Protein AF-A0A4Y3WHI8-F1 (afdb_monomer_lite)

Sequence (490 aa):
MTGVVAGFRGYLRPYRRSLVIGSLLTLAGVGLGLAQPWPLRAVVDGVLVPGRTGAEAARGLALAVAALVVLVVASAGVTYWGARLLAAAGLHVANDIRLAVLAHLHRLSLAYHGSHRVGDLSARVTSDVGYTQDMLVQLLSGLAPNLLLVVGMFAVMVVLDPVFTALAVLALPLLVLVTHRSRQRLRLAARRVRKADGALASAASEDLAAVHLVQAFTMEDDRLARFTGLSRTSLRAGLDAVRLQSGLAPMVEVAAVVSTATVLWFGAWRVIDGRLTLGVLLVFLSYLASLYKPVRSLSKLSTVLTKGMAAAERIRDVLDTPVEVTDRPGSTVRPVRGRIELRSVSFSYGREPVLDEQFRRIADSREVTEVTVVAVVSPHAAVPFANELTPGRHTDPTELSFQAEAEAAVALVAAVFDGWGPTVHRQVRSGSPATEIVRAAEEVSAELVSLAAGGRGLTSTILLGSTASRVQHSAPCPVLVCRPRRPAGG

Radius of gyration: 37.22 Å; chains: 1; bounding box: 85×64×107 Å

InterPro domains:
  IPR006015 Universal stress protein A family [PR01438] (443-455)
  IPR006015 Universal stress protein A family [PR01438] (461-483)
  IPR006016 UspA [PF00582] (370-483)
  IPR011527 ABC transporter type 1, transmembrane domain [PF00664] (20-294)
  IPR011527 ABC transporter type 1, transmembrane domain [PS50929] (20-307)
  IPR014729 Rossmann-like alpha/beta/alpha sandwich fold [G3DSA:3.40.50.620] (353-485)
  IPR036640 ABC transporter type 1, transmembrane domain superfamily [G3DSA:1.20.1560.10] (5-327)
  IPR036640 ABC transporter type 1, transmembrane domain superfamily [SSF90123] (9-327)
  IPR039421 Type 1 protein exporter [PTHR43394] (7-353)

Secondary structure (DSSP, 8-state):
-HHHHHHTHHHHSTTHHHHHHHHHHHHHHHHHHHHTTHHHHHHIIIIITTT--SHHHHHHHHHHHHHHHHHHHHHHHHHHHHHHHHHHHHHHHHHHHHHHHHHHHTTS-HHHHHHS-HHHHHHIIIIIHHHHHHHHHIIIIIIHHHHHHHHHHHHHHHHH-HHHHHHHHHTHHHHHHHHHHHHHHHHHHHHHHHHHHHHHHHHHHHHHHTHHHHHHTT-HHHHHHHHHHHHHHHHHHHHHHHHHHHHHHHHHHHHHHHHHHHHHHHHHHHHHTTSS-HHHHHHHHHHHHHTHHHHHHHHHHHHHHHHHHHHHHHHHHHHTS--S--PPTT-------S-----S----SSSS-SSTTTGGGTS-TTT--EEEEEEEE-TT-SS--TTSS-------GGG--HHHHHHHHHHHHHHTTTTSSSEEEEEEEES-HHHHHHHHHHHTTEEEEEEE-SS----S-----HHHHHHHHH-SS-EEEEEEPPPS--

pLDDT: mean 76.53, std 20.2, range [28.41, 98.12]

Organism: NCBI:txid76726

Structure (mmCIF, N/CA/C/O backbone):
data_AF-A0A4Y3WHI8-F1
#
_entry.id   AF-A0A4Y3WHI8-F1
#
loop_
_atom_site.group_PDB
_atom_site.id
_atom_site.type_symbol
_atom_site.label_atom_id
_atom_site.label_alt_id
_atom_site.label_comp_id
_atom_site.label_asym_id
_atom_site.label_entity_id
_atom_site.label_seq_id
_atom_site.pdbx_PDB_ins_code
_atom_site.Cartn_x
_atom_site.Cartn_y
_atom_site.Cartn_z
_atom_site.occupancy
_atom_site.B_iso_or_equiv
_atom_site.auth_seq_id
_atom_site.auth_comp_id
_atom_site.auth_asym_id
_atom_site.auth_atom_id
_atom_site.pdbx_PDB_model_num
ATOM 1 N N . MET A 1 1 ? -6.709 14.545 3.199 1.00 49.84 1 MET A N 1
ATOM 2 C CA . MET A 1 1 ? -5.266 14.218 3.349 1.00 49.84 1 MET A CA 1
ATOM 3 C C . MET A 1 1 ? -4.433 15.382 3.888 1.00 49.84 1 MET A C 1
ATOM 5 O O . MET A 1 1 ? -3.678 15.160 4.824 1.00 49.84 1 MET A O 1
ATOM 9 N N . THR A 1 2 ? -4.553 16.605 3.355 1.00 50.16 2 THR A N 1
ATOM 10 C CA . THR A 1 2 ? -3.750 17.775 3.784 1.00 50.16 2 THR A CA 1
ATOM 11 C C . THR A 1 2 ? -3.924 18.131 5.262 1.00 50.16 2 THR A C 1
ATOM 13 O O . THR A 1 2 ? -2.927 18.328 5.949 1.00 50.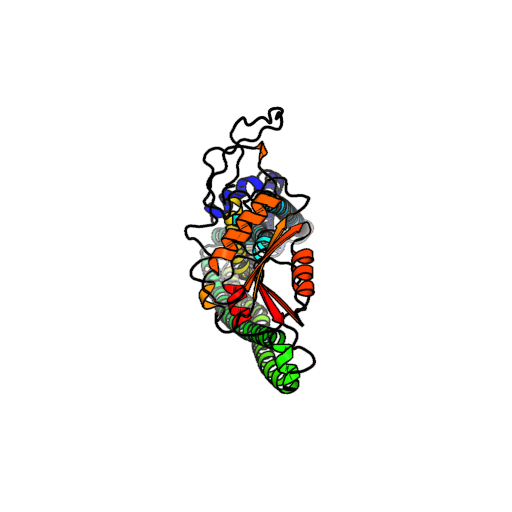16 2 THR A O 1
ATOM 16 N N . GLY A 1 3 ? -5.158 18.102 5.780 1.00 59.50 3 GLY A N 1
ATOM 17 C CA . GLY A 1 3 ? -5.426 18.294 7.211 1.00 59.50 3 GLY A CA 1
ATOM 18 C C . GLY A 1 3 ? -4.723 17.244 8.075 1.00 59.50 3 GLY A C 1
ATOM 19 O O . GLY A 1 3 ? -3.996 17.594 9.005 1.00 59.50 3 GLY A O 1
ATOM 20 N N . VAL A 1 4 ? -4.856 15.959 7.722 1.00 61.56 4 VAL A N 1
ATOM 21 C CA . VAL A 1 4 ? -4.250 14.838 8.463 1.00 61.56 4 VAL A CA 1
ATOM 22 C C . VAL A 1 4 ? -2.718 14.929 8.481 1.00 61.56 4 VAL A C 1
ATOM 24 O O . VAL A 1 4 ? -2.100 14.807 9.528 1.00 61.56 4 VAL A O 1
ATOM 27 N N . VAL A 1 5 ? -2.062 15.256 7.375 1.00 61.97 5 VAL A N 1
ATOM 28 C CA . VAL A 1 5 ? -0.592 15.384 7.383 1.00 61.97 5 VAL A CA 1
ATOM 29 C C . VAL A 1 5 ? -0.122 16.635 8.146 1.00 61.97 5 VAL A C 1
ATOM 31 O O . VAL A 1 5 ? 0.902 16.587 8.825 1.00 61.97 5 VAL A O 1
ATOM 34 N N . ALA A 1 6 ? -0.881 17.736 8.102 1.00 63.53 6 ALA A N 1
ATOM 35 C CA . ALA A 1 6 ? -0.520 18.980 8.785 1.00 63.53 6 ALA A CA 1
ATOM 36 C C . ALA A 1 6 ? -0.471 18.836 10.318 1.00 63.53 6 ALA A C 1
ATOM 38 O O . ALA A 1 6 ? 0.473 19.325 10.937 1.00 63.53 6 ALA A O 1
ATOM 39 N N . GLY A 1 7 ? -1.423 18.109 10.916 1.00 69.88 7 GLY A N 1
ATOM 40 C CA . GLY A 1 7 ? -1.467 17.901 12.373 1.00 69.88 7 GLY A CA 1
ATOM 41 C C . GLY A 1 7 ? -0.296 17.079 12.929 1.00 69.88 7 GLY A C 1
ATOM 42 O O . GLY A 1 7 ? 0.123 17.297 14.059 1.00 69.88 7 GLY A O 1
ATOM 43 N N . PHE A 1 8 ? 0.319 16.203 12.123 1.00 81.88 8 PHE A N 1
ATOM 44 C CA . PHE A 1 8 ? 1.480 15.405 12.553 1.00 81.88 8 PHE A CA 1
ATOM 45 C C . PHE A 1 8 ? 2.838 16.046 12.215 1.00 81.88 8 PHE A C 1
ATOM 47 O O . PHE A 1 8 ? 3.889 15.465 12.491 1.00 81.88 8 PHE A O 1
ATOM 54 N N . ARG A 1 9 ? 2.858 17.263 11.650 1.00 82.81 9 ARG A N 1
ATOM 55 C CA . ARG A 1 9 ? 4.097 17.953 11.240 1.00 82.81 9 ARG A CA 1
ATOM 56 C C . ARG A 1 9 ? 5.081 18.154 12.398 1.00 82.81 9 ARG A C 1
ATOM 58 O O . ARG A 1 9 ? 6.291 18.111 12.170 1.00 82.81 9 ARG A O 1
ATOM 65 N N . GLY A 1 10 ? 4.574 18.342 13.620 1.00 87.62 10 GLY A N 1
ATOM 66 C CA . GLY A 1 10 ? 5.386 18.446 14.836 1.00 87.62 10 GLY A CA 1
ATOM 67 C C . GLY A 1 10 ? 6.263 17.212 15.062 1.00 87.62 10 GLY A C 1
ATOM 68 O O . GLY A 1 10 ? 7.466 17.356 15.261 1.00 87.62 10 GLY A O 1
ATOM 69 N N . TYR A 1 11 ? 5.692 16.017 14.900 1.00 89.44 11 TYR A N 1
ATOM 70 C CA . TYR A 1 11 ? 6.378 14.732 15.089 1.00 89.44 11 TYR A CA 1
ATOM 71 C C . TYR A 1 11 ? 7.355 14.393 13.955 1.00 89.44 11 TYR A C 1
ATOM 73 O O . TYR A 1 11 ? 8.331 13.683 14.159 1.00 89.44 11 TYR A O 1
ATOM 81 N N . LEU A 1 12 ? 7.142 14.930 12.749 1.00 89.44 12 LEU A N 1
ATOM 82 C CA . LEU A 1 12 ? 8.044 14.710 11.608 1.00 89.44 12 LEU A CA 1
ATOM 83 C C . LEU A 1 12 ? 9.295 15.603 11.647 1.00 89.44 12 LEU A C 1
ATOM 85 O O . LEU A 1 12 ? 10.327 15.265 11.062 1.00 89.44 12 LEU A O 1
ATOM 89 N N . ARG A 1 13 ? 9.223 16.763 12.314 1.00 91.00 13 ARG A N 1
ATOM 90 C CA . ARG A 1 13 ? 10.280 17.791 12.313 1.00 91.00 13 ARG A CA 1
ATOM 91 C C . ARG A 1 13 ? 11.635 17.315 12.870 1.00 91.00 13 ARG A C 1
ATOM 93 O O . ARG A 1 13 ? 12.645 17.704 12.265 1.00 91.00 13 ARG A O 1
ATOM 100 N N . PRO A 1 14 ? 11.710 16.505 13.949 1.00 93.38 14 PRO A N 1
ATOM 101 C CA . PRO A 1 14 ? 12.976 15.965 14.456 1.00 93.38 14 PRO A CA 1
ATOM 102 C C . PRO A 1 14 ? 13.671 15.051 13.438 1.00 93.38 14 PRO A C 1
ATOM 104 O O . PRO A 1 14 ? 14.884 15.127 13.253 1.00 93.38 14 PRO A O 1
ATOM 107 N N . TYR A 1 15 ? 12.893 14.272 12.684 1.00 94.31 15 TYR A N 1
ATOM 108 C CA . TYR A 1 15 ? 13.392 13.277 11.729 1.00 94.31 15 TYR A CA 1
ATOM 109 C C . TYR A 1 15 ? 13.500 13.795 10.292 1.00 94.31 15 TYR A C 1
ATOM 111 O O . TYR A 1 15 ? 13.741 13.019 9.365 1.00 94.31 15 TYR A O 1
ATOM 119 N N . ARG A 1 16 ? 13.384 15.116 10.083 1.00 92.44 16 ARG A N 1
ATOM 120 C CA . ARG A 1 16 ? 13.409 15.733 8.746 1.00 92.44 16 ARG A CA 1
ATOM 121 C C . ARG A 1 16 ? 14.642 15.355 7.928 1.00 92.44 16 ARG A C 1
ATOM 123 O O . ARG A 1 16 ? 14.532 15.207 6.721 1.00 92.44 16 ARG A O 1
ATOM 130 N N . ARG A 1 17 ? 15.806 15.182 8.568 1.00 94.38 17 ARG A N 1
ATOM 131 C CA . ARG A 1 17 ? 17.048 14.798 7.878 1.00 94.38 17 ARG A CA 1
ATOM 132 C C . ARG A 1 17 ? 16.925 13.398 7.283 1.00 94.38 17 ARG A C 1
ATOM 134 O O . ARG A 1 17 ? 17.128 13.246 6.087 1.00 94.38 17 ARG A O 1
ATOM 141 N N . SER A 1 18 ? 16.518 12.410 8.079 1.00 94.00 18 SER A N 1
ATOM 142 C CA . SER A 1 18 ? 16.309 11.037 7.603 1.00 94.00 18 SER A CA 1
ATOM 143 C C . SER A 1 18 ? 15.198 10.952 6.559 1.00 94.00 18 SER A C 1
ATOM 145 O O . SER A 1 18 ? 15.353 10.237 5.575 1.00 94.00 18 SER A O 1
ATOM 147 N N . LEU A 1 19 ? 14.113 11.718 6.723 1.00 92.81 19 LEU A N 1
ATOM 148 C CA . LEU A 1 19 ? 13.022 11.775 5.746 1.00 92.81 19 LEU A CA 1
ATOM 149 C C . LEU A 1 19 ? 13.470 12.387 4.414 1.00 92.81 19 LEU A C 1
ATOM 151 O O . LEU A 1 19 ? 13.177 11.827 3.361 1.00 92.81 19 LEU A O 1
ATOM 155 N N . VAL A 1 20 ? 14.203 13.504 4.444 1.00 93.75 20 VAL A N 1
ATOM 156 C CA . VAL A 1 20 ? 14.707 14.172 3.235 1.00 93.75 20 VAL A CA 1
ATOM 157 C C . VAL A 1 20 ? 15.778 13.324 2.559 1.00 93.75 20 VAL A C 1
ATOM 159 O O . VAL A 1 20 ? 15.644 13.044 1.375 1.00 93.75 20 VAL A O 1
ATOM 162 N N . ILE A 1 21 ? 16.793 12.853 3.290 1.00 96.38 21 ILE A N 1
ATOM 163 C CA . ILE A 1 21 ? 17.859 12.006 2.732 1.00 96.38 21 ILE A CA 1
ATOM 164 C C . ILE A 1 21 ? 17.270 10.701 2.193 1.00 96.38 21 ILE A C 1
ATOM 166 O O . ILE A 1 21 ? 17.570 10.315 1.069 1.00 96.38 21 ILE A O 1
ATOM 170 N N . GLY A 1 22 ? 16.386 10.046 2.950 1.00 95.19 22 GLY A N 1
ATOM 171 C CA . GLY A 1 22 ? 15.715 8.825 2.515 1.00 95.19 22 GLY A CA 1
ATOM 172 C C . GLY A 1 22 ? 14.878 9.036 1.252 1.00 95.19 22 GLY A C 1
ATOM 173 O O . GLY A 1 22 ? 14.952 8.233 0.323 1.00 95.19 22 GLY A O 1
ATOM 174 N N . SER A 1 23 ? 14.147 10.151 1.167 1.00 93.06 23 SER A N 1
ATOM 175 C CA . SER A 1 23 ? 13.382 10.510 -0.035 1.00 93.06 23 SER A CA 1
ATOM 176 C C . SER A 1 23 ? 14.298 10.811 -1.221 1.00 93.06 23 SER A C 1
ATOM 178 O O . SER A 1 23 ? 14.068 10.281 -2.301 1.00 93.06 23 SER A O 1
ATOM 180 N N . LEU A 1 24 ? 15.366 11.593 -1.029 1.00 95.19 24 LEU A N 1
ATOM 181 C CA . LEU A 1 24 ? 16.345 11.913 -2.074 1.00 95.19 24 LEU A CA 1
ATOM 182 C C . LEU A 1 24 ? 17.057 10.666 -2.597 1.00 95.19 24 LEU A C 1
ATOM 184 O O . LEU A 1 24 ? 17.189 10.511 -3.806 1.00 95.19 24 LEU A O 1
ATOM 188 N N . LEU A 1 25 ? 17.461 9.751 -1.712 1.00 95.81 25 LEU A N 1
ATOM 189 C CA . LEU A 1 25 ? 17.997 8.454 -2.112 1.00 95.81 25 LEU A CA 1
ATOM 190 C C . LEU A 1 25 ? 16.956 7.685 -2.920 1.00 95.81 25 LEU A C 1
ATOM 192 O O . LEU A 1 25 ? 17.242 7.217 -4.011 1.00 95.81 25 LEU A O 1
ATOM 196 N N . THR A 1 26 ? 15.712 7.621 -2.462 1.00 92.00 26 THR A N 1
ATOM 197 C CA . THR A 1 26 ? 14.679 6.895 -3.207 1.00 92.00 26 THR A CA 1
ATOM 198 C C . THR A 1 26 ? 14.424 7.513 -4.595 1.00 92.00 26 THR A C 1
ATOM 200 O O . THR A 1 26 ? 14.272 6.778 -5.570 1.00 92.00 26 THR A O 1
ATOM 203 N N . LEU A 1 27 ? 14.478 8.844 -4.722 1.00 93.06 27 LEU A N 1
ATOM 204 C CA . LEU A 1 27 ? 14.424 9.560 -6.004 1.00 93.06 27 LEU A CA 1
ATOM 205 C C . LEU A 1 27 ? 15.647 9.276 -6.889 1.00 93.06 27 LEU A C 1
ATOM 207 O O . LEU A 1 27 ? 15.496 9.029 -8.084 1.00 93.06 27 LEU A O 1
ATOM 211 N N . ALA A 1 28 ? 16.850 9.244 -6.317 1.00 95.44 28 ALA A N 1
ATOM 212 C CA . ALA A 1 28 ? 18.054 8.831 -7.032 1.00 95.44 28 ALA A CA 1
ATOM 213 C C . ALA A 1 28 ? 17.940 7.374 -7.517 1.00 95.44 28 ALA A C 1
ATOM 215 O O . ALA A 1 28 ? 18.327 7.064 -8.640 1.00 95.44 28 ALA A O 1
ATOM 216 N N . GLY A 1 29 ? 17.322 6.496 -6.722 1.00 94.00 29 GLY A N 1
ATOM 217 C CA . GLY A 1 29 ? 17.001 5.123 -7.103 1.00 94.00 29 GLY A CA 1
ATOM 218 C C . GLY A 1 29 ? 16.079 5.046 -8.322 1.00 94.00 29 GLY A C 1
ATOM 219 O O . GLY A 1 29 ? 16.311 4.214 -9.198 1.00 94.00 29 GLY A O 1
ATOM 220 N N . VAL A 1 30 ? 15.089 5.943 -8.423 1.00 93.00 30 VAL A N 1
ATOM 221 C CA . VAL A 1 30 ? 14.240 6.080 -9.621 1.00 93.00 30 VAL A CA 1
ATOM 222 C C . VAL A 1 30 ? 15.078 6.476 -10.836 1.00 93.00 30 VAL A C 1
ATOM 224 O O . VAL A 1 30 ? 14.981 5.819 -11.869 1.00 93.00 30 VAL A O 1
ATOM 227 N N . GLY A 1 31 ? 15.940 7.490 -10.710 1.00 94.75 31 GLY A N 1
ATOM 228 C CA . GLY A 1 31 ? 16.833 7.916 -11.794 1.00 94.75 31 GLY A CA 1
ATOM 229 C C . GLY A 1 31 ? 17.765 6.798 -12.272 1.00 94.75 31 GLY A C 1
ATOM 230 O O . GLY A 1 31 ? 17.866 6.540 -13.470 1.00 94.75 31 GLY A O 1
ATOM 231 N N . LEU A 1 32 ? 18.377 6.065 -11.338 1.00 94.31 32 LEU A N 1
ATOM 232 C CA . LEU A 1 32 ? 19.216 4.905 -11.651 1.00 94.31 32 LEU A CA 1
ATOM 233 C C . LEU A 1 32 ? 18.411 3.789 -12.328 1.00 94.31 32 LEU A C 1
ATOM 235 O O . LEU A 1 32 ? 18.887 3.197 -13.292 1.00 94.31 32 LEU A O 1
ATOM 239 N N . GLY A 1 33 ? 17.180 3.533 -11.877 1.00 91.19 33 GLY A N 1
ATOM 240 C CA . GLY A 1 33 ? 16.271 2.575 -12.510 1.00 91.19 33 GLY A CA 1
ATOM 241 C C . GLY A 1 33 ? 15.903 2.954 -13.948 1.00 91.19 33 GLY A C 1
ATOM 242 O O . GLY A 1 33 ? 15.837 2.085 -14.813 1.00 91.19 33 GLY A O 1
ATOM 243 N N . LEU A 1 34 ? 15.731 4.248 -14.239 1.00 93.44 34 LEU A N 1
ATOM 244 C CA . LEU A 1 34 ? 15.521 4.734 -15.608 1.00 93.44 34 LEU A CA 1
ATOM 245 C C . LEU A 1 34 ? 16.773 4.575 -16.478 1.00 93.44 34 LEU A C 1
ATOM 247 O O . LEU A 1 34 ? 16.648 4.304 -17.670 1.00 93.44 34 LEU A O 1
ATOM 251 N N . ALA A 1 35 ? 17.967 4.702 -15.898 1.00 94.31 35 ALA A N 1
ATOM 252 C CA . ALA A 1 35 ? 19.233 4.543 -16.610 1.00 94.31 35 ALA A CA 1
ATOM 253 C C . ALA A 1 35 ? 19.611 3.073 -16.883 1.00 94.31 35 ALA A C 1
ATOM 255 O O . ALA A 1 35 ? 20.370 2.807 -17.811 1.00 94.31 35 ALA A O 1
ATOM 256 N N . GLN A 1 36 ? 19.073 2.107 -16.127 1.00 91.06 36 GLN A N 1
ATOM 257 C CA . GLN A 1 36 ? 19.438 0.682 -16.225 1.00 91.06 36 GLN A CA 1
ATOM 258 C C . GLN A 1 36 ? 19.445 0.067 -17.642 1.00 91.06 36 GLN A C 1
ATOM 260 O O . GLN A 1 36 ? 20.372 -0.689 -17.924 1.00 91.06 36 GLN A O 1
ATOM 265 N N . PRO A 1 37 ? 18.489 0.342 -18.552 1.00 91.69 37 PRO A N 1
ATOM 266 C CA . PRO A 1 37 ? 18.509 -0.256 -19.891 1.00 91.69 37 PRO A CA 1
ATOM 267 C C . PRO A 1 37 ? 19.428 0.457 -20.898 1.00 91.69 37 PRO A C 1
ATOM 269 O O . PRO A 1 37 ? 19.637 -0.048 -22.000 1.00 91.69 37 PRO A O 1
ATOM 272 N N . TRP A 1 38 ? 20.001 1.616 -20.558 1.00 92.69 38 TRP A N 1
ATOM 273 C CA . TRP A 1 38 ? 20.828 2.400 -21.485 1.00 92.69 38 TRP A CA 1
ATOM 274 C C . TRP A 1 38 ? 22.184 1.762 -21.822 1.00 92.69 38 TRP A C 1
ATOM 276 O O . TRP A 1 38 ? 22.551 1.788 -22.999 1.00 92.69 38 TRP A O 1
ATOM 286 N N . PRO A 1 39 ? 22.922 1.141 -20.878 1.00 91.56 39 PRO A N 1
ATOM 287 C CA . PRO A 1 39 ? 24.125 0.389 -21.221 1.00 91.56 39 PRO A CA 1
ATOM 288 C C . PRO A 1 39 ? 23.859 -0.719 -22.244 1.00 91.56 39 PRO A C 1
ATOM 290 O O . PRO A 1 39 ? 24.658 -0.905 -23.157 1.00 91.56 39 PRO A O 1
ATOM 293 N N . LEU A 1 40 ? 22.711 -1.405 -22.151 1.00 88.56 40 LEU A N 1
ATOM 294 C CA . LEU A 1 40 ? 22.329 -2.435 -23.120 1.00 88.56 40 LEU A CA 1
ATOM 295 C C . LEU A 1 40 ? 22.148 -1.841 -24.523 1.00 88.56 40 LEU A C 1
ATOM 297 O O . LEU A 1 40 ? 22.673 -2.383 -25.493 1.00 88.56 40 LEU A O 1
ATOM 301 N N . ARG A 1 41 ? 21.476 -0.687 -24.627 1.00 90.31 41 ARG A N 1
ATOM 302 C CA . ARG A 1 41 ? 21.381 0.065 -25.886 1.00 90.31 41 ARG A CA 1
ATOM 303 C C . ARG A 1 41 ? 22.760 0.437 -26.430 1.00 90.31 41 ARG A C 1
ATOM 305 O O . ARG A 1 41 ? 22.994 0.257 -27.619 1.00 90.31 41 ARG A O 1
ATOM 312 N N . ALA A 1 42 ? 23.661 0.933 -25.583 1.00 87.81 42 ALA A N 1
ATOM 313 C CA . ALA A 1 42 ? 25.002 1.342 -25.997 1.00 87.81 42 ALA A CA 1
ATOM 314 C C . ALA A 1 42 ? 25.828 0.171 -26.559 1.00 87.81 42 ALA A C 1
ATOM 316 O O . ALA A 1 42 ? 26.521 0.346 -27.560 1.00 87.81 42 ALA A O 1
ATOM 317 N N . VAL A 1 43 ? 25.714 -1.030 -25.974 1.00 87.44 43 VAL A N 1
ATOM 318 C CA . VAL A 1 43 ? 26.341 -2.248 -26.524 1.00 87.44 43 VAL A CA 1
ATOM 319 C C . VAL A 1 43 ? 25.763 -2.587 -27.892 1.00 87.44 43 VAL A C 1
ATOM 321 O O . VAL A 1 43 ? 26.502 -2.859 -28.837 1.00 87.44 43 VAL A O 1
ATOM 324 N N . VAL A 1 44 ? 24.439 -2.578 -28.003 1.00 87.62 44 VAL A N 1
ATOM 325 C CA . VAL A 1 44 ? 23.753 -3.052 -29.204 1.00 87.62 44 VAL A CA 1
ATOM 326 C C . VAL A 1 44 ? 23.959 -2.093 -30.371 1.00 87.62 44 VAL A C 1
ATOM 328 O O . VAL A 1 44 ? 24.485 -2.504 -31.402 1.00 87.62 44 VAL A O 1
ATOM 331 N N . ASP A 1 45 ? 23.634 -0.814 -30.191 1.00 87.81 45 ASP A N 1
ATOM 332 C CA . ASP A 1 45 ? 23.745 0.196 -31.248 1.00 87.81 45 ASP A CA 1
ATOM 333 C C . ASP A 1 45 ? 25.211 0.568 -31.538 1.00 87.81 45 ASP A C 1
ATOM 335 O O . ASP A 1 45 ? 25.548 0.930 -32.662 1.00 87.81 45 ASP A O 1
ATOM 339 N N . GLY A 1 46 ? 26.095 0.496 -30.535 1.00 80.56 46 GLY A N 1
ATOM 340 C CA . GLY A 1 46 ? 27.476 0.974 -30.640 1.00 80.56 46 GLY A CA 1
ATOM 341 C C . GLY A 1 46 ? 28.521 -0.089 -30.982 1.00 80.56 46 GLY A C 1
ATOM 342 O O . GLY A 1 46 ? 29.566 0.262 -31.534 1.00 80.56 46 GLY A O 1
ATOM 343 N N . VAL A 1 47 ? 28.283 -1.364 -30.657 1.00 81.25 47 VAL A N 1
ATOM 344 C CA . VAL A 1 47 ? 29.272 -2.445 -30.831 1.00 81.25 47 VAL A CA 1
ATOM 345 C C . VAL A 1 47 ? 28.735 -3.560 -31.725 1.00 81.25 47 VAL A C 1
ATOM 347 O O . VAL A 1 47 ? 29.391 -3.906 -32.705 1.00 81.25 47 VAL A O 1
ATOM 350 N N . LEU A 1 48 ? 27.543 -4.090 -31.422 1.00 80.44 48 LEU A N 1
ATOM 351 C CA . LEU A 1 48 ? 27.003 -5.274 -32.102 1.00 80.44 48 LEU A CA 1
ATOM 352 C C . LEU A 1 48 ? 26.480 -4.971 -33.511 1.00 80.44 48 LEU A C 1
ATOM 354 O O . LEU A 1 48 ? 26.885 -5.637 -34.458 1.00 80.44 48 LEU A O 1
ATOM 358 N N . VAL A 1 49 ? 25.607 -3.970 -33.666 1.00 80.88 49 VAL A N 1
ATOM 359 C CA . VAL A 1 49 ? 24.993 -3.638 -34.967 1.00 80.88 49 VAL A CA 1
ATOM 360 C C . VAL A 1 49 ? 26.023 -3.133 -35.988 1.00 80.88 49 VAL A C 1
ATOM 362 O O . VAL A 1 49 ? 25.988 -3.601 -37.124 1.00 80.88 49 VAL A O 1
ATOM 365 N N . PRO A 1 50 ? 26.985 -2.255 -35.632 1.00 80.56 50 PRO A N 1
ATOM 366 C CA . PRO A 1 50 ? 28.021 -1.827 -36.572 1.00 80.56 50 PRO A CA 1
ATOM 367 C C . PRO A 1 50 ? 29.090 -2.900 -36.849 1.00 80.56 50 PRO A C 1
ATOM 369 O O . PRO A 1 50 ? 30.018 -2.632 -37.606 1.00 80.56 50 PRO A O 1
ATOM 372 N N . GLY A 1 51 ? 29.014 -4.077 -36.209 1.00 78.69 51 GLY A N 1
ATOM 373 C CA . GLY A 1 51 ? 29.959 -5.177 -36.412 1.00 78.69 51 GLY A CA 1
ATOM 374 C C . GLY A 1 51 ? 31.396 -4.852 -35.996 1.00 78.69 51 GLY A C 1
ATOM 375 O O . GLY A 1 51 ? 32.337 -5.368 -36.595 1.00 78.69 51 GLY A O 1
ATOM 376 N N . ARG A 1 52 ? 31.596 -3.976 -34.999 1.00 77.75 52 ARG A N 1
ATOM 377 C CA . ARG A 1 52 ? 32.948 -3.600 -34.559 1.00 77.75 52 ARG A CA 1
ATOM 378 C C . ARG A 1 52 ? 33.642 -4.810 -33.938 1.00 77.75 52 ARG A C 1
ATOM 380 O O . ARG A 1 52 ? 33.114 -5.427 -33.015 1.00 77.75 52 ARG A O 1
ATOM 387 N N . THR A 1 53 ? 34.854 -5.106 -34.393 1.00 77.25 53 THR A N 1
ATOM 388 C CA . THR A 1 53 ? 35.695 -6.195 -33.876 1.00 77.25 53 THR A CA 1
ATOM 389 C C . THR A 1 53 ? 37.028 -5.666 -33.352 1.00 77.25 53 THR A C 1
ATOM 391 O O . THR A 1 53 ? 37.484 -4.597 -33.749 1.00 77.25 53 THR A O 1
ATOM 394 N N . GLY A 1 54 ? 37.679 -6.419 -32.464 1.00 84.38 54 GLY A N 1
ATOM 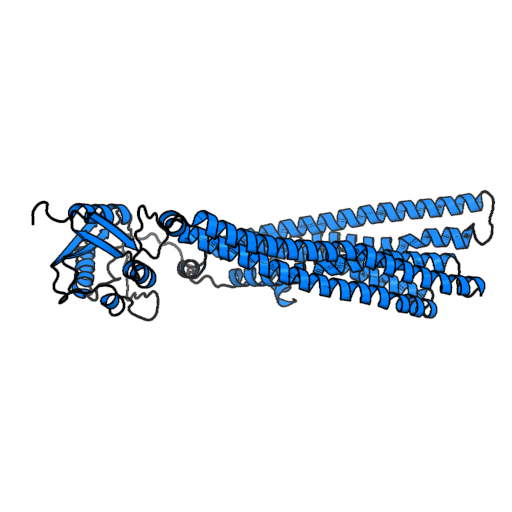395 C CA . GLY A 1 54 ? 38.993 -6.068 -31.917 1.00 84.38 54 GLY A CA 1
ATOM 396 C C . GLY A 1 54 ? 38.938 -5.295 -30.594 1.00 84.38 54 GLY A C 1
ATOM 397 O O . GLY A 1 54 ? 37.930 -5.295 -29.885 1.00 84.38 54 GLY A O 1
ATOM 398 N N . ALA A 1 55 ? 40.056 -4.662 -30.229 1.00 82.94 55 ALA A N 1
ATOM 399 C CA . ALA A 1 55 ? 40.254 -4.087 -28.896 1.00 82.94 55 ALA A CA 1
ATOM 400 C C . ALA A 1 55 ? 39.263 -2.960 -28.551 1.00 82.94 55 ALA A C 1
ATOM 402 O O . ALA A 1 55 ? 38.863 -2.831 -27.396 1.00 82.94 55 ALA A O 1
ATOM 403 N N . GLU A 1 56 ? 38.832 -2.160 -29.528 1.00 80.06 56 GLU A N 1
ATOM 404 C CA . GLU A 1 56 ? 37.862 -1.077 -29.311 1.00 80.06 56 GLU A CA 1
ATOM 405 C C . GLU A 1 56 ? 36.460 -1.605 -28.990 1.00 80.06 56 GLU A C 1
ATOM 407 O O . GLU A 1 56 ? 35.805 -1.108 -28.074 1.00 80.06 56 GLU A O 1
ATOM 412 N N . ALA A 1 57 ? 36.032 -2.669 -29.675 1.00 82.31 57 ALA A N 1
ATOM 413 C CA . ALA A 1 57 ? 34.776 -3.357 -29.395 1.00 82.31 57 ALA A CA 1
ATOM 414 C C . ALA A 1 57 ? 34.789 -4.014 -28.008 1.00 82.31 57 ALA A C 1
ATOM 416 O O . ALA A 1 57 ? 33.841 -3.859 -27.237 1.00 82.31 57 ALA A O 1
ATOM 417 N N . ALA A 1 58 ? 35.896 -4.680 -27.657 1.00 84.94 58 ALA A N 1
ATOM 418 C CA . ALA A 1 58 ? 36.082 -5.282 -26.339 1.00 84.94 58 ALA A CA 1
ATOM 419 C C . ALA A 1 58 ? 36.054 -4.230 -25.216 1.00 84.94 58 ALA A C 1
ATOM 421 O O . ALA A 1 58 ? 35.402 -4.438 -24.195 1.00 84.94 58 ALA A O 1
ATOM 422 N N . ARG A 1 59 ? 36.700 -3.071 -25.419 1.00 86.88 59 ARG A N 1
ATOM 423 C CA . ARG A 1 59 ? 36.657 -1.939 -24.477 1.00 86.88 59 ARG A CA 1
ATOM 424 C C . ARG A 1 59 ? 35.247 -1.368 -24.337 1.00 86.88 59 ARG A C 1
ATOM 426 O O . ARG A 1 59 ? 34.800 -1.163 -23.214 1.00 86.88 59 ARG A O 1
ATOM 433 N N . GLY A 1 60 ? 34.537 -1.142 -25.444 1.00 84.56 60 GLY A N 1
ATOM 434 C CA . GLY A 1 60 ? 33.158 -0.640 -25.426 1.00 84.56 60 GLY A CA 1
ATOM 435 C C . GLY A 1 60 ? 32.200 -1.583 -24.692 1.00 84.56 60 GLY A C 1
ATOM 436 O O . GLY A 1 60 ? 31.423 -1.142 -23.845 1.00 84.56 60 GLY A O 1
ATOM 437 N N . LEU A 1 61 ? 32.315 -2.890 -24.949 1.00 87.94 61 LEU A N 1
ATOM 438 C CA . LEU A 1 61 ? 31.554 -3.918 -24.242 1.00 87.94 61 LEU A CA 1
ATOM 439 C C . LEU A 1 61 ? 31.896 -3.947 -22.746 1.00 87.94 61 LEU A C 1
ATOM 441 O O . LEU A 1 61 ? 30.988 -3.927 -21.918 1.00 87.94 61 LEU A O 1
ATOM 445 N N . ALA A 1 62 ? 33.184 -3.946 -22.391 1.00 89.56 62 ALA A N 1
ATOM 446 C CA . ALA A 1 62 ? 33.626 -3.949 -20.999 1.00 89.56 62 ALA A CA 1
ATOM 447 C C . ALA A 1 62 ? 33.120 -2.717 -20.233 1.00 89.56 62 ALA A C 1
ATOM 449 O O . ALA A 1 62 ? 32.616 -2.859 -19.122 1.00 89.56 62 ALA A O 1
ATOM 450 N N . LEU A 1 63 ? 33.185 -1.526 -20.839 1.00 90.12 63 LEU A N 1
ATOM 451 C CA . LEU A 1 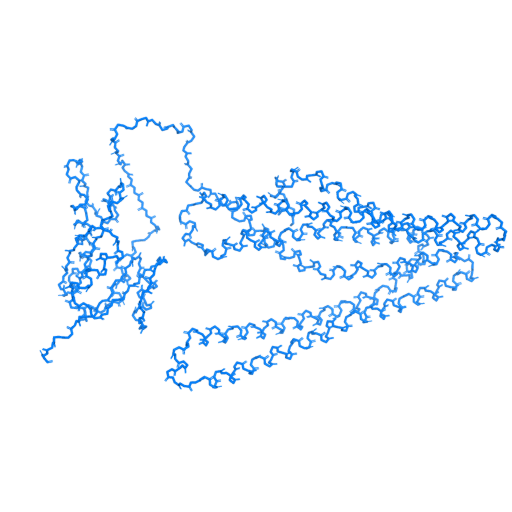63 ? 32.667 -0.291 -20.246 1.00 90.12 63 LEU A CA 1
ATOM 452 C C . LEU A 1 63 ? 31.154 -0.338 -20.046 1.00 90.12 63 LEU A C 1
ATOM 454 O O . LEU A 1 63 ? 30.669 0.080 -18.999 1.00 90.12 63 LEU A O 1
ATOM 458 N N . ALA A 1 64 ? 30.398 -0.861 -21.010 1.00 88.56 64 ALA A N 1
ATOM 459 C CA . ALA A 1 64 ? 28.950 -0.948 -20.884 1.00 88.56 64 ALA A CA 1
ATOM 460 C C . ALA A 1 64 ? 28.507 -2.008 -19.862 1.00 88.56 64 ALA A C 1
ATOM 462 O O . ALA A 1 64 ? 27.582 -1.764 -19.089 1.00 88.56 64 ALA A O 1
ATOM 463 N N . VAL A 1 65 ? 29.191 -3.155 -19.797 1.00 89.62 65 VAL A N 1
ATOM 464 C CA . VAL A 1 65 ? 28.964 -4.164 -18.751 1.00 89.62 65 VAL A CA 1
ATOM 465 C C . VAL A 1 65 ? 29.328 -3.597 -17.379 1.00 89.62 65 VAL A C 1
ATOM 467 O O . VAL A 1 65 ? 28.534 -3.710 -16.447 1.00 89.62 65 VAL A O 1
ATOM 470 N N . ALA A 1 66 ? 30.473 -2.920 -17.254 1.00 92.62 66 ALA A N 1
ATOM 471 C CA . ALA A 1 66 ? 30.863 -2.243 -16.020 1.00 92.62 66 ALA A CA 1
ATOM 472 C C . ALA A 1 66 ? 29.834 -1.176 -15.619 1.00 92.62 66 ALA A C 1
ATOM 474 O O . ALA A 1 66 ? 29.417 -1.138 -14.464 1.00 92.62 66 ALA A O 1
ATOM 475 N N . ALA A 1 67 ? 29.354 -0.366 -16.567 1.00 92.44 67 ALA A N 1
ATOM 476 C CA . ALA A 1 67 ? 28.310 0.626 -16.327 1.00 92.44 67 ALA A CA 1
ATOM 477 C C . ALA A 1 67 ? 26.998 -0.022 -15.864 1.00 92.44 67 ALA A C 1
ATOM 479 O O . ALA A 1 67 ? 26.387 0.467 -14.917 1.00 92.44 67 ALA A O 1
ATOM 480 N N . LEU A 1 68 ? 26.580 -1.138 -16.471 1.00 90.06 68 LEU A N 1
ATOM 481 C CA . LEU A 1 68 ? 25.399 -1.888 -16.043 1.00 90.06 68 LEU A CA 1
ATOM 482 C C . LEU A 1 68 ? 25.553 -2.397 -14.605 1.00 90.06 68 LEU A C 1
ATOM 484 O O . LEU A 1 68 ? 24.659 -2.184 -13.786 1.00 90.06 68 LEU A O 1
ATOM 488 N N . VAL A 1 69 ? 26.687 -3.024 -14.280 1.00 92.62 69 VAL A N 1
ATOM 489 C CA . VAL A 1 69 ? 26.973 -3.526 -12.927 1.00 92.62 69 VAL A CA 1
ATOM 490 C C . VAL A 1 69 ? 26.978 -2.378 -11.920 1.00 92.62 69 VAL A C 1
ATOM 492 O O . VAL A 1 69 ? 26.290 -2.460 -10.903 1.00 92.62 69 VAL A O 1
ATOM 495 N N . VAL A 1 70 ? 27.678 -1.280 -12.217 1.00 95.31 70 VAL A N 1
ATOM 496 C CA . VAL A 1 70 ? 27.729 -0.091 -11.355 1.00 95.31 70 VAL A CA 1
ATOM 497 C C . VAL A 1 70 ? 26.335 0.498 -11.151 1.00 95.31 70 VAL A C 1
ATOM 499 O O . VAL A 1 70 ? 25.967 0.773 -10.013 1.00 95.31 70 VAL A O 1
ATOM 502 N N . LEU A 1 71 ? 25.523 0.639 -12.203 1.00 93.81 71 LEU A N 1
ATOM 503 C CA . LEU A 1 71 ? 24.152 1.153 -12.099 1.00 93.81 71 LEU A CA 1
ATOM 504 C C . LEU A 1 71 ? 23.255 0.246 -11.254 1.00 93.81 71 LEU A C 1
ATOM 506 O O . LEU A 1 71 ? 22.481 0.745 -10.438 1.00 93.81 71 LEU A O 1
ATOM 510 N N . VAL A 1 72 ? 23.346 -1.075 -11.424 1.00 90.94 72 VAL A N 1
ATOM 511 C CA . VAL A 1 72 ? 22.551 -2.038 -10.647 1.00 90.94 72 VAL A CA 1
ATOM 512 C C . VAL A 1 72 ? 22.969 -2.029 -9.178 1.00 90.94 72 VAL A C 1
ATOM 514 O O . VAL A 1 72 ? 22.103 -1.931 -8.309 1.00 90.94 72 VAL A O 1
ATOM 517 N N . VAL A 1 73 ? 24.272 -2.063 -8.889 1.00 95.00 73 VAL A N 1
ATOM 518 C CA . VAL A 1 73 ? 24.802 -2.029 -7.516 1.00 95.00 73 VAL A CA 1
ATOM 519 C C . VAL A 1 73 ? 24.483 -0.694 -6.841 1.00 95.00 73 VAL A C 1
ATOM 521 O O . VAL A 1 73 ? 24.003 -0.680 -5.707 1.00 95.00 73 VAL A O 1
ATOM 524 N N . ALA A 1 74 ? 24.663 0.428 -7.543 1.00 95.88 74 ALA A N 1
ATOM 525 C CA . ALA A 1 74 ? 24.300 1.749 -7.042 1.00 95.88 74 ALA A CA 1
ATOM 526 C C . ALA A 1 74 ? 22.792 1.850 -6.783 1.00 95.88 74 ALA A C 1
ATOM 528 O O . ALA A 1 74 ? 22.385 2.310 -5.719 1.00 95.88 74 ALA A O 1
ATOM 529 N N . SER A 1 75 ? 21.954 1.368 -7.709 1.00 93.06 75 SER A N 1
ATOM 530 C CA . SER A 1 75 ? 20.496 1.358 -7.547 1.00 93.06 75 SER A CA 1
ATOM 531 C C . SER A 1 75 ? 20.083 0.529 -6.329 1.00 93.06 75 SER A C 1
ATOM 533 O O . SER A 1 75 ? 19.304 1.001 -5.501 1.00 93.06 75 SER A O 1
ATOM 535 N N . ALA A 1 76 ? 20.656 -0.665 -6.158 1.00 92.19 76 ALA A N 1
ATOM 536 C CA . ALA A 1 76 ? 20.404 -1.523 -5.004 1.00 92.19 76 ALA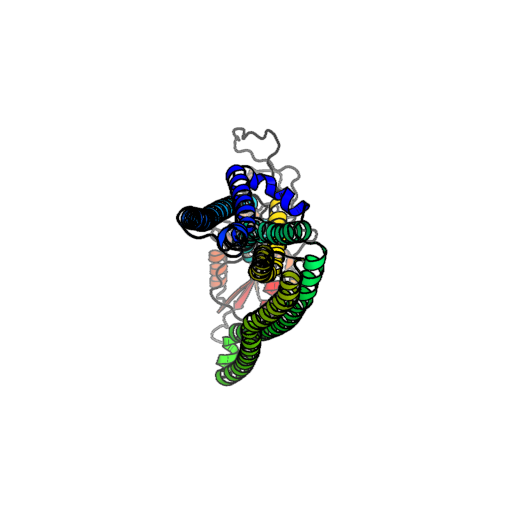 A CA 1
ATOM 537 C C . ALA A 1 76 ? 20.822 -0.855 -3.684 1.00 92.19 76 ALA A C 1
ATOM 539 O O . ALA A 1 76 ? 20.044 -0.832 -2.732 1.00 92.19 76 ALA A O 1
ATOM 540 N N . GLY A 1 77 ? 22.014 -0.254 -3.632 1.00 95.69 77 GLY A N 1
ATOM 541 C CA . GLY A 1 77 ? 22.500 0.449 -2.445 1.00 95.69 77 GLY A CA 1
ATOM 542 C C . GLY A 1 77 ? 21.624 1.649 -2.082 1.00 95.69 77 GLY A C 1
ATOM 543 O O . GLY A 1 77 ? 21.182 1.784 -0.943 1.00 95.69 77 GLY A O 1
ATOM 544 N N . VAL A 1 78 ? 21.320 2.495 -3.064 1.00 95.88 78 VAL A N 1
ATOM 545 C CA . VAL A 1 78 ? 20.518 3.709 -2.883 1.00 95.88 78 VAL A CA 1
ATOM 546 C C . VAL A 1 78 ? 19.082 3.376 -2.464 1.00 95.88 78 VAL A C 1
ATOM 548 O O . VAL A 1 78 ? 18.554 3.993 -1.537 1.00 95.88 78 VAL A O 1
ATOM 551 N N . THR A 1 79 ? 18.458 2.371 -3.083 1.00 91.19 79 THR A N 1
ATOM 552 C CA . THR A 1 79 ? 17.104 1.928 -2.709 1.00 91.19 79 THR A CA 1
ATOM 553 C C . THR A 1 79 ? 17.070 1.286 -1.323 1.00 91.19 79 THR A C 1
ATOM 555 O O . THR A 1 79 ? 16.166 1.594 -0.547 1.00 91.19 79 THR A O 1
ATOM 558 N N . TYR A 1 80 ? 18.067 0.467 -0.965 1.00 94.19 80 TYR A N 1
ATOM 559 C CA . TYR A 1 80 ? 18.190 -0.115 0.374 1.00 94.19 80 TYR A CA 1
ATOM 560 C C . TYR A 1 80 ? 18.333 0.963 1.453 1.00 94.19 80 TYR A C 1
ATOM 562 O O . TYR A 1 80 ? 17.561 0.987 2.413 1.00 94.19 80 TYR A O 1
ATOM 570 N N . TRP A 1 81 ? 19.287 1.883 1.291 1.00 96.44 81 TRP A N 1
ATOM 571 C CA . TRP A 1 81 ? 19.528 2.943 2.271 1.00 96.44 81 TRP A CA 1
ATOM 572 C C . TRP A 1 81 ? 18.357 3.921 2.359 1.00 96.44 81 TRP A C 1
ATOM 574 O O . TRP A 1 81 ? 17.967 4.298 3.464 1.00 96.44 81 TRP A O 1
ATOM 584 N N . GLY A 1 82 ? 17.744 4.271 1.224 1.00 94.88 82 GLY A N 1
ATOM 585 C CA . GLY A 1 82 ? 16.531 5.085 1.183 1.00 94.88 82 GLY A CA 1
ATOM 586 C C . GLY A 1 82 ? 15.381 4.441 1.957 1.00 94.88 82 GLY A C 1
ATOM 587 O O . GLY A 1 82 ? 14.828 5.055 2.872 1.00 94.88 82 GLY A O 1
ATOM 588 N N . ALA A 1 83 ? 15.077 3.173 1.665 1.00 91.69 83 ALA A N 1
ATOM 589 C CA . ALA A 1 83 ? 14.026 2.423 2.349 1.00 91.69 83 ALA A CA 1
ATOM 590 C C . ALA A 1 83 ? 14.310 2.264 3.850 1.00 91.69 83 ALA A C 1
ATOM 592 O O . ALA A 1 83 ? 13.414 2.470 4.669 1.00 91.69 83 ALA A O 1
ATOM 593 N N . ARG A 1 84 ? 15.559 1.960 4.224 1.00 95.12 84 ARG A N 1
ATOM 594 C CA . ARG A 1 84 ? 15.987 1.820 5.622 1.00 95.12 84 ARG A CA 1
ATOM 595 C C . ARG A 1 84 ? 15.810 3.117 6.408 1.00 95.12 84 ARG A C 1
ATOM 597 O O . ARG A 1 84 ? 15.259 3.080 7.505 1.00 95.12 84 ARG A O 1
ATOM 604 N N . LEU A 1 85 ? 16.259 4.253 5.868 1.00 95.44 85 LEU A N 1
ATOM 605 C CA . LEU A 1 85 ? 16.142 5.554 6.539 1.00 95.44 85 LEU A CA 1
ATOM 606 C C . LEU A 1 85 ? 14.683 5.975 6.716 1.00 95.44 85 LEU A C 1
ATOM 608 O O . LEU A 1 85 ? 14.315 6.455 7.788 1.00 95.44 85 LEU A O 1
ATOM 612 N N . LEU A 1 86 ? 13.849 5.765 5.692 1.00 94.56 86 LEU A N 1
ATOM 613 C CA . LEU A 1 86 ? 12.419 6.063 5.761 1.00 94.56 86 LEU A CA 1
ATOM 614 C C . LEU A 1 86 ? 11.696 5.164 6.772 1.00 94.56 86 LEU A C 1
ATOM 616 O O . LEU A 1 86 ? 10.898 5.665 7.561 1.00 94.56 86 LEU A O 1
ATOM 620 N N . ALA A 1 87 ? 12.000 3.864 6.793 1.00 93.19 87 ALA A N 1
ATOM 621 C CA . ALA A 1 87 ? 11.418 2.928 7.753 1.00 93.19 87 ALA A CA 1
ATOM 622 C C . ALA A 1 87 ? 11.832 3.253 9.198 1.00 93.19 87 ALA A C 1
ATOM 624 O O . ALA A 1 87 ? 10.981 3.300 10.084 1.00 93.19 87 ALA A O 1
ATOM 625 N N . ALA A 1 88 ? 13.115 3.549 9.430 1.00 95.06 88 ALA A N 1
ATOM 626 C CA . ALA A 1 88 ? 13.613 3.949 10.745 1.00 95.06 88 ALA A CA 1
ATOM 627 C C . ALA A 1 88 ? 12.977 5.265 11.221 1.00 95.06 88 ALA A C 1
ATOM 629 O O . ALA A 1 88 ? 12.512 5.351 12.355 1.00 95.06 88 ALA A O 1
ATOM 630 N N . ALA A 1 89 ? 12.892 6.275 10.347 1.00 94.62 89 ALA A N 1
ATOM 631 C CA . ALA A 1 89 ? 12.199 7.524 10.659 1.00 94.62 89 ALA A CA 1
ATOM 632 C C . ALA A 1 89 ? 10.718 7.280 10.989 1.00 94.62 89 ALA A C 1
ATOM 634 O O . ALA A 1 89 ? 10.212 7.843 11.954 1.00 94.62 89 ALA A O 1
ATOM 635 N N . GLY A 1 90 ? 10.042 6.407 10.234 1.00 93.88 90 GLY A N 1
ATOM 636 C CA . GLY A 1 90 ? 8.664 6.005 10.508 1.00 93.88 90 GLY A CA 1
ATOM 637 C C . GLY A 1 90 ? 8.495 5.396 11.901 1.00 93.88 90 GLY A C 1
ATOM 638 O O . GLY A 1 90 ? 7.605 5.814 12.635 1.00 93.88 90 GLY A O 1
ATOM 639 N N . LEU A 1 91 ? 9.371 4.465 12.290 1.00 94.75 91 LEU A N 1
ATOM 640 C CA . LEU A 1 91 ? 9.355 3.834 13.617 1.00 94.75 91 LEU A CA 1
ATOM 641 C C . LEU A 1 91 ? 9.553 4.845 14.752 1.00 94.75 91 LEU A C 1
ATOM 643 O O . LEU A 1 91 ? 8.846 4.784 15.757 1.00 94.75 91 LEU A O 1
ATOM 647 N N . HIS A 1 92 ? 10.479 5.790 14.595 1.00 95.31 92 HIS A N 1
ATOM 648 C CA . HIS A 1 92 ? 10.692 6.829 15.598 1.00 95.31 92 HIS A CA 1
ATOM 649 C C . HIS A 1 92 ? 9.501 7.790 15.713 1.00 95.31 92 HIS A C 1
ATOM 651 O O . HIS A 1 92 ? 9.030 8.052 16.815 1.00 95.31 92 HIS A O 1
ATOM 657 N N . VAL A 1 93 ? 8.954 8.247 14.584 1.00 94.19 93 VAL A N 1
ATOM 658 C CA . VAL A 1 93 ? 7.738 9.077 14.562 1.00 94.19 93 VAL A CA 1
ATOM 659 C C . VAL A 1 93 ? 6.576 8.344 15.231 1.00 94.19 93 VAL A C 1
ATOM 661 O O . VAL A 1 93 ? 5.844 8.934 16.020 1.00 94.19 93 VAL A O 1
ATOM 664 N N . ALA A 1 94 ? 6.417 7.050 14.947 1.00 94.38 94 ALA A N 1
ATOM 665 C CA . ALA A 1 94 ? 5.410 6.217 15.584 1.00 94.38 94 ALA A CA 1
ATOM 666 C C . ALA A 1 94 ? 5.608 6.179 17.103 1.00 94.38 94 ALA A C 1
ATOM 668 O O . ALA A 1 94 ? 4.655 6.400 17.841 1.00 94.38 94 ALA A O 1
ATOM 669 N N . ASN A 1 95 ? 6.833 5.952 17.580 1.00 95.25 95 ASN A N 1
ATOM 670 C CA . ASN A 1 95 ? 7.148 5.981 19.006 1.00 95.25 95 ASN A CA 1
ATOM 671 C C . ASN A 1 95 ? 6.751 7.312 19.666 1.00 95.25 95 ASN A C 1
ATOM 673 O O . ASN A 1 95 ? 6.061 7.303 20.683 1.00 95.25 95 ASN A O 1
ATOM 677 N N . ASP A 1 96 ? 7.113 8.442 19.063 1.00 95.56 96 ASP A N 1
ATOM 678 C CA . ASP A 1 96 ? 6.803 9.764 19.614 1.00 95.56 96 ASP A CA 1
ATOM 679 C C . ASP A 1 96 ? 5.296 10.032 19.654 1.00 95.56 96 ASP A C 1
ATOM 681 O O . ASP A 1 96 ? 4.784 10.572 20.635 1.00 95.56 96 ASP A O 1
ATOM 685 N N . ILE A 1 97 ? 4.565 9.598 18.622 1.00 95.06 97 ILE A N 1
ATOM 686 C CA . ILE A 1 97 ? 3.101 9.660 18.615 1.00 95.06 97 ILE A CA 1
ATOM 687 C C . ILE A 1 97 ? 2.531 8.781 19.735 1.00 95.06 97 ILE A C 1
ATOM 689 O O . ILE A 1 97 ? 1.658 9.247 20.461 1.00 95.06 97 ILE A O 1
ATOM 693 N N . ARG A 1 98 ? 3.023 7.546 19.933 1.00 95.50 98 ARG A N 1
ATOM 694 C CA . ARG A 1 98 ? 2.549 6.672 21.028 1.00 95.50 98 ARG A CA 1
ATOM 695 C C . ARG A 1 98 ? 2.724 7.334 22.386 1.00 95.50 98 ARG A C 1
ATOM 697 O O . ARG A 1 98 ? 1.786 7.343 23.180 1.00 95.50 98 ARG A O 1
ATOM 704 N N . LEU A 1 99 ? 3.905 7.895 22.636 1.00 96.00 99 LEU A N 1
ATOM 705 C CA . LEU A 1 99 ? 4.210 8.578 23.889 1.00 96.00 99 LEU A CA 1
ATOM 706 C C . LEU A 1 99 ? 3.332 9.815 24.079 1.00 96.00 99 LEU A C 1
ATOM 708 O O . LEU A 1 99 ? 2.799 10.010 25.166 1.00 96.00 99 LEU A O 1
ATOM 712 N N . ALA A 1 100 ? 3.123 10.615 23.031 1.00 94.94 100 ALA A N 1
ATOM 713 C CA . ALA A 1 100 ? 2.273 11.797 23.113 1.00 94.94 100 ALA A CA 1
ATOM 714 C C . ALA A 1 100 ? 0.799 11.451 23.349 1.00 94.94 100 ALA A C 1
ATOM 716 O O . ALA A 1 100 ? 0.163 12.077 24.190 1.00 94.94 100 ALA A O 1
ATOM 717 N N . VAL A 1 101 ? 0.265 10.437 22.661 1.00 95.25 101 VAL A N 1
ATOM 718 C CA . VAL A 1 101 ? -1.113 9.974 22.874 1.00 95.25 101 VAL A CA 1
ATOM 719 C C . VAL A 1 101 ? -1.275 9.443 24.293 1.00 95.25 101 VAL A C 1
ATOM 721 O O . VAL A 1 101 ? -2.225 9.819 24.968 1.00 95.25 101 VAL A O 1
ATOM 724 N N . LEU A 1 102 ? -0.345 8.615 24.779 1.00 95.94 102 LEU A N 1
ATOM 725 C CA . LEU A 1 102 ? -0.417 8.076 26.136 1.00 95.94 102 LEU A CA 1
ATOM 726 C C . LEU A 1 102 ? -0.312 9.180 27.199 1.00 95.94 102 LEU A C 1
ATOM 728 O O . LEU A 1 102 ? -1.105 9.210 28.137 1.00 95.94 102 LEU A O 1
ATOM 732 N N . ALA A 1 103 ? 0.625 10.114 27.033 1.00 94.88 103 ALA A N 1
ATOM 733 C CA . ALA A 1 103 ? 0.782 11.251 27.935 1.00 94.88 103 ALA A CA 1
ATOM 734 C C . ALA A 1 103 ? -0.453 12.162 27.933 1.00 94.88 103 ALA A C 1
ATOM 736 O O . ALA A 1 103 ? -0.848 12.653 28.988 1.00 94.88 103 ALA A O 1
ATOM 737 N N . HIS A 1 104 ? -1.078 12.373 26.771 1.00 94.38 104 HIS A N 1
ATOM 738 C CA . HIS A 1 104 ? -2.311 13.149 26.668 1.00 94.38 104 HIS A CA 1
ATOM 739 C C . HIS A 1 104 ? -3.481 12.432 27.334 1.00 94.38 104 HIS A C 1
ATOM 741 O O . HIS A 1 104 ? -4.180 13.043 28.132 1.00 94.38 104 HIS A O 1
ATOM 747 N N . LEU A 1 105 ? -3.632 11.123 27.103 1.00 93.69 105 LEU A N 1
ATOM 748 C CA . LEU A 1 105 ? -4.644 10.303 27.773 1.00 93.69 105 LEU A CA 1
ATOM 749 C C . LEU A 1 105 ? -4.526 10.387 29.300 1.00 93.69 105 LEU A C 1
ATOM 751 O O . LEU A 1 105 ? -5.546 10.523 29.953 1.00 93.69 105 LEU A O 1
ATOM 755 N N . HIS A 1 106 ? -3.317 10.382 29.872 1.00 92.31 106 HIS A N 1
ATOM 756 C CA . HIS A 1 106 ? -3.131 10.544 31.324 1.00 92.31 106 HIS A CA 1
ATOM 757 C C . HIS A 1 106 ? -3.556 11.916 31.874 1.00 92.31 106 HIS A C 1
ATOM 759 O O . HIS A 1 106 ? -3.710 12.059 33.084 1.00 92.31 106 HIS A O 1
ATOM 765 N N . ARG A 1 107 ? -3.707 12.931 31.018 1.00 89.62 107 ARG A N 1
ATOM 766 C CA . ARG A 1 107 ? -4.118 14.287 31.410 1.00 89.62 107 ARG A CA 1
ATOM 767 C C . ARG A 1 107 ? -5.610 14.543 31.211 1.00 89.62 107 ARG A C 1
ATOM 769 O O . ARG A 1 107 ? -6.086 15.591 31.637 1.00 89.62 107 ARG A O 1
ATOM 776 N N . LEU A 1 108 ? -6.333 13.648 30.540 1.00 89.56 108 LEU A N 1
ATOM 777 C CA . LEU A 1 108 ? -7.768 13.810 30.316 1.00 89.56 108 LEU A CA 1
ATOM 778 C C . LEU A 1 108 ? -8.565 13.551 31.602 1.00 89.56 108 LEU A C 1
ATOM 780 O O . LEU A 1 108 ? -8.092 12.911 32.542 1.00 89.56 108 LEU A O 1
ATOM 784 N N . SER A 1 109 ? -9.782 14.094 31.659 1.00 84.94 109 SER A N 1
ATOM 785 C CA . SER A 1 109 ? -10.647 13.987 32.834 1.00 84.94 109 SER A CA 1
ATOM 786 C C . SER A 1 109 ? -11.132 12.547 33.052 1.00 84.94 109 SER A C 1
ATOM 788 O O . SER A 1 109 ? -11.275 11.757 32.115 1.00 84.94 109 SER A O 1
ATOM 790 N N . LEU A 1 110 ? -11.458 12.194 34.300 1.00 80.81 110 LEU A N 1
ATOM 791 C CA . LEU A 1 110 ? -12.070 10.895 34.615 1.00 80.81 110 LEU A CA 1
ATOM 792 C C . LEU A 1 110 ? -13.390 10.679 33.853 1.00 80.81 110 LEU A C 1
ATOM 794 O O . LEU A 1 110 ? -13.696 9.550 33.478 1.00 80.81 110 LEU A O 1
ATOM 798 N N . ALA A 1 111 ? -14.131 11.751 33.551 1.00 77.12 111 ALA A N 1
ATOM 799 C CA . ALA A 1 111 ? -15.342 11.703 32.731 1.00 77.12 111 ALA A CA 1
ATOM 800 C C . ALA A 1 111 ? -15.062 11.234 31.289 1.00 77.12 111 ALA A C 1
ATOM 802 O O . ALA A 1 111 ? -15.806 10.414 30.740 1.00 77.12 111 ALA A O 1
ATOM 803 N N . TYR A 1 112 ? -13.953 11.679 30.687 1.00 80.94 112 TYR A N 1
ATOM 804 C CA . TYR A 1 112 ? -13.513 11.178 29.383 1.00 80.94 112 TYR A CA 1
ATOM 805 C C . TYR A 1 112 ? -13.229 9.669 29.433 1.00 80.94 112 TYR A C 1
ATOM 807 O O . TYR A 1 112 ? -13.671 8.915 28.563 1.00 80.94 112 TYR A O 1
ATOM 815 N N . HIS A 1 113 ? -12.555 9.198 30.485 1.00 82.00 113 HIS A N 1
ATOM 816 C CA . HIS A 1 113 ? -12.284 7.771 30.673 1.00 82.00 113 HIS A CA 1
ATOM 817 C C . HIS A 1 113 ? -13.541 6.947 30.985 1.00 82.00 113 HIS A C 1
ATOM 819 O O . HIS A 1 113 ? -13.617 5.793 30.569 1.00 82.00 113 HIS A O 1
ATOM 825 N N . GLY A 1 114 ? -14.534 7.527 31.664 1.00 74.44 114 GLY A N 1
ATOM 826 C CA . GLY A 1 114 ? -15.825 6.888 31.935 1.00 74.44 114 GLY A CA 1
ATOM 827 C C . GLY A 1 114 ? -16.708 6.733 30.692 1.00 74.44 114 GLY A C 1
ATOM 828 O O . GLY A 1 114 ? -17.486 5.787 30.604 1.00 74.44 114 GLY A O 1
ATOM 829 N N . SER A 1 115 ? -16.556 7.618 29.703 1.00 77.69 115 SER A N 1
ATOM 830 C CA . SER A 1 115 ? -17.325 7.600 28.447 1.00 77.69 115 SER A CA 1
ATOM 831 C C . SER A 1 115 ? -16.679 6.781 27.319 1.00 77.69 115 SER A C 1
ATOM 833 O O . SER A 1 115 ? -17.332 6.507 26.310 1.00 77.69 115 SER A O 1
ATOM 835 N N . HIS A 1 116 ? -15.427 6.333 27.478 1.00 80.25 116 HIS A N 1
ATOM 836 C CA . HIS A 1 116 ? -14.678 5.606 26.447 1.00 80.25 116 HIS A CA 1
ATOM 837 C C . HIS A 1 116 ? -14.256 4.201 26.891 1.00 80.25 116 HIS A C 1
ATOM 839 O O . HIS A 1 116 ? -13.822 3.955 28.013 1.00 80.25 116 HIS A O 1
ATOM 845 N N . ARG A 1 117 ? -14.311 3.237 25.964 1.00 82.06 117 ARG A N 1
ATOM 846 C CA . ARG A 1 117 ? -13.875 1.859 26.238 1.00 82.06 117 ARG A CA 1
ATOM 847 C C . ARG A 1 117 ? -12.348 1.789 26.305 1.00 82.06 117 ARG A C 1
ATOM 849 O O . ARG A 1 117 ? -11.678 2.105 25.326 1.00 82.06 117 ARG A O 1
ATOM 856 N N . VAL A 1 118 ? -11.804 1.238 27.394 1.00 83.75 118 VAL A N 1
ATOM 857 C CA . VAL A 1 118 ? -10.350 1.015 27.578 1.00 83.75 118 VAL A CA 1
ATOM 858 C C . VAL A 1 118 ? -9.707 0.290 26.386 1.00 83.75 118 VAL A C 1
ATOM 860 O O . VAL A 1 118 ? -8.610 0.643 25.967 1.00 83.75 118 VAL A O 1
ATOM 863 N N . GLY A 1 119 ? -10.403 -0.691 25.800 1.00 80.06 119 GLY A N 1
ATOM 864 C CA . GLY A 1 119 ? -9.914 -1.412 24.620 1.00 80.06 119 GLY A CA 1
ATOM 865 C C . GLY A 1 119 ? -9.778 -0.535 23.369 1.00 80.06 119 GLY A C 1
ATOM 866 O O . GLY A 1 119 ? -8.820 -0.705 22.621 1.00 80.06 119 GLY A O 1
ATOM 867 N N . ASP A 1 120 ? -10.682 0.432 23.162 1.00 85.50 120 ASP A N 1
ATOM 868 C CA . ASP A 1 120 ? -10.586 1.378 22.040 1.00 85.50 120 ASP A CA 1
ATOM 869 C C . ASP A 1 120 ? -9.400 2.329 22.238 1.00 85.50 120 ASP A C 1
ATOM 871 O O . ASP A 1 120 ? -8.564 2.470 21.349 1.00 85.50 120 ASP A O 1
ATOM 875 N N . LEU A 1 121 ? -9.251 2.897 23.440 1.00 89.94 121 LEU A N 1
ATOM 876 C CA . LEU A 1 121 ? -8.112 3.760 23.775 1.00 89.94 121 LEU A CA 1
ATOM 877 C C . LEU A 1 121 ? -6.771 3.014 23.643 1.00 89.94 121 LEU A C 1
ATOM 879 O O . LEU A 1 121 ? -5.808 3.552 23.098 1.00 89.94 121 LEU A O 1
ATOM 883 N N . SER A 1 122 ? -6.720 1.747 24.064 1.00 91.50 122 SER A N 1
ATOM 884 C CA . SER A 1 122 ? -5.544 0.886 23.887 1.00 91.50 122 SER A CA 1
ATOM 885 C C . SER A 1 122 ? -5.221 0.644 22.406 1.00 91.50 122 SER A C 1
ATOM 887 O O . SER A 1 122 ? -4.058 0.739 21.999 1.00 91.50 122 SER A O 1
ATOM 889 N N . ALA A 1 123 ? -6.234 0.401 21.568 1.00 90.19 123 ALA A N 1
ATOM 890 C CA . ALA A 1 123 ? -6.055 0.245 20.125 1.00 90.19 123 ALA A CA 1
ATOM 891 C C . ALA A 1 123 ? -5.528 1.529 19.460 1.00 90.19 123 ALA A C 1
ATOM 893 O O . ALA A 1 123 ? -4.672 1.443 18.574 1.00 90.19 123 ALA A O 1
ATOM 894 N N . ARG A 1 124 ? -5.969 2.707 19.930 1.00 92.25 124 ARG A N 1
ATOM 895 C CA . ARG A 1 124 ? -5.482 4.012 19.453 1.00 92.25 124 ARG A CA 1
ATOM 896 C C . ARG A 1 124 ? -3.994 4.217 19.728 1.00 92.25 124 ARG A C 1
ATOM 898 O O . ARG A 1 124 ? -3.287 4.709 18.858 1.00 92.25 124 ARG A O 1
ATOM 905 N N . VAL A 1 125 ? -3.496 3.796 20.893 1.00 93.81 125 VAL A N 1
ATOM 906 C CA . VAL A 1 125 ? -2.062 3.887 21.246 1.00 93.81 125 VAL A CA 1
ATOM 907 C C . VAL A 1 125 ? -1.222 2.835 20.508 1.00 93.81 125 VAL A C 1
ATOM 909 O O . VAL A 1 125 ? -0.064 3.074 20.169 1.00 93.81 125 VAL A O 1
ATOM 912 N N . THR A 1 126 ? -1.777 1.654 20.242 1.00 93.25 126 THR A N 1
ATOM 913 C CA . THR A 1 126 ? -1.012 0.520 19.703 1.00 93.25 126 THR A CA 1
ATOM 914 C C . THR A 1 126 ? -1.144 0.389 18.186 1.00 93.25 126 THR A C 1
ATOM 916 O O . THR A 1 126 ? -0.223 0.741 17.438 1.00 93.25 126 THR A O 1
ATOM 919 N N . SER A 1 127 ? -2.287 -0.131 17.741 1.00 94.06 127 SER A N 1
ATOM 920 C CA . SER A 1 127 ? -2.554 -0.548 16.365 1.00 94.06 127 SER A CA 1
ATOM 921 C C . SER A 1 127 ? -2.701 0.640 15.426 1.00 94.06 127 SER A C 1
ATOM 923 O O . SER A 1 127 ? -2.130 0.625 14.338 1.00 94.06 127 SER A O 1
ATOM 925 N N . ASP A 1 128 ? -3.392 1.697 15.849 1.00 95.00 128 ASP A N 1
ATOM 926 C CA . ASP A 1 128 ? -3.631 2.859 14.988 1.00 95.00 128 ASP A CA 1
ATOM 927 C C . ASP A 1 128 ? -2.353 3.623 14.676 1.00 95.00 128 ASP A C 1
ATOM 929 O O . ASP A 1 128 ? -2.133 4.048 13.537 1.00 95.00 128 ASP A O 1
ATOM 933 N N . VAL A 1 129 ? -1.462 3.741 15.662 1.00 94.62 129 VAL A N 1
ATOM 934 C CA . VAL A 1 129 ? -0.149 4.345 15.432 1.00 94.62 129 VAL A CA 1
ATOM 935 C C . VAL A 1 129 ? 0.661 3.493 14.454 1.00 94.62 129 VAL A C 1
ATOM 937 O O . VAL A 1 129 ? 1.301 4.037 13.556 1.00 94.62 129 VAL A O 1
ATOM 940 N N . GLY A 1 130 ? 0.566 2.162 14.554 1.00 93.88 130 GLY A N 1
ATOM 941 C CA . GLY A 1 130 ? 1.162 1.238 13.584 1.00 93.88 130 GLY A CA 1
ATOM 942 C C . GLY A 1 130 ? 0.604 1.416 12.168 1.00 93.88 130 GLY A C 1
ATOM 943 O O . GLY A 1 130 ? 1.365 1.570 11.218 1.00 93.88 130 GLY A O 1
ATOM 944 N N . TYR A 1 131 ? -0.719 1.492 12.007 1.00 94.56 131 TYR A N 1
ATOM 945 C CA . TYR A 1 131 ? -1.336 1.715 10.694 1.00 94.56 131 TYR A CA 1
ATOM 946 C C . TYR A 1 131 ? -0.975 3.077 10.091 1.00 94.56 131 TYR A C 1
ATOM 948 O O . TYR A 1 131 ? -0.785 3.189 8.878 1.00 94.56 131 TYR A O 1
ATOM 956 N N . THR A 1 132 ? -0.845 4.106 10.929 1.00 92.81 132 THR A N 1
ATOM 957 C CA . THR A 1 132 ? -0.411 5.446 10.511 1.00 92.81 132 THR A CA 1
ATOM 958 C C . THR A 1 132 ? 1.048 5.438 10.047 1.00 92.81 132 THR A C 1
ATOM 960 O O . THR A 1 132 ? 1.368 6.009 9.002 1.00 92.81 132 THR A O 1
ATOM 963 N N . GLN A 1 133 ? 1.923 4.742 10.779 1.00 92.81 133 GLN A N 1
ATOM 964 C CA . GLN A 1 133 ? 3.320 4.519 10.402 1.00 92.81 133 GLN A CA 1
ATOM 965 C C . GLN A 1 133 ? 3.427 3.809 9.051 1.00 92.81 133 GLN A C 1
ATOM 967 O O . GLN A 1 133 ? 4.114 4.298 8.153 1.00 92.81 133 GLN A O 1
ATOM 972 N N . ASP A 1 134 ? 2.745 2.674 8.899 1.00 91.94 134 ASP A N 1
ATOM 973 C CA . ASP A 1 134 ? 2.800 1.865 7.682 1.00 91.94 134 ASP A CA 1
ATOM 974 C C . ASP A 1 134 ? 2.340 2.669 6.470 1.00 91.94 134 ASP A C 1
ATOM 976 O O . ASP A 1 134 ? 2.982 2.637 5.422 1.00 91.94 134 ASP A O 1
ATOM 980 N N . MET A 1 135 ? 1.274 3.457 6.624 1.00 92.06 135 MET A N 1
ATOM 981 C CA . MET A 1 135 ? 0.818 4.383 5.593 1.00 92.06 135 MET A CA 1
ATOM 982 C C . MET A 1 135 ? 1.896 5.394 5.202 1.00 92.06 135 MET A C 1
ATOM 984 O O . MET A 1 135 ? 2.146 5.579 4.010 1.00 92.06 135 MET A O 1
ATOM 988 N N . LEU A 1 136 ? 2.531 6.048 6.176 1.00 88.25 136 LEU A N 1
ATOM 989 C CA . LEU A 1 136 ? 3.535 7.078 5.915 1.00 88.25 136 LEU A CA 1
ATOM 990 C C . LEU A 1 136 ? 4.772 6.502 5.217 1.00 88.25 136 LEU A C 1
ATOM 992 O O . LEU A 1 136 ? 5.223 7.051 4.210 1.00 88.25 136 LEU A O 1
ATOM 996 N N . VAL A 1 137 ? 5.282 5.368 5.704 1.00 89.56 137 VAL A N 1
ATOM 997 C CA . VAL A 1 137 ? 6.419 4.673 5.086 1.00 89.56 137 VAL A CA 1
ATOM 998 C C . VAL A 1 137 ? 6.053 4.245 3.668 1.00 89.56 137 VAL A C 1
ATOM 1000 O O . VAL A 1 137 ? 6.784 4.547 2.730 1.00 89.56 137 VAL A O 1
ATOM 1003 N N . GLN A 1 138 ? 4.889 3.621 3.484 1.00 89.50 138 GLN A N 1
ATOM 1004 C CA . GLN A 1 138 ? 4.438 3.121 2.189 1.00 89.50 138 GLN A CA 1
ATOM 1005 C C . GLN A 1 138 ? 4.194 4.245 1.163 1.00 89.50 138 GLN A C 1
ATOM 1007 O O . GLN A 1 138 ? 4.407 4.034 -0.035 1.00 89.50 138 GLN A O 1
ATOM 1012 N N . LEU A 1 139 ? 3.770 5.436 1.598 1.00 88.25 139 LEU A N 1
ATOM 1013 C CA . LEU A 1 139 ? 3.648 6.618 0.740 1.00 88.25 139 LEU A CA 1
ATOM 1014 C C . LEU A 1 139 ? 5.013 7.075 0.204 1.00 88.25 139 LEU A C 1
ATOM 1016 O O . LEU A 1 139 ? 5.142 7.308 -1.000 1.00 88.25 139 LEU A O 1
ATOM 1020 N N . LEU A 1 140 ? 6.018 7.167 1.082 1.00 86.81 140 LEU A N 1
ATOM 1021 C CA . LEU A 1 140 ? 7.338 7.723 0.765 1.00 86.81 140 LEU A CA 1
ATOM 1022 C C . LEU A 1 140 ? 8.266 6.732 0.053 1.00 86.81 140 LEU A C 1
ATOM 1024 O O . LEU A 1 140 ? 8.942 7.112 -0.898 1.00 86.81 140 LEU A O 1
ATOM 1028 N N . SER A 1 141 ? 8.300 5.469 0.482 1.00 86.38 141 SER A N 1
ATOM 1029 C CA . SER A 1 141 ? 9.193 4.447 -0.087 1.00 86.38 141 SER A CA 1
ATOM 1030 C C . SER A 1 141 ? 8.537 3.616 -1.192 1.00 86.38 141 SER A C 1
ATOM 1032 O O . SER A 1 141 ? 9.224 2.981 -1.989 1.00 86.38 141 SER A O 1
ATOM 1034 N N . GLY A 1 142 ? 7.203 3.613 -1.251 1.00 85.75 142 GLY A N 1
ATOM 1035 C CA . GLY A 1 142 ? 6.434 2.783 -2.168 1.00 85.75 142 GLY A CA 1
ATOM 1036 C C . GLY A 1 142 ? 5.714 3.582 -3.246 1.00 85.75 142 GLY A C 1
ATOM 1037 O O . GLY A 1 142 ? 6.016 3.427 -4.425 1.00 85.75 142 GLY A O 1
ATOM 1038 N N . LEU A 1 143 ? 4.719 4.390 -2.874 1.00 86.56 143 LEU A N 1
ATOM 1039 C CA . LEU A 1 143 ? 3.819 5.027 -3.842 1.00 86.56 143 LEU A CA 1
ATOM 1040 C C . LEU A 1 143 ? 4.528 6.080 -4.696 1.00 86.56 143 LEU A C 1
ATOM 1042 O O . LEU A 1 143 ? 4.508 5.969 -5.921 1.00 86.56 143 LEU A O 1
ATOM 1046 N N . ALA A 1 144 ? 5.134 7.086 -4.061 1.00 87.38 144 ALA A N 1
ATOM 1047 C CA . ALA A 1 144 ? 5.729 8.212 -4.777 1.00 87.38 144 ALA A CA 1
ATOM 1048 C C . ALA A 1 144 ? 6.852 7.781 -5.746 1.00 87.38 144 ALA A C 1
ATOM 1050 O O . ALA A 1 144 ? 6.794 8.175 -6.912 1.00 87.38 144 ALA A O 1
ATOM 1051 N N . PRO A 1 145 ? 7.805 6.910 -5.353 1.00 89.31 145 PRO A N 1
ATOM 1052 C CA . PRO A 1 145 ? 8.857 6.446 -6.255 1.00 89.31 145 PRO A CA 1
ATOM 1053 C C . PRO A 1 145 ? 8.322 5.600 -7.408 1.00 89.31 145 PRO A C 1
ATOM 1055 O O . PRO A 1 145 ? 8.754 5.777 -8.540 1.00 89.31 145 PRO A O 1
ATOM 1058 N N . ASN A 1 146 ? 7.359 4.707 -7.149 1.00 90.06 146 ASN A N 1
ATOM 1059 C CA . ASN A 1 146 ? 6.770 3.880 -8.203 1.00 90.06 146 ASN A CA 1
ATOM 1060 C C . ASN A 1 146 ? 6.005 4.728 -9.223 1.00 90.06 146 ASN A C 1
ATOM 1062 O O . ASN A 1 146 ? 6.109 4.473 -10.419 1.00 90.06 146 ASN A O 1
ATOM 1066 N N . LEU A 1 147 ? 5.256 5.738 -8.769 1.00 89.94 147 LEU A N 1
ATOM 1067 C CA . LEU A 1 147 ? 4.559 6.652 -9.670 1.00 89.94 147 LEU A CA 1
ATOM 1068 C C . LEU A 1 147 ? 5.557 7.474 -10.493 1.00 89.94 147 LEU A C 1
ATOM 1070 O O . LEU A 1 147 ? 5.403 7.569 -11.707 1.00 89.94 147 LEU A O 1
ATOM 1074 N N . LEU A 1 148 ? 6.602 8.007 -9.854 1.00 91.69 148 LEU A N 1
ATOM 1075 C CA . LEU A 1 148 ? 7.638 8.773 -10.542 1.00 91.69 148 LEU A CA 1
ATOM 1076 C C . LEU A 1 148 ? 8.417 7.921 -11.549 1.00 91.69 148 LEU A C 1
ATOM 1078 O O . LEU A 1 148 ? 8.709 8.397 -12.637 1.00 91.69 148 LEU A O 1
ATOM 1082 N N . LEU A 1 149 ? 8.712 6.662 -11.220 1.00 91.38 149 LEU A N 1
ATOM 1083 C CA . LEU A 1 149 ? 9.354 5.713 -12.128 1.00 91.38 149 LEU A CA 1
ATOM 1084 C C . LEU A 1 149 ? 8.485 5.464 -13.363 1.00 91.38 149 LEU A C 1
ATOM 1086 O O . LEU A 1 149 ? 8.984 5.550 -14.478 1.00 91.38 149 LEU A O 1
ATOM 1090 N N . VAL A 1 150 ? 7.186 5.210 -13.178 1.00 91.31 150 VAL A N 1
ATOM 1091 C CA . VAL A 1 150 ? 6.242 5.012 -14.289 1.00 91.31 150 VAL A CA 1
ATOM 1092 C C . VAL A 1 150 ? 6.169 6.264 -15.165 1.00 91.31 150 VAL A C 1
ATOM 1094 O O . VAL A 1 150 ? 6.327 6.168 -16.379 1.00 91.31 150 VAL A O 1
ATOM 1097 N N . VAL A 1 151 ? 5.982 7.441 -14.562 1.00 93.31 151 VAL A N 1
ATOM 1098 C CA . VAL A 1 151 ? 5.938 8.722 -15.287 1.00 93.31 151 VAL A CA 1
ATOM 1099 C C . VAL A 1 151 ? 7.258 8.985 -16.017 1.00 93.31 151 VAL A C 1
ATOM 1101 O O . VAL A 1 151 ? 7.243 9.374 -17.180 1.00 93.31 151 VAL A O 1
ATOM 1104 N N . GLY A 1 152 ? 8.392 8.720 -15.369 1.00 94.56 152 GLY A N 1
ATOM 1105 C CA . GLY A 1 152 ? 9.722 8.861 -15.952 1.00 94.56 152 GLY A CA 1
ATOM 1106 C C . GLY A 1 152 ? 9.956 7.919 -17.132 1.00 94.56 152 GLY A C 1
ATOM 1107 O O . GLY A 1 152 ? 10.475 8.356 -18.152 1.00 94.56 152 GLY A O 1
ATOM 1108 N N . MET A 1 153 ? 9.514 6.659 -17.044 1.00 93.50 153 MET A N 1
ATOM 1109 C CA . MET A 1 153 ? 9.580 5.703 -18.157 1.00 93.50 153 MET A CA 1
ATOM 1110 C C . MET A 1 153 ? 8.793 6.215 -19.361 1.00 93.50 153 MET A C 1
ATOM 1112 O O . MET A 1 153 ? 9.339 6.269 -20.459 1.00 93.50 153 MET A O 1
ATOM 1116 N N . PHE A 1 154 ? 7.547 6.658 -19.157 1.00 93.31 154 PHE A N 1
ATOM 1117 C CA . PHE A 1 154 ? 6.752 7.242 -20.238 1.00 93.31 154 PHE A CA 1
ATOM 1118 C C . PHE A 1 154 ? 7.397 8.495 -20.821 1.00 93.31 154 PHE A C 1
ATOM 1120 O O . PHE A 1 154 ? 7.458 8.619 -22.039 1.00 93.31 154 PHE A O 1
ATOM 1127 N N . ALA A 1 155 ? 7.909 9.397 -19.982 1.00 95.44 155 ALA A N 1
ATOM 1128 C CA . ALA A 1 155 ? 8.581 10.606 -20.446 1.00 95.44 155 ALA A CA 1
ATOM 1129 C C . ALA A 1 155 ? 9.796 10.269 -21.326 1.00 95.44 155 ALA A C 1
ATOM 1131 O O . ALA A 1 155 ? 9.921 10.811 -22.422 1.00 95.44 155 ALA A O 1
ATOM 1132 N N . VAL A 1 156 ? 10.646 9.326 -20.899 1.00 95.06 156 VAL A N 1
ATOM 1133 C CA . VAL A 1 156 ? 11.797 8.875 -21.697 1.00 95.06 156 VAL A CA 1
ATOM 1134 C C . VAL A 1 156 ? 11.343 8.220 -23.003 1.00 95.06 156 VAL A C 1
ATOM 1136 O O . VAL A 1 156 ? 11.910 8.513 -24.051 1.00 95.06 156 VAL A O 1
ATOM 1139 N N . MET A 1 157 ? 10.312 7.372 -22.976 1.00 94.12 157 MET A N 1
ATOM 1140 C CA . MET A 1 157 ? 9.779 6.730 -24.184 1.00 94.12 157 MET A CA 1
ATOM 1141 C C . MET A 1 157 ? 9.257 7.762 -25.192 1.00 94.12 157 MET A C 1
ATOM 1143 O O . MET A 1 157 ? 9.628 7.698 -26.363 1.00 94.12 157 MET A O 1
ATOM 1147 N N . VAL A 1 158 ? 8.475 8.750 -24.738 1.00 95.88 158 VAL A N 1
ATOM 1148 C CA . VAL A 1 158 ? 7.960 9.829 -25.598 1.00 95.88 158 VAL A CA 1
ATOM 1149 C C . VAL A 1 158 ? 9.105 10.628 -26.219 1.00 95.88 158 VAL A C 1
ATOM 1151 O O . VAL A 1 158 ? 9.039 10.939 -27.402 1.00 95.88 158 VAL A O 1
ATOM 1154 N N . VAL A 1 159 ? 10.160 10.930 -25.456 1.00 95.75 159 VAL A N 1
ATOM 1155 C CA . VAL A 1 159 ? 11.347 11.630 -25.980 1.00 95.75 159 VAL A CA 1
ATOM 1156 C C . VAL A 1 159 ? 12.087 10.794 -27.032 1.00 95.75 159 VAL A C 1
ATOM 1158 O O . VAL A 1 159 ? 12.633 11.364 -27.972 1.00 95.75 159 VAL A O 1
ATOM 1161 N N . LEU A 1 160 ? 12.112 9.462 -26.900 1.00 92.81 160 LEU A N 1
ATOM 1162 C CA . LEU A 1 160 ? 12.772 8.573 -27.864 1.00 92.81 160 LEU A CA 1
ATOM 1163 C C . LEU A 1 160 ? 11.982 8.418 -29.171 1.00 92.81 160 LEU A C 1
ATOM 1165 O O . LEU A 1 160 ? 12.562 8.556 -30.242 1.00 92.81 160 LEU A O 1
ATOM 1169 N N . ASP A 1 161 ? 10.688 8.105 -29.091 1.00 94.06 161 ASP A N 1
ATOM 1170 C CA . ASP A 1 161 ? 9.787 8.026 -30.249 1.00 94.06 161 ASP A CA 1
ATOM 1171 C C . ASP A 1 161 ? 8.325 8.170 -29.770 1.00 94.06 161 ASP A C 1
ATOM 1173 O O . ASP A 1 161 ? 7.758 7.219 -29.212 1.00 94.06 161 ASP A O 1
ATOM 1177 N N . PRO A 1 162 ? 7.672 9.329 -29.991 1.00 93.69 162 PRO A N 1
ATOM 1178 C CA . PRO A 1 162 ? 6.286 9.552 -29.579 1.00 93.69 162 PRO A CA 1
ATOM 1179 C C . PRO A 1 162 ? 5.287 8.592 -30.240 1.00 93.69 162 PRO A C 1
ATOM 1181 O O . PRO A 1 162 ? 4.316 8.167 -29.611 1.00 93.69 162 PRO A O 1
ATOM 1184 N N . VAL A 1 163 ? 5.520 8.224 -31.504 1.00 91.31 163 VAL A N 1
ATOM 1185 C CA . VAL A 1 163 ? 4.599 7.394 -32.292 1.00 91.31 163 VAL A CA 1
ATOM 1186 C C . VAL A 1 163 ? 4.676 5.943 -31.828 1.00 91.31 163 VAL A C 1
ATOM 1188 O O . VAL A 1 163 ? 3.648 5.295 -31.627 1.00 91.31 163 VAL A O 1
ATOM 1191 N N . PHE A 1 164 ? 5.886 5.421 -31.631 1.00 92.25 164 PHE A N 1
ATOM 1192 C CA . PHE A 1 164 ? 6.076 4.077 -31.095 1.00 92.25 164 PHE A CA 1
ATOM 1193 C C . PHE A 1 164 ? 5.628 3.992 -29.632 1.00 92.25 164 PHE A C 1
ATOM 1195 O O . PHE A 1 164 ? 5.048 2.988 -29.221 1.00 92.25 164 PHE A O 1
ATOM 1202 N N . THR A 1 165 ? 5.783 5.074 -28.864 1.00 93.56 165 THR A N 1
ATOM 1203 C CA . THR A 1 165 ? 5.240 5.165 -27.502 1.00 93.56 165 THR A CA 1
ATOM 1204 C C . THR A 1 165 ? 3.724 5.058 -27.475 1.00 93.56 165 THR A C 1
ATOM 1206 O O . THR A 1 165 ? 3.202 4.305 -26.659 1.00 93.56 165 THR A O 1
ATOM 1209 N N . ALA A 1 166 ? 3.005 5.732 -28.376 1.00 92.19 166 ALA A N 1
ATOM 1210 C CA . ALA A 1 166 ? 1.550 5.598 -28.466 1.00 92.19 166 ALA A CA 1
ATOM 1211 C C . ALA A 1 166 ? 1.122 4.141 -28.732 1.00 92.19 166 ALA A C 1
ATOM 1213 O O . ALA A 1 166 ? 0.178 3.645 -28.114 1.00 92.19 166 ALA A O 1
ATOM 1214 N N . LEU A 1 167 ? 1.863 3.425 -29.584 1.00 89.94 167 LEU A N 1
ATOM 1215 C CA . LEU A 1 167 ? 1.632 2.005 -29.851 1.00 89.94 167 LEU A CA 1
ATOM 1216 C C . LEU A 1 167 ? 1.938 1.127 -28.625 1.00 89.94 167 LEU A C 1
ATOM 1218 O O . LEU A 1 167 ? 1.157 0.237 -28.295 1.00 89.94 167 LEU A O 1
ATOM 1222 N N . ALA A 1 168 ? 3.029 1.399 -27.906 1.00 88.31 168 ALA A N 1
ATOM 1223 C CA . ALA A 1 168 ? 3.356 0.693 -26.667 1.00 88.31 168 ALA A CA 1
ATOM 1224 C C . ALA A 1 168 ? 2.316 0.948 -25.562 1.00 88.31 168 ALA A C 1
ATOM 1226 O O . ALA A 1 168 ? 1.923 0.025 -24.850 1.00 88.31 168 ALA A O 1
ATOM 1227 N N . VAL A 1 169 ? 1.808 2.180 -25.456 1.00 89.81 169 VAL A N 1
ATOM 1228 C CA . VAL A 1 169 ? 0.711 2.543 -24.550 1.00 89.81 169 VAL A CA 1
ATOM 1229 C C . VAL A 1 169 ? -0.561 1.779 -24.909 1.00 89.81 169 VAL A C 1
ATOM 1231 O O . VAL A 1 169 ? -1.248 1.321 -24.003 1.00 89.81 169 VAL A O 1
ATOM 1234 N N . LEU A 1 170 ? -0.853 1.564 -26.196 1.00 89.69 170 LEU A N 1
ATOM 1235 C CA . LEU A 1 170 ? -2.016 0.789 -26.644 1.00 89.69 170 LEU A CA 1
ATOM 1236 C C . LEU A 1 170 ? -1.966 -0.686 -26.201 1.00 89.69 170 LEU A C 1
ATOM 1238 O O . LEU A 1 170 ? -3.012 -1.320 -26.058 1.00 89.69 170 LEU A O 1
ATOM 1242 N N . ALA A 1 171 ? -0.779 -1.220 -25.900 1.00 84.31 171 ALA A N 1
ATOM 1243 C CA . ALA A 1 171 ? -0.620 -2.561 -25.341 1.00 84.31 171 ALA A CA 1
ATOM 1244 C C . ALA A 1 171 ? -0.926 -2.638 -23.827 1.00 84.31 171 ALA A C 1
ATOM 1246 O O . ALA A 1 171 ? -1.157 -3.730 -23.301 1.00 84.31 171 ALA A O 1
ATOM 1247 N N . LEU A 1 172 ? -0.956 -1.507 -23.107 1.00 84.44 172 LEU A N 1
ATOM 1248 C CA . LEU A 1 172 ? -1.204 -1.444 -21.658 1.00 84.44 172 LEU A CA 1
ATOM 1249 C C . LEU A 1 172 ? -2.670 -1.631 -21.223 1.00 84.44 172 LEU A C 1
ATOM 1251 O O . LEU A 1 172 ? -2.873 -2.246 -20.172 1.00 84.44 172 LEU A O 1
ATOM 1255 N N . PRO A 1 173 ? -3.701 -1.156 -21.958 1.00 88.06 173 PRO A N 1
ATOM 1256 C CA . PRO A 1 173 ? -5.104 -1.413 -21.653 1.00 88.06 173 PRO A CA 1
ATOM 1257 C C . PRO A 1 173 ? -5.416 -2.877 -21.355 1.00 88.06 173 PRO A C 1
ATOM 1259 O O . PRO A 1 173 ? -6.181 -3.144 -20.432 1.00 88.06 173 PRO A O 1
ATOM 1262 N N . LEU A 1 174 ? -4.789 -3.826 -22.060 1.00 86.56 174 LEU A N 1
ATOM 1263 C CA . LEU A 1 174 ? -4.938 -5.258 -21.789 1.00 86.56 174 LEU A CA 1
ATOM 1264 C C . LEU A 1 174 ? -4.503 -5.608 -20.357 1.00 86.56 174 LEU A C 1
ATOM 1266 O O . LEU A 1 174 ? -5.261 -6.221 -19.602 1.00 86.56 174 LEU A O 1
ATOM 1270 N N . LEU A 1 175 ? -3.308 -5.168 -19.959 1.00 84.00 175 LEU A N 1
ATOM 1271 C CA . LEU A 1 175 ? -2.750 -5.402 -18.628 1.00 84.00 175 LEU A CA 1
ATOM 1272 C C . LEU A 1 175 ? -3.588 -4.726 -17.534 1.00 84.00 175 LEU A C 1
ATOM 1274 O O . LEU A 1 175 ? -3.871 -5.335 -16.495 1.00 84.00 175 LEU A O 1
ATOM 1278 N N . VAL A 1 176 ? -4.044 -3.493 -17.778 1.00 85.44 176 VAL A N 1
ATOM 1279 C CA . VAL A 1 176 ? -4.932 -2.755 -16.866 1.00 85.44 176 VAL A CA 1
ATOM 1280 C C . VAL A 1 176 ? -6.274 -3.470 -16.717 1.00 85.44 176 VAL A C 1
ATOM 1282 O O . VAL A 1 176 ? -6.735 -3.668 -15.592 1.00 85.44 176 VAL A O 1
ATOM 1285 N N . LEU A 1 177 ? -6.881 -3.911 -17.819 1.00 89.62 177 LEU A N 1
ATOM 1286 C CA . LEU A 1 177 ? -8.176 -4.587 -17.841 1.00 89.62 177 LEU A CA 1
ATOM 1287 C C . LEU A 1 177 ? -8.139 -5.921 -17.089 1.00 89.62 177 LEU A C 1
ATOM 1289 O O . LEU A 1 177 ? -9.004 -6.172 -16.243 1.00 89.62 177 LEU A O 1
ATOM 1293 N N . VAL A 1 178 ? -7.131 -6.757 -17.361 1.00 87.81 178 VAL A N 1
ATOM 1294 C CA . VAL A 1 178 ? -6.930 -8.045 -16.676 1.00 87.81 178 VAL A CA 1
ATOM 1295 C C . VAL A 1 178 ? -6.724 -7.819 -15.180 1.00 87.81 178 VAL A C 1
ATOM 1297 O O . VAL A 1 178 ? -7.404 -8.436 -14.356 1.00 87.81 178 VAL A O 1
ATOM 1300 N N . THR A 1 179 ? -5.860 -6.870 -14.810 1.00 84.12 179 THR A N 1
ATOM 1301 C CA . THR A 1 179 ? -5.605 -6.535 -13.403 1.00 84.12 179 THR A CA 1
ATOM 1302 C C . THR A 1 179 ? -6.871 -6.025 -12.712 1.00 84.12 179 THR A C 1
ATOM 1304 O O . THR A 1 179 ? -7.196 -6.462 -11.606 1.00 84.12 179 THR A O 1
ATOM 1307 N N . HIS A 1 180 ? -7.617 -5.123 -13.354 1.00 86.31 180 HIS A N 1
ATOM 1308 C CA . HIS A 1 180 ? -8.825 -4.524 -12.793 1.00 86.31 180 HIS A CA 1
ATOM 1309 C C . HIS A 1 180 ? -9.927 -5.566 -12.561 1.00 86.31 180 HIS A C 1
ATOM 1311 O O . HIS A 1 180 ? -10.461 -5.660 -11.450 1.00 86.31 180 HIS A O 1
ATOM 1317 N N . ARG A 1 181 ? -10.218 -6.410 -13.561 1.00 89.12 181 ARG A N 1
ATOM 1318 C CA . ARG A 1 181 ? -11.222 -7.480 -13.435 1.00 89.12 181 ARG A CA 1
ATOM 1319 C C . ARG A 1 181 ? -10.853 -8.489 -12.350 1.00 89.12 181 ARG A C 1
ATOM 1321 O O . ARG A 1 181 ? -11.706 -8.843 -11.532 1.00 89.12 181 ARG A O 1
ATOM 1328 N N . SER A 1 182 ? -9.592 -8.913 -12.295 1.00 86.00 182 SER A N 1
ATOM 1329 C CA . SER A 1 182 ? -9.112 -9.842 -11.265 1.00 86.00 182 SER A CA 1
ATOM 1330 C C . SER A 1 182 ? -9.218 -9.240 -9.862 1.00 86.00 182 SER A C 1
ATOM 1332 O O . SER A 1 182 ? -9.720 -9.898 -8.947 1.00 86.00 182 SER A O 1
ATOM 1334 N N . ARG A 1 183 ? -8.857 -7.959 -9.690 1.00 84.19 183 ARG A N 1
ATOM 1335 C CA . ARG A 1 183 ? -9.021 -7.242 -8.413 1.00 84.19 183 ARG A CA 1
ATOM 1336 C C . ARG A 1 183 ? -10.481 -7.171 -7.969 1.00 84.19 183 ARG A C 1
ATOM 1338 O O . ARG A 1 183 ? -10.763 -7.377 -6.789 1.00 84.19 183 ARG A O 1
ATOM 1345 N N . GLN A 1 184 ? -11.414 -6.896 -8.879 1.00 88.44 184 GLN A N 1
ATOM 1346 C CA . GLN A 1 184 ? -12.838 -6.825 -8.542 1.00 88.44 184 GLN A CA 1
ATOM 1347 C C . GLN A 1 184 ? -13.368 -8.181 -8.053 1.00 88.44 184 GLN A C 1
ATOM 1349 O O . GLN A 1 184 ? -14.027 -8.244 -7.012 1.00 88.44 184 GLN A O 1
ATOM 1354 N N . ARG A 1 185 ? -13.021 -9.274 -8.745 1.00 89.88 185 ARG A N 1
ATOM 1355 C CA . ARG A 1 185 ? -13.393 -10.643 -8.343 1.00 89.88 185 ARG A CA 1
ATOM 1356 C C . ARG A 1 185 ? -12.814 -11.011 -6.979 1.00 89.88 185 ARG A C 1
ATOM 1358 O O . ARG A 1 185 ? -13.547 -11.493 -6.115 1.00 89.88 185 ARG A O 1
ATOM 1365 N N . LEU A 1 186 ? -11.535 -10.710 -6.757 1.00 89.12 186 LEU A N 1
ATOM 1366 C CA . LEU A 1 186 ? -10.868 -10.945 -5.479 1.00 89.12 186 LEU A CA 1
ATOM 1367 C C . LEU A 1 186 ? -11.513 -10.136 -4.344 1.00 89.12 186 LEU A C 1
ATOM 1369 O O . LEU A 1 186 ? -11.752 -10.669 -3.264 1.00 89.12 186 LEU A O 1
ATOM 1373 N N . ARG A 1 187 ? -11.873 -8.869 -4.587 1.00 88.12 187 ARG A N 1
ATOM 1374 C CA . ARG A 1 187 ? -12.566 -8.024 -3.601 1.00 88.12 187 ARG A CA 1
ATOM 1375 C C . ARG A 1 187 ? -13.914 -8.618 -3.190 1.00 88.12 187 ARG A C 1
ATOM 1377 O O . ARG A 1 187 ? -14.254 -8.572 -2.008 1.00 88.12 187 ARG A O 1
ATOM 1384 N N . LEU A 1 188 ? -14.678 -9.162 -4.139 1.00 93.31 188 LEU A N 1
ATOM 1385 C CA . LEU A 1 188 ? -15.958 -9.826 -3.869 1.00 93.31 188 LEU A CA 1
ATOM 1386 C C . LEU A 1 188 ? -15.771 -11.149 -3.113 1.00 93.31 188 LEU A C 1
ATOM 1388 O O . LEU A 1 188 ? -16.515 -11.418 -2.173 1.00 93.31 188 LEU A O 1
ATOM 1392 N N . ALA A 1 189 ? -14.767 -11.954 -3.464 1.00 93.25 189 ALA A N 1
ATOM 1393 C CA . ALA A 1 189 ? -14.432 -13.172 -2.722 1.00 93.25 189 ALA A CA 1
ATOM 1394 C C . ALA A 1 189 ? -13.988 -12.860 -1.284 1.00 93.25 189 ALA A C 1
ATOM 1396 O O . ALA A 1 189 ? -14.523 -13.428 -0.340 1.00 93.25 189 ALA A O 1
ATOM 1397 N N . ALA A 1 190 ? -13.132 -11.855 -1.092 1.00 89.88 190 ALA A N 1
ATOM 1398 C CA . ALA A 1 190 ? -12.716 -11.408 0.235 1.00 89.88 190 ALA A CA 1
ATOM 1399 C C . ALA A 1 190 ? -13.888 -10.877 1.083 1.00 89.88 190 ALA A C 1
ATOM 1401 O O . ALA A 1 190 ? -13.877 -11.006 2.304 1.00 89.88 190 ALA A O 1
ATOM 1402 N N . ARG A 1 191 ? -14.914 -10.273 0.461 1.00 92.75 191 ARG A N 1
ATOM 1403 C CA . ARG A 1 191 ? -16.162 -9.910 1.161 1.00 92.75 191 ARG A CA 1
ATOM 1404 C C . ARG A 1 191 ? -16.938 -11.149 1.614 1.00 92.75 191 ARG A C 1
ATOM 1406 O O . ARG A 1 191 ? -17.456 -11.135 2.724 1.00 92.75 191 ARG A O 1
ATOM 1413 N N . ARG A 1 192 ? -17.001 -12.198 0.787 1.00 96.25 192 ARG A N 1
ATOM 1414 C CA . ARG A 1 192 ? -17.644 -13.474 1.141 1.00 96.25 192 ARG A CA 1
ATOM 1415 C C . ARG A 1 192 ? -16.926 -14.171 2.297 1.00 96.25 192 ARG A C 1
ATOM 1417 O O . ARG A 1 192 ? -17.601 -14.558 3.241 1.00 96.25 192 ARG A O 1
ATOM 1424 N N . VAL A 1 193 ? -15.590 -14.216 2.269 1.00 96.69 193 VAL A N 1
ATOM 1425 C CA . VAL A 1 193 ? -14.760 -14.721 3.381 1.00 96.69 193 VAL A CA 1
ATOM 1426 C C . VAL A 1 193 ? -15.075 -13.969 4.672 1.00 96.69 193 VAL A C 1
ATOM 1428 O O . VAL A 1 193 ? -15.530 -14.576 5.629 1.00 96.69 193 VAL A O 1
ATOM 1431 N N . ARG A 1 194 ? -14.987 -12.629 4.667 1.00 94.00 194 ARG A N 1
ATOM 1432 C CA . ARG A 1 194 ? -15.298 -11.821 5.862 1.00 94.00 194 ARG A CA 1
ATOM 1433 C C . ARG A 1 194 ? -16.713 -12.039 6.401 1.00 94.00 194 ARG A C 1
ATOM 1435 O O . ARG A 1 194 ? -16.905 -12.008 7.609 1.00 94.00 194 ARG A O 1
ATOM 14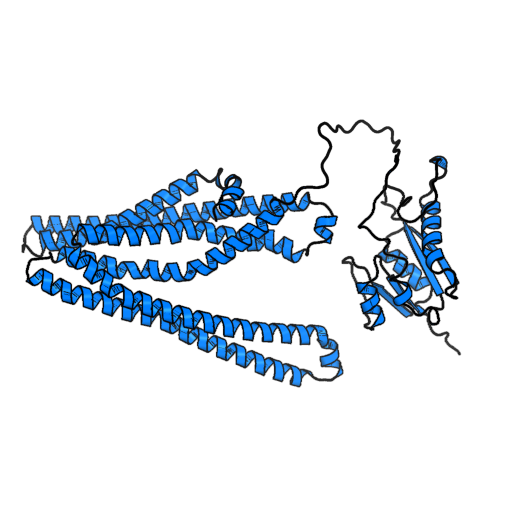42 N N . LYS A 1 195 ? -17.706 -12.229 5.524 1.00 96.38 195 LYS A N 1
ATOM 1443 C CA . LYS A 1 195 ? -19.085 -12.523 5.943 1.00 96.38 195 LYS A CA 1
ATOM 1444 C C . LYS A 1 195 ? -19.179 -13.896 6.619 1.00 96.38 195 LYS A C 1
ATOM 1446 O O . LYS A 1 195 ? -19.845 -14.007 7.642 1.00 96.38 195 LYS A O 1
ATOM 1451 N N . ALA A 1 196 ? -18.523 -14.913 6.061 1.00 96.44 196 ALA A N 1
ATOM 1452 C CA . ALA A 1 196 ? -18.511 -16.261 6.624 1.00 96.44 196 ALA A CA 1
ATOM 1453 C C . ALA A 1 196 ? -17.748 -16.320 7.959 1.00 96.44 196 ALA A C 1
ATOM 1455 O O . ALA A 1 196 ? -18.262 -16.877 8.923 1.00 96.44 196 ALA A O 1
ATOM 1456 N N . ASP A 1 197 ? -16.589 -15.666 8.046 1.00 95.69 197 ASP A N 1
ATOM 1457 C CA . ASP A 1 197 ? -15.802 -15.578 9.281 1.00 95.69 197 ASP A CA 1
ATOM 1458 C C . ASP A 1 197 ? -16.547 -14.804 10.373 1.00 95.69 197 ASP A C 1
ATOM 1460 O O . ASP A 1 197 ? -16.522 -15.192 11.536 1.00 95.69 197 ASP A O 1
ATOM 1464 N N . GLY A 1 198 ? -17.271 -13.741 10.002 1.00 93.81 198 GLY A N 1
ATOM 1465 C CA . GLY A 1 198 ? -18.133 -13.010 10.930 1.00 93.81 198 GLY A CA 1
ATOM 1466 C C . GLY A 1 198 ? -19.251 -13.882 11.508 1.00 93.81 198 GLY A C 1
ATOM 1467 O O . GLY A 1 198 ? -19.510 -13.823 12.707 1.00 93.81 198 GLY A O 1
ATOM 1468 N N . ALA A 1 199 ? -19.876 -14.733 10.687 1.00 95.19 199 ALA A N 1
ATOM 1469 C CA . ALA A 1 199 ? -20.879 -15.687 11.162 1.00 95.19 199 ALA A CA 1
ATOM 1470 C C . ALA A 1 199 ? -20.268 -16.754 12.087 1.00 95.19 199 ALA A C 1
ATOM 1472 O O . ALA A 1 199 ? -20.867 -17.086 13.107 1.00 95.19 199 ALA A O 1
ATOM 1473 N N . LEU A 1 200 ? -19.065 -17.246 11.768 1.00 96.06 200 LEU A N 1
ATOM 1474 C CA . LEU A 1 200 ? -18.325 -18.197 12.602 1.00 96.06 200 LEU A CA 1
ATOM 1475 C C . LEU A 1 200 ? -17.984 -17.597 13.976 1.00 96.06 200 LEU A C 1
ATOM 1477 O O . LEU A 1 200 ? -18.238 -18.218 15.003 1.00 96.06 200 LEU A O 1
ATOM 1481 N N . ALA A 1 201 ? -17.463 -16.367 13.994 1.00 90.81 201 ALA A N 1
ATOM 1482 C CA . ALA A 1 201 ? -17.133 -15.647 15.222 1.00 90.81 201 ALA A CA 1
ATOM 1483 C C . ALA A 1 201 ? -18.378 -15.346 16.069 1.00 90.81 201 ALA A C 1
ATOM 1485 O O . ALA A 1 201 ? -18.337 -15.473 17.293 1.00 90.81 201 ALA A O 1
ATOM 1486 N N . SER A 1 202 ? -19.490 -14.979 15.420 1.00 92.25 202 SER A N 1
ATOM 1487 C CA . SER A 1 202 ? -20.770 -14.756 16.094 1.00 92.25 202 SER A CA 1
ATOM 1488 C C . SER A 1 202 ? -21.295 -16.036 16.739 1.00 92.25 202 SER A C 1
ATOM 1490 O O . SER A 1 202 ? -21.710 -15.984 17.889 1.00 92.25 202 SER A O 1
ATOM 1492 N N . ALA A 1 203 ? -21.248 -17.171 16.033 1.00 92.44 203 ALA A N 1
ATOM 1493 C CA . ALA A 1 203 ? -21.674 -18.458 16.580 1.00 92.44 203 ALA A CA 1
ATOM 1494 C C . ALA A 1 203 ? -20.795 -18.886 17.762 1.00 92.44 203 ALA A C 1
ATOM 1496 O O . ALA A 1 203 ? -21.322 -19.233 18.809 1.00 92.44 203 ALA A O 1
ATOM 1497 N N . ALA A 1 204 ? -19.468 -18.757 17.647 1.00 93.12 204 ALA A N 1
ATOM 1498 C CA . ALA A 1 204 ? -18.564 -19.034 18.764 1.00 93.12 204 ALA A CA 1
ATOM 1499 C C . ALA A 1 204 ? -18.854 -18.140 19.980 1.00 93.12 204 ALA A C 1
ATOM 1501 O O . ALA A 1 204 ? -18.856 -18.615 21.109 1.00 93.12 204 ALA A O 1
ATOM 1502 N N . SER A 1 205 ? -19.110 -16.848 19.759 1.00 88.25 205 SER A N 1
ATOM 1503 C CA . SER A 1 205 ? -19.435 -15.916 20.846 1.00 88.25 205 SER A CA 1
ATOM 1504 C C . SER A 1 205 ? -20.780 -16.244 21.503 1.00 88.25 205 SER A C 1
ATOM 1506 O O . SER A 1 205 ? -20.883 -16.166 22.722 1.00 88.25 205 SER A O 1
ATOM 1508 N N . GLU A 1 206 ? -21.790 -16.629 20.714 1.00 86.56 206 GLU A N 1
ATOM 1509 C CA . GLU A 1 206 ? -23.102 -17.086 21.194 1.00 86.56 206 GLU A CA 1
ATOM 1510 C C . GLU A 1 206 ? -22.964 -18.360 22.043 1.00 86.56 206 GLU A C 1
ATOM 1512 O O . GLU A 1 206 ? -23.450 -18.402 23.173 1.00 86.56 206 GLU A O 1
ATOM 1517 N N . ASP A 1 207 ? -22.246 -19.363 21.533 1.00 88.81 207 ASP A N 1
ATOM 1518 C CA . ASP A 1 207 ? -22.062 -20.655 22.197 1.00 88.81 207 ASP A CA 1
ATOM 1519 C C . ASP A 1 207 ? -21.226 -20.523 23.480 1.00 88.81 207 ASP A C 1
ATOM 1521 O O . ASP A 1 207 ? -21.568 -21.121 24.497 1.00 88.81 207 ASP A O 1
ATOM 1525 N N . LEU A 1 208 ? -20.172 -19.696 23.481 1.00 90.06 208 LEU A N 1
ATOM 1526 C CA . LEU A 1 208 ? -19.360 -19.441 24.677 1.00 90.06 208 LEU A CA 1
ATOM 1527 C C . LEU A 1 208 ? -20.118 -18.637 25.739 1.00 90.06 208 LEU A C 1
ATOM 1529 O O . LEU A 1 208 ? -20.022 -18.948 26.925 1.00 90.06 208 LEU A O 1
ATOM 1533 N N . ALA A 1 209 ? -20.889 -17.620 25.339 1.00 82.06 209 ALA A N 1
ATOM 1534 C CA . ALA A 1 209 ? -21.707 -16.849 26.275 1.00 82.06 209 ALA A CA 1
ATOM 1535 C C . ALA A 1 209 ? -22.814 -17.708 26.913 1.00 82.06 209 ALA A C 1
ATOM 1537 O O . ALA A 1 209 ? -23.166 -17.500 28.073 1.00 82.06 209 ALA A O 1
ATOM 1538 N N . ALA A 1 210 ? -23.333 -18.689 26.171 1.00 86.50 210 ALA A N 1
ATOM 1539 C CA . ALA A 1 210 ? -24.377 -19.610 26.608 1.00 86.50 210 ALA A CA 1
ATOM 1540 C C . ALA A 1 210 ? -23.848 -21.004 27.000 1.00 86.50 210 ALA A C 1
ATOM 1542 O O . ALA A 1 210 ? -24.635 -21.947 27.062 1.00 86.50 210 ALA A O 1
ATOM 1543 N N . VAL A 1 211 ? -22.547 -21.161 27.287 1.00 86.94 211 VAL A N 1
ATOM 1544 C CA . VAL A 1 211 ? -21.916 -22.486 27.460 1.00 86.94 211 VAL A CA 1
ATOM 1545 C C . VAL A 1 211 ? -22.585 -23.332 28.547 1.00 86.94 211 VAL A C 1
ATOM 1547 O O . VAL A 1 211 ? -22.804 -24.524 28.360 1.00 86.94 211 VAL A O 1
ATOM 1550 N N . HIS A 1 212 ? -23.018 -22.701 29.640 1.00 77.25 212 HIS A N 1
ATOM 1551 C CA . HIS A 1 212 ? -23.730 -23.375 30.724 1.00 77.25 212 HIS A CA 1
ATOM 1552 C C . HIS A 1 212 ? -25.089 -23.936 30.274 1.00 77.25 212 HIS A C 1
ATOM 1554 O O . HIS A 1 212 ? -25.484 -24.999 30.737 1.00 77.25 212 HIS A O 1
ATOM 1560 N N . LEU A 1 213 ? -25.796 -23.264 29.351 1.00 75.44 213 LEU A N 1
ATOM 1561 C CA . LEU A 1 213 ? -27.041 -23.779 28.765 1.00 75.44 213 LEU A CA 1
ATOM 1562 C C . LEU A 1 213 ? -26.755 -24.939 27.811 1.00 75.44 213 LEU A C 1
ATOM 1564 O O . LEU A 1 213 ? -27.470 -25.932 27.835 1.00 75.44 213 LEU A O 1
ATOM 1568 N N . VAL A 1 214 ? -25.697 -24.833 27.000 1.00 83.12 214 VAL A N 1
ATOM 1569 C CA . VAL A 1 214 ? -25.280 -25.922 26.104 1.00 83.12 214 VAL A CA 1
ATOM 1570 C C . VAL A 1 214 ? -24.995 -27.195 26.906 1.00 83.12 214 VAL A C 1
ATOM 1572 O O . VAL A 1 214 ? -25.499 -28.250 26.537 1.00 83.12 214 VAL A O 1
ATOM 1575 N N . GLN A 1 215 ? -24.287 -27.079 28.033 1.00 73.31 215 GLN A N 1
ATOM 1576 C CA . GLN A 1 215 ? -23.996 -28.205 28.927 1.00 73.31 215 GLN A CA 1
ATOM 1577 C C . GLN A 1 215 ? -25.234 -28.708 29.682 1.00 73.31 215 GLN A C 1
ATOM 1579 O O . GLN A 1 215 ? -25.452 -29.913 29.776 1.00 73.31 215 GLN A O 1
ATOM 1584 N N . ALA A 1 216 ? -26.076 -27.803 30.194 1.00 77.31 216 ALA A N 1
ATOM 1585 C CA . ALA A 1 216 ? -27.281 -28.172 30.941 1.00 77.31 216 ALA A CA 1
ATOM 1586 C C . ALA A 1 216 ? -28.293 -28.969 30.101 1.00 77.31 216 ALA A C 1
ATOM 1588 O O . ALA A 1 216 ? -29.014 -29.801 30.647 1.00 77.31 216 ALA A O 1
ATOM 1589 N N . PHE A 1 217 ? -28.339 -28.724 28.788 1.00 81.38 217 PHE A N 1
ATOM 1590 C CA . PHE A 1 217 ? -29.207 -29.435 27.845 1.00 81.38 217 PHE A CA 1
ATOM 1591 C C . PHE A 1 217 ? -28.474 -30.497 27.009 1.00 81.38 217 PHE A C 1
ATOM 1593 O O . PHE A 1 217 ? -29.085 -31.061 26.105 1.00 81.38 217 PHE A O 1
ATOM 1600 N N . THR A 1 218 ? -27.192 -30.765 27.288 1.00 86.06 218 THR A N 1
ATOM 1601 C CA . THR A 1 218 ? -26.362 -31.750 26.562 1.00 86.06 218 THR A CA 1
ATOM 1602 C C . THR A 1 218 ? -26.396 -31.542 25.035 1.00 86.06 218 THR A C 1
ATOM 1604 O O . THR A 1 218 ? -26.587 -32.468 24.248 1.00 86.06 218 THR A O 1
ATOM 1607 N N . MET A 1 219 ? -26.290 -30.279 24.611 1.00 83.81 219 MET A N 1
ATOM 1608 C CA . MET A 1 219 ? -26.402 -29.842 23.213 1.00 83.81 219 MET A CA 1
ATOM 1609 C C . MET A 1 219 ? -25.042 -29.691 22.508 1.00 83.81 219 MET A C 1
ATOM 1611 O O . MET A 1 219 ? -24.949 -29.024 21.473 1.00 83.81 219 MET A O 1
ATOM 1615 N N . GLU A 1 220 ? -23.959 -30.230 23.067 1.00 90.38 220 GLU A N 1
ATOM 1616 C CA . GLU A 1 220 ? -22.599 -30.029 22.562 1.00 90.38 220 GLU A CA 1
ATOM 1617 C C . GLU A 1 220 ? -22.454 -30.487 21.105 1.00 90.38 220 GLU A C 1
ATOM 1619 O O . GLU A 1 220 ? -21.934 -29.734 20.277 1.00 90.38 220 GLU A O 1
ATOM 1624 N N . ASP A 1 221 ? -22.972 -31.671 20.773 1.00 91.44 221 ASP A N 1
ATOM 1625 C CA . ASP A 1 221 ? -22.894 -32.240 19.424 1.00 91.44 221 ASP A CA 1
ATOM 1626 C C . ASP A 1 221 ? -23.705 -31.426 18.405 1.00 91.44 221 ASP A C 1
ATOM 1628 O O . ASP A 1 221 ? -23.226 -31.154 17.300 1.00 91.44 221 ASP A O 1
ATOM 1632 N N . ASP A 1 222 ? -24.895 -30.952 18.787 1.00 90.00 222 ASP A N 1
ATOM 1633 C CA . ASP A 1 222 ? -25.743 -30.110 17.936 1.00 90.00 222 ASP A CA 1
ATOM 1634 C C . ASP A 1 222 ? -25.081 -28.758 17.641 1.00 90.00 222 ASP A C 1
ATOM 1636 O O . ASP A 1 222 ? -25.052 -28.284 16.494 1.00 90.00 222 ASP A O 1
ATOM 1640 N N . ARG A 1 223 ? -24.500 -28.127 18.671 1.00 93.25 223 ARG A N 1
ATOM 1641 C CA . ARG A 1 223 ? -23.758 -26.868 18.522 1.00 93.25 223 ARG A CA 1
ATOM 1642 C C . ARG A 1 223 ? -22.498 -27.072 17.687 1.00 93.25 223 ARG A C 1
ATOM 1644 O O . ARG A 1 223 ? -22.244 -26.285 16.770 1.00 93.25 223 ARG A O 1
ATOM 1651 N N . LEU A 1 224 ? -21.766 -28.164 17.907 1.00 94.94 224 LEU A N 1
ATOM 1652 C CA . LEU A 1 224 ? -20.597 -28.525 17.107 1.00 94.94 224 LEU A CA 1
ATOM 1653 C C . LEU A 1 224 ? -20.967 -28.790 15.640 1.00 94.94 224 LEU A C 1
ATOM 1655 O O . LEU A 1 224 ? -20.244 -28.356 14.737 1.00 94.94 224 LEU A O 1
ATOM 1659 N N . ALA A 1 225 ? -22.103 -29.435 15.366 1.00 95.44 225 ALA A N 1
ATOM 1660 C CA . ALA A 1 225 ? -22.601 -29.657 14.011 1.00 95.44 225 ALA A CA 1
ATOM 1661 C C . ALA A 1 225 ? -22.941 -28.331 13.304 1.00 95.44 225 ALA A C 1
ATOM 1663 O O . ALA A 1 225 ? -22.497 -28.104 12.169 1.00 95.44 225 ALA A O 1
ATOM 1664 N N . ARG A 1 226 ? -23.642 -27.407 13.986 1.00 94.81 226 ARG A N 1
ATOM 1665 C CA . ARG A 1 226 ? -23.911 -26.042 13.484 1.00 94.81 226 ARG A CA 1
ATOM 1666 C C . ARG A 1 226 ? -22.607 -25.299 13.188 1.00 94.81 226 ARG A C 1
ATOM 1668 O O . ARG A 1 226 ? -22.446 -24.752 12.091 1.00 94.81 226 ARG A O 1
ATOM 1675 N N . PHE A 1 227 ? -21.661 -25.312 14.127 1.00 96.19 227 PHE A N 1
ATOM 1676 C CA . PHE A 1 227 ? -20.359 -24.666 13.966 1.00 96.19 227 PHE A CA 1
ATOM 1677 C C . PHE A 1 227 ? -19.571 -25.261 12.791 1.00 96.19 227 PHE A C 1
ATOM 1679 O O . PHE A 1 227 ? -19.015 -24.527 11.972 1.00 96.19 227 PHE A O 1
ATOM 1686 N N . THR A 1 228 ? -19.594 -26.585 12.630 1.00 98.00 228 THR A N 1
ATOM 1687 C CA . THR A 1 228 ? -18.956 -27.294 11.512 1.00 98.00 228 THR A CA 1
ATOM 1688 C C . THR A 1 228 ? -19.542 -26.869 10.162 1.00 98.00 228 THR A C 1
ATOM 1690 O O . THR A 1 228 ? -18.797 -26.662 9.200 1.00 98.00 228 THR A O 1
ATOM 1693 N N . GLY A 1 229 ? -20.862 -26.675 10.070 1.00 97.75 229 GLY A N 1
ATOM 1694 C CA . GLY A 1 229 ? -21.520 -26.156 8.865 1.00 97.75 229 GLY A CA 1
ATOM 1695 C C . GLY A 1 229 ? -21.055 -24.742 8.486 1.00 97.75 229 GLY A C 1
ATOM 1696 O O . GLY A 1 229 ? -20.732 -24.473 7.320 1.00 97.75 229 GLY A O 1
ATOM 1697 N N . LEU A 1 230 ? -20.950 -23.848 9.474 1.00 97.69 230 LEU A N 1
ATOM 1698 C CA . LEU A 1 230 ? -20.418 -22.493 9.286 1.00 97.69 230 LEU A CA 1
ATOM 1699 C C . LEU A 1 230 ? -18.933 -22.518 8.900 1.00 97.69 230 LEU A C 1
ATOM 1701 O O . LEU A 1 230 ? -18.532 -21.846 7.948 1.00 97.69 230 LEU A O 1
ATOM 1705 N N . SER A 1 231 ? -18.139 -23.355 9.569 1.00 97.94 231 SER A N 1
ATOM 1706 C CA . SER A 1 231 ? -16.712 -23.545 9.298 1.00 97.94 231 SER A CA 1
ATOM 1707 C C . SER A 1 231 ? -16.470 -24.028 7.865 1.00 97.94 231 SER A C 1
ATOM 1709 O O . SER A 1 231 ? -15.675 -23.440 7.134 1.00 97.94 231 SER A O 1
ATOM 1711 N N . ARG A 1 232 ? -17.248 -25.007 7.379 1.00 98.00 232 ARG A N 1
ATOM 1712 C CA . ARG A 1 232 ? -17.201 -25.457 5.974 1.00 98.00 232 ARG A CA 1
ATOM 1713 C C . ARG A 1 232 ? -17.559 -24.346 4.983 1.00 98.00 232 ARG A C 1
ATOM 1715 O O . ARG A 1 232 ? -16.996 -24.299 3.889 1.00 98.00 232 ARG A O 1
ATOM 1722 N N . THR A 1 233 ? -18.480 -23.453 5.342 1.00 97.44 233 THR A N 1
ATOM 1723 C CA . THR A 1 233 ? -18.848 -22.302 4.501 1.00 97.44 233 THR A CA 1
ATOM 1724 C C . THR A 1 233 ? -17.710 -21.284 4.420 1.00 97.44 233 THR A C 1
ATOM 1726 O O . THR A 1 233 ? -17.387 -20.828 3.319 1.00 97.44 233 THR A O 1
ATOM 1729 N N . SER A 1 234 ? -17.059 -20.980 5.550 1.00 96.81 234 SER A N 1
ATOM 1730 C CA . SER A 1 234 ? -15.841 -20.157 5.580 1.00 96.81 234 SER A CA 1
ATOM 1731 C C . SER A 1 234 ? -14.717 -20.805 4.765 1.00 96.81 234 SER A C 1
ATOM 1733 O O . SER A 1 234 ? -14.168 -20.158 3.873 1.00 96.81 234 SER A O 1
ATOM 1735 N N . LEU A 1 235 ? -14.469 -22.108 4.947 1.00 97.69 235 LEU A N 1
ATOM 1736 C CA . LEU A 1 235 ? -13.463 -22.859 4.194 1.00 97.69 235 LEU A CA 1
ATOM 1737 C C . LEU A 1 235 ? -13.683 -22.759 2.679 1.00 97.69 235 LEU A C 1
ATOM 1739 O O . LEU A 1 235 ? -12.752 -22.428 1.950 1.00 97.69 235 LEU A O 1
ATOM 1743 N N . ARG A 1 236 ? -14.907 -22.993 2.186 1.00 98.12 236 ARG A N 1
ATOM 1744 C CA . ARG A 1 236 ? -15.224 -22.880 0.748 1.00 98.12 236 ARG A CA 1
ATOM 1745 C C . ARG A 1 236 ? -14.995 -21.463 0.224 1.00 98.12 236 ARG A C 1
ATOM 1747 O O . ARG A 1 236 ? -14.362 -21.295 -0.815 1.00 98.12 236 ARG A O 1
ATOM 1754 N N . ALA A 1 237 ? -15.454 -20.444 0.955 1.00 97.12 237 ALA A N 1
ATOM 1755 C CA . ALA A 1 237 ? -15.223 -19.050 0.580 1.00 97.12 237 ALA A CA 1
ATOM 1756 C C . ALA A 1 237 ? -13.722 -18.699 0.565 1.00 97.12 237 ALA A C 1
ATOM 1758 O O . ALA A 1 237 ? -13.267 -17.965 -0.316 1.00 97.12 237 ALA A O 1
ATOM 1759 N N . GLY A 1 238 ? -12.958 -19.237 1.519 1.00 95.44 238 GLY A N 1
ATOM 1760 C CA . GLY A 1 238 ? -11.509 -19.094 1.617 1.00 95.44 238 GLY A CA 1
ATOM 1761 C C . GLY A 1 238 ? -10.783 -19.749 0.446 1.00 95.44 238 GLY A C 1
ATOM 1762 O O . GLY A 1 238 ? -9.978 -19.092 -0.211 1.00 95.44 238 GLY A O 1
ATOM 1763 N N . LEU A 1 239 ? -11.115 -21.001 0.119 1.00 97.62 239 LEU A N 1
ATOM 1764 C CA . LEU A 1 239 ? -10.551 -21.724 -1.026 1.00 97.62 239 LEU A CA 1
ATOM 1765 C C . LEU A 1 239 ? -10.861 -21.024 -2.359 1.00 97.62 239 LEU A C 1
ATOM 1767 O O . LEU A 1 239 ? -9.970 -20.890 -3.198 1.00 97.62 239 LEU A O 1
ATOM 1771 N N . ASP A 1 240 ? -12.075 -20.494 -2.534 1.00 95.44 240 ASP A N 1
ATOM 1772 C CA . ASP A 1 240 ? -12.433 -19.675 -3.699 1.00 95.44 240 ASP A CA 1
ATOM 1773 C C . ASP A 1 240 ? -11.586 -18.395 -3.787 1.00 95.44 240 ASP A C 1
ATOM 1775 O O . ASP A 1 240 ? -11.119 -18.014 -4.867 1.00 95.44 240 ASP A O 1
ATOM 1779 N N . ALA A 1 241 ? -11.363 -17.719 -2.655 1.00 93.12 241 ALA A N 1
ATOM 1780 C CA . ALA A 1 241 ? -10.513 -16.535 -2.598 1.00 93.12 241 ALA A CA 1
ATOM 1781 C C . ALA A 1 241 ? -9.050 -16.872 -2.922 1.00 93.12 241 ALA A C 1
ATOM 1783 O O . ALA A 1 241 ? -8.423 -16.140 -3.690 1.00 93.12 241 ALA A O 1
ATOM 1784 N N . VAL A 1 242 ? -8.531 -17.993 -2.409 1.00 94.44 242 VAL A N 1
ATOM 1785 C CA . VAL A 1 242 ? -7.188 -18.502 -2.724 1.00 94.44 242 VAL A CA 1
ATOM 1786 C C . VAL A 1 242 ? -7.072 -18.821 -4.211 1.00 94.44 242 VAL A C 1
ATOM 1788 O O . VAL A 1 242 ? -6.137 -18.351 -4.849 1.00 94.44 242 VAL A O 1
ATOM 1791 N N . ARG A 1 243 ? -8.044 -19.521 -4.810 1.00 94.31 243 ARG A N 1
ATOM 1792 C CA . ARG A 1 243 ? -8.055 -19.821 -6.252 1.00 94.31 243 ARG A CA 1
ATOM 1793 C C . ARG A 1 243 ? -7.957 -18.550 -7.100 1.00 94.31 243 ARG A C 1
ATOM 1795 O O . ARG A 1 243 ? -7.162 -18.489 -8.037 1.00 94.31 243 ARG A O 1
ATOM 1802 N N . LEU A 1 244 ? -8.736 -17.520 -6.763 1.00 91.31 244 LEU A N 1
ATOM 1803 C CA . LEU A 1 244 ? -8.696 -16.226 -7.456 1.00 91.31 244 LEU A CA 1
ATOM 1804 C C . LEU A 1 244 ? -7.373 -15.480 -7.226 1.00 91.31 244 LEU A C 1
ATOM 1806 O O . LEU A 1 244 ? -6.832 -14.888 -8.159 1.00 91.31 244 LEU A O 1
ATOM 1810 N N . GLN A 1 245 ? -6.849 -15.505 -5.999 1.00 88.38 245 GLN A N 1
ATOM 1811 C CA . GLN A 1 245 ? -5.586 -14.863 -5.636 1.00 88.38 245 GLN A CA 1
ATOM 1812 C C . GLN A 1 245 ? -4.391 -15.510 -6.350 1.00 88.38 245 GLN A C 1
ATOM 1814 O O . GLN A 1 245 ? -3.529 -14.789 -6.858 1.00 88.38 245 GLN A O 1
ATOM 1819 N N . SER A 1 246 ? -4.355 -16.841 -6.416 1.00 89.06 246 SER A N 1
ATOM 1820 C CA . SER A 1 246 ? -3.311 -17.615 -7.094 1.00 89.06 246 SER A CA 1
ATOM 1821 C C . SER A 1 246 ? -3.360 -17.436 -8.611 1.00 89.06 246 SER A C 1
ATOM 1823 O O . SER A 1 246 ? -2.315 -17.372 -9.246 1.00 89.06 246 SER A O 1
ATOM 1825 N N . GLY A 1 247 ? -4.552 -17.264 -9.196 1.00 88.56 247 GLY A N 1
ATOM 1826 C CA . GLY A 1 247 ? -4.711 -16.987 -10.628 1.00 88.56 247 GLY A CA 1
ATOM 1827 C C . GLY A 1 247 ? -4.285 -15.578 -11.063 1.00 88.56 247 GLY A C 1
ATOM 1828 O O . GLY A 1 247 ? -4.022 -15.358 -12.243 1.00 88.56 247 GLY A O 1
ATOM 1829 N N . LEU A 1 248 ? -4.178 -14.615 -10.137 1.00 84.50 248 LEU A N 1
ATOM 1830 C CA . LEU A 1 248 ? -3.866 -13.223 -10.476 1.00 84.50 248 LEU A CA 1
ATOM 1831 C C . LEU A 1 248 ? -2.462 -13.065 -11.066 1.00 84.50 248 LEU A C 1
ATOM 1833 O O . LEU A 1 248 ? -2.313 -12.388 -12.078 1.00 84.50 248 LEU A O 1
ATOM 1837 N N . ALA A 1 249 ? -1.437 -13.652 -10.440 1.00 83.69 249 ALA A N 1
ATOM 1838 C CA . ALA A 1 249 ? -0.060 -13.480 -10.905 1.00 83.69 249 ALA A CA 1
ATOM 1839 C C . ALA A 1 249 ? 0.151 -14.048 -12.325 1.00 83.69 249 ALA A C 1
ATOM 1841 O O . ALA A 1 249 ? 0.596 -13.266 -13.168 1.00 83.69 249 ALA A O 1
ATOM 1842 N N . PRO A 1 250 ? -0.271 -15.293 -12.637 1.00 89.56 250 PRO A N 1
ATOM 1843 C CA . PRO A 1 250 ? -0.186 -15.839 -13.991 1.00 89.56 250 PRO A CA 1
ATOM 1844 C C . PRO A 1 250 ? -0.984 -15.039 -15.025 1.00 89.56 250 PRO A C 1
ATOM 1846 O O . PRO A 1 250 ? -0.493 -14.786 -16.116 1.00 89.56 250 PRO A O 1
ATOM 1849 N N . MET A 1 251 ? -2.203 -14.586 -14.702 1.00 88.38 251 MET A N 1
ATOM 1850 C CA . MET A 1 251 ? -3.006 -13.798 -15.651 1.00 88.38 251 MET A CA 1
ATOM 1851 C C . MET A 1 251 ? -2.339 -12.468 -16.016 1.00 88.38 251 MET A C 1
ATOM 1853 O O . MET A 1 251 ? -2.361 -12.065 -17.178 1.00 88.38 251 MET A O 1
ATOM 1857 N N . VAL A 1 252 ? -1.751 -11.775 -15.035 1.00 84.44 252 VAL A N 1
ATOM 1858 C CA . VAL A 1 252 ? -1.032 -10.518 -15.289 1.00 84.44 252 VAL A CA 1
ATOM 1859 C C . VAL A 1 252 ? 0.272 -10.786 -16.043 1.00 84.44 252 VAL A C 1
ATOM 1861 O O . VAL A 1 252 ? 0.638 -9.991 -16.901 1.00 84.44 252 VAL A O 1
ATOM 1864 N N . GLU A 1 253 ? 0.951 -11.899 -15.766 1.00 86.12 253 GLU A N 1
ATOM 1865 C CA . GLU A 1 253 ? 2.151 -12.319 -16.496 1.00 86.12 253 GLU A CA 1
ATOM 1866 C C . GLU A 1 253 ? 1.849 -12.621 -17.969 1.00 86.12 253 GLU A C 1
ATOM 1868 O O . GLU A 1 253 ? 2.506 -12.065 -18.843 1.00 86.12 253 GLU A O 1
ATOM 1873 N N . VAL A 1 254 ? 0.792 -13.387 -18.263 1.00 90.19 254 VAL A N 1
ATOM 1874 C CA . VAL A 1 254 ? 0.334 -13.635 -19.642 1.00 90.19 254 VAL A CA 1
ATOM 1875 C C . VAL A 1 254 ? -0.022 -12.324 -20.342 1.00 90.19 254 VAL A C 1
ATOM 1877 O O . VAL A 1 254 ? 0.413 -12.096 -21.467 1.00 90.19 254 VAL A O 1
ATOM 1880 N N . ALA A 1 255 ? -0.763 -11.430 -19.679 1.00 87.81 255 ALA A N 1
ATOM 1881 C CA . ALA A 1 255 ? -1.085 -10.122 -20.247 1.00 87.81 255 ALA A CA 1
ATOM 1882 C C . ALA A 1 255 ? 0.182 -9.305 -20.555 1.00 87.81 255 ALA A C 1
ATOM 1884 O O . ALA A 1 255 ? 0.269 -8.704 -21.620 1.00 87.81 255 ALA A O 1
ATOM 1885 N N . ALA A 1 256 ? 1.178 -9.326 -19.663 1.00 85.75 256 ALA A N 1
ATOM 1886 C CA . ALA A 1 256 ? 2.455 -8.651 -19.871 1.00 85.75 256 ALA A CA 1
ATOM 1887 C C . ALA A 1 256 ? 3.245 -9.255 -21.039 1.00 85.75 256 ALA A C 1
ATOM 1889 O O . ALA A 1 256 ? 3.774 -8.507 -21.855 1.00 85.75 256 ALA A O 1
ATOM 1890 N N . VAL A 1 257 ? 3.295 -10.585 -21.162 1.00 89.81 257 VAL A N 1
ATOM 1891 C CA . VAL A 1 257 ? 3.948 -11.264 -22.293 1.00 89.81 257 VAL A CA 1
ATOM 1892 C C . VAL A 1 257 ? 3.263 -10.902 -23.609 1.00 89.81 257 VAL A C 1
ATOM 1894 O O . VAL A 1 257 ? 3.954 -10.576 -24.567 1.00 89.81 257 VAL A O 1
ATOM 1897 N N . VAL A 1 258 ? 1.927 -10.873 -23.657 1.00 90.81 258 VAL A N 1
ATOM 1898 C CA . VAL A 1 258 ? 1.177 -10.446 -24.852 1.00 90.81 258 VAL A CA 1
ATOM 1899 C C . VAL A 1 258 ? 1.473 -8.986 -25.202 1.00 90.81 258 VAL A C 1
ATOM 1901 O O . VAL A 1 258 ? 1.730 -8.676 -26.367 1.00 90.81 258 VAL A O 1
ATOM 1904 N N . SER A 1 259 ? 1.499 -8.085 -24.214 1.00 88.56 259 SER A N 1
ATOM 1905 C CA . SER A 1 259 ? 1.878 -6.685 -24.433 1.00 88.56 259 SER A CA 1
ATOM 1906 C C . SER A 1 259 ? 3.307 -6.566 -24.974 1.00 88.56 259 SER A C 1
ATOM 1908 O O . SER A 1 259 ? 3.534 -5.863 -25.956 1.00 88.56 259 SER A O 1
ATOM 1910 N N . THR A 1 260 ? 4.262 -7.290 -24.384 1.00 90.31 260 THR A N 1
ATOM 1911 C CA . THR A 1 260 ? 5.668 -7.315 -24.817 1.00 90.31 260 THR A CA 1
ATOM 1912 C C . THR A 1 260 ? 5.824 -7.892 -26.218 1.00 90.31 260 THR A C 1
ATOM 1914 O O . THR A 1 260 ? 6.530 -7.304 -27.029 1.00 90.31 260 THR A O 1
ATOM 1917 N N . ALA A 1 261 ? 5.137 -8.990 -26.538 1.00 92.44 261 ALA A N 1
ATOM 1918 C CA . ALA A 1 261 ? 5.153 -9.596 -27.867 1.00 92.44 261 ALA A CA 1
ATOM 1919 C C . ALA A 1 261 ? 4.582 -8.647 -28.927 1.00 92.44 261 ALA A C 1
ATOM 1921 O O . ALA A 1 261 ? 5.140 -8.534 -30.014 1.00 92.44 261 ALA A O 1
ATOM 1922 N N . THR A 1 262 ? 3.519 -7.910 -28.590 1.00 91.62 262 THR A N 1
ATOM 1923 C CA . THR A 1 262 ? 2.929 -6.891 -29.471 1.00 91.62 262 THR A CA 1
ATOM 1924 C C . THR A 1 262 ? 3.939 -5.780 -29.762 1.00 91.62 262 THR A C 1
ATOM 1926 O O . THR A 1 262 ? 4.204 -5.468 -30.921 1.00 91.62 262 THR A O 1
ATOM 1929 N N . VAL A 1 263 ? 4.561 -5.213 -28.723 1.00 92.56 263 VAL A N 1
ATOM 1930 C CA . VAL A 1 263 ? 5.577 -4.158 -28.880 1.00 92.56 263 VAL A CA 1
ATOM 1931 C C . VAL A 1 263 ? 6.808 -4.666 -29.629 1.00 92.56 263 VAL A C 1
ATOM 1933 O O . VAL A 1 263 ? 7.321 -3.958 -30.490 1.00 92.56 263 VAL A O 1
ATOM 1936 N N . LEU A 1 264 ? 7.253 -5.894 -29.358 1.00 94.50 264 LEU A N 1
ATOM 1937 C CA . LEU A 1 264 ? 8.356 -6.528 -30.076 1.00 94.50 264 LEU A CA 1
ATOM 1938 C C . LEU A 1 264 ? 8.021 -6.718 -31.558 1.00 94.50 264 LEU A C 1
ATOM 1940 O O . LEU A 1 264 ? 8.847 -6.379 -32.395 1.00 94.50 264 LEU A O 1
ATOM 1944 N N . TRP A 1 265 ? 6.823 -7.204 -31.891 1.00 94.38 265 TRP A N 1
ATOM 1945 C CA . TRP A 1 265 ? 6.392 -7.417 -33.274 1.00 94.38 265 TRP A CA 1
ATOM 1946 C C . TRP A 1 265 ? 6.423 -6.117 -34.084 1.00 94.38 265 TRP A C 1
ATOM 1948 O O . TRP A 1 265 ? 7.122 -6.022 -35.092 1.00 94.38 265 TRP A O 1
ATOM 1958 N N . PHE A 1 266 ? 5.722 -5.079 -33.619 1.00 92.88 266 PHE A N 1
ATOM 1959 C CA . PHE A 1 266 ? 5.690 -3.788 -34.315 1.00 92.88 266 PHE A CA 1
ATOM 1960 C C . PHE A 1 266 ? 7.039 -3.060 -34.273 1.00 92.88 266 PHE A C 1
ATOM 1962 O O . PHE A 1 266 ? 7.413 -2.380 -35.228 1.00 92.88 266 PHE A O 1
ATOM 1969 N N . GLY A 1 267 ? 7.777 -3.205 -33.173 1.00 93.44 267 GLY A N 1
ATOM 1970 C CA . GLY A 1 267 ? 9.111 -2.646 -33.013 1.00 93.44 267 GLY A CA 1
ATOM 1971 C C . GLY A 1 267 ? 10.125 -3.273 -33.963 1.00 93.44 267 GLY A C 1
ATOM 1972 O O . GLY A 1 267 ? 10.899 -2.549 -34.574 1.00 93.44 267 GLY A O 1
ATOM 1973 N N . ALA A 1 268 ? 10.083 -4.593 -34.152 1.00 93.81 268 ALA A N 1
ATOM 1974 C CA . ALA A 1 268 ? 10.943 -5.298 -35.097 1.00 93.81 268 ALA A CA 1
ATOM 1975 C C . ALA A 1 268 ? 10.706 -4.813 -36.533 1.00 93.81 268 ALA A C 1
ATOM 1977 O O . ALA A 1 268 ? 11.667 -4.489 -37.222 1.00 93.81 268 ALA A O 1
ATOM 1978 N N . TRP A 1 269 ? 9.443 -4.658 -36.950 1.00 93.94 269 TRP A N 1
ATOM 1979 C CA . TRP A 1 269 ? 9.104 -4.055 -38.246 1.00 93.94 269 TRP A CA 1
ATOM 1980 C C . TRP A 1 269 ? 9.674 -2.638 -38.398 1.00 93.94 269 TRP A C 1
ATOM 1982 O O . TRP A 1 269 ? 10.306 -2.331 -39.400 1.00 93.94 269 TRP A O 1
ATOM 1992 N N . ARG A 1 270 ? 9.546 -1.787 -37.371 1.00 92.94 270 ARG A N 1
ATOM 1993 C CA . ARG A 1 270 ? 10.132 -0.431 -37.369 1.00 92.94 270 ARG A CA 1
ATOM 1994 C C . ARG A 1 270 ? 11.661 -0.430 -37.451 1.00 92.94 270 ARG A C 1
ATOM 1996 O O . ARG A 1 270 ? 12.220 0.498 -38.032 1.00 92.94 270 ARG A O 1
ATOM 2003 N N . VAL A 1 271 ? 12.321 -1.423 -36.853 1.00 94.50 271 VAL A N 1
ATOM 2004 C CA . VAL A 1 271 ? 13.778 -1.600 -36.937 1.00 94.50 271 VAL A CA 1
ATOM 2005 C C . VAL A 1 271 ? 14.186 -2.036 -38.344 1.00 94.50 271 VAL A C 1
ATOM 2007 O O . VAL A 1 271 ? 15.131 -1.476 -38.891 1.00 94.50 271 VAL A O 1
ATOM 2010 N N . ILE A 1 272 ? 13.451 -2.973 -38.950 1.00 93.94 272 ILE A N 1
ATOM 2011 C CA . ILE A 1 272 ? 13.669 -3.416 -40.337 1.00 93.94 272 ILE A CA 1
ATOM 2012 C C . ILE A 1 272 ? 13.494 -2.244 -41.314 1.00 93.94 272 ILE A C 1
ATOM 2014 O O . ILE A 1 272 ? 14.329 -2.051 -42.191 1.00 93.94 272 ILE A O 1
ATOM 2018 N N . ASP A 1 273 ? 12.474 -1.408 -41.103 1.00 92.62 273 ASP A N 1
ATOM 2019 C CA . ASP A 1 273 ? 12.211 -0.200 -41.897 1.00 92.62 273 ASP A CA 1
ATOM 2020 C C . ASP A 1 273 ? 13.213 0.947 -41.630 1.00 92.62 273 ASP A C 1
ATOM 2022 O O . ASP A 1 273 ? 13.059 2.046 -42.168 1.00 92.62 273 ASP A O 1
ATOM 2026 N N . GLY A 1 274 ? 14.200 0.751 -40.746 1.00 89.44 274 GLY A N 1
ATOM 2027 C CA . GLY A 1 274 ? 15.210 1.754 -40.392 1.00 89.44 274 GLY A CA 1
ATOM 2028 C C . GLY A 1 274 ? 14.682 2.955 -39.595 1.00 89.44 274 GLY A C 1
ATOM 2029 O O . GLY A 1 274 ? 15.398 3.937 -39.413 1.00 89.44 274 GLY A O 1
ATOM 2030 N N . ARG A 1 275 ? 13.436 2.902 -39.105 1.00 89.69 275 ARG A N 1
ATOM 2031 C CA . ARG A 1 275 ? 12.787 3.990 -38.346 1.00 89.69 275 ARG A CA 1
ATOM 2032 C C . ARG A 1 275 ? 13.129 3.974 -36.856 1.00 89.69 275 ARG A C 1
ATOM 2034 O O . ARG A 1 275 ? 12.893 4.964 -36.172 1.00 89.69 275 ARG A O 1
ATOM 2041 N N . LEU A 1 276 ? 13.648 2.856 -36.349 1.00 92.31 276 LEU A N 1
ATOM 2042 C CA . LEU A 1 276 ? 14.009 2.648 -34.947 1.00 92.31 276 LEU A CA 1
ATOM 2043 C C . LEU A 1 276 ? 15.336 1.883 -34.867 1.00 92.31 276 LEU A C 1
ATOM 2045 O O . LEU A 1 276 ? 15.562 0.970 -35.656 1.00 92.31 276 LEU A O 1
ATOM 2049 N N . THR A 1 277 ? 16.204 2.195 -33.902 1.00 93.50 277 THR A N 1
ATOM 2050 C CA . THR A 1 277 ? 17.389 1.356 -33.650 1.00 93.50 277 THR A CA 1
ATOM 2051 C C . THR A 1 277 ? 17.024 0.143 -32.794 1.00 93.50 277 THR A C 1
ATOM 2053 O O . THR A 1 277 ? 16.101 0.194 -31.971 1.00 93.50 277 THR A O 1
ATOM 2056 N N . LEU A 1 278 ? 17.768 -0.956 -32.948 1.00 92.56 278 LEU A N 1
ATOM 2057 C CA . LEU A 1 278 ? 17.563 -2.165 -32.145 1.00 92.56 278 LEU A CA 1
ATOM 2058 C C . LEU A 1 278 ? 17.751 -1.881 -30.645 1.00 92.56 278 LEU A C 1
ATOM 2060 O O . LEU A 1 278 ? 16.991 -2.375 -29.814 1.00 92.56 278 LEU A O 1
ATOM 2064 N N . GLY A 1 279 ? 18.716 -1.038 -30.283 1.00 92.31 279 GLY A N 1
ATOM 2065 C CA . GLY A 1 279 ? 18.939 -0.634 -28.904 1.00 92.31 279 GLY A CA 1
ATOM 2066 C C . GLY A 1 279 ? 17.786 0.189 -28.319 1.00 92.31 279 GLY A C 1
ATOM 2067 O O . GLY A 1 279 ? 17.443 -0.007 -27.153 1.00 92.31 279 GLY A O 1
ATOM 2068 N N . VAL A 1 280 ? 17.127 1.054 -29.103 1.00 92.56 280 VAL A N 1
ATOM 2069 C CA . VAL A 1 280 ? 15.908 1.751 -28.649 1.00 92.56 280 VAL A CA 1
ATOM 2070 C C . VAL A 1 280 ? 14.775 0.753 -28.405 1.00 92.56 280 VAL A C 1
ATOM 2072 O O . VAL A 1 280 ? 14.125 0.832 -27.362 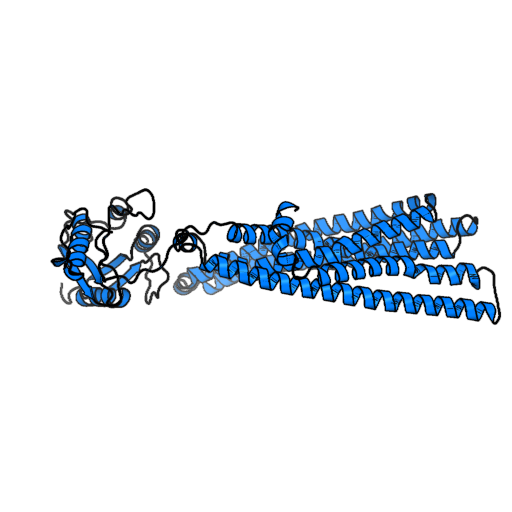1.00 92.56 280 VAL A O 1
ATOM 2075 N N . LEU A 1 281 ? 14.579 -0.232 -29.287 1.00 94.12 281 LEU A N 1
ATOM 2076 C CA . LEU A 1 281 ? 13.586 -1.291 -29.072 1.00 94.12 281 LEU A CA 1
ATOM 2077 C C . LEU A 1 281 ? 13.811 -2.020 -27.737 1.00 94.12 281 LEU A C 1
ATOM 2079 O O . LEU A 1 281 ? 12.873 -2.204 -26.963 1.00 94.12 281 LEU A O 1
ATOM 2083 N N . LEU A 1 282 ? 15.057 -2.375 -27.417 1.00 93.69 282 LEU A N 1
ATOM 2084 C CA . LEU A 1 282 ? 15.391 -3.050 -26.158 1.00 93.69 282 LEU A CA 1
ATOM 2085 C C . LEU A 1 282 ? 15.112 -2.187 -24.919 1.00 93.69 282 LEU A C 1
ATOM 2087 O O . LEU A 1 282 ? 14.670 -2.718 -23.896 1.00 93.69 282 LEU A O 1
ATOM 2091 N N . VAL A 1 283 ? 15.310 -0.867 -25.003 1.00 94.25 283 VAL A N 1
ATOM 2092 C CA . VAL A 1 283 ? 14.929 0.067 -23.928 1.00 94.25 283 VAL A CA 1
ATOM 2093 C C . VAL A 1 283 ? 13.415 0.051 -23.714 1.00 94.25 283 VAL A C 1
ATOM 2095 O O . VAL A 1 283 ? 12.966 -0.082 -22.575 1.00 94.25 283 VAL A O 1
ATOM 2098 N N . PHE A 1 284 ? 12.625 0.101 -24.792 1.00 93.12 284 PHE A N 1
ATOM 2099 C CA . PHE A 1 284 ? 11.160 0.031 -24.721 1.00 93.12 284 PHE A CA 1
ATOM 2100 C C . PHE A 1 284 ? 10.677 -1.273 -24.074 1.00 93.12 284 PHE A C 1
ATOM 2102 O O . PHE A 1 284 ? 9.847 -1.236 -23.162 1.00 93.12 284 PHE A O 1
ATOM 2109 N N . LEU A 1 285 ? 11.222 -2.420 -24.490 1.00 92.25 285 LEU A N 1
ATOM 2110 C CA . LEU A 1 285 ? 10.867 -3.723 -23.914 1.00 92.25 285 LEU A CA 1
ATOM 2111 C C . LEU A 1 285 ? 11.253 -3.810 -22.429 1.00 92.25 285 LEU A C 1
ATOM 2113 O O . LEU A 1 285 ? 10.483 -4.321 -21.615 1.00 92.25 285 LEU A O 1
ATOM 2117 N N . SER A 1 286 ? 12.408 -3.252 -22.055 1.00 92.19 286 SER A N 1
ATOM 2118 C CA . SER A 1 286 ? 12.882 -3.225 -20.665 1.00 92.19 286 SER A CA 1
ATOM 2119 C C . SER A 1 286 ? 11.993 -2.368 -19.760 1.00 92.19 286 SER A C 1
ATOM 2121 O O . SER A 1 286 ? 11.672 -2.771 -18.637 1.00 92.19 286 SER A O 1
ATOM 2123 N N . TYR A 1 287 ? 11.560 -1.197 -20.234 1.00 92.31 287 TYR A N 1
ATOM 2124 C CA . TYR A 1 287 ? 10.616 -0.358 -19.498 1.00 92.31 287 TYR A CA 1
ATOM 2125 C C . TYR A 1 287 ? 9.246 -1.022 -19.382 1.00 92.31 287 TYR A C 1
ATOM 2127 O O . TYR A 1 287 ? 8.703 -1.074 -18.280 1.00 92.31 287 TYR A O 1
ATOM 2135 N N . LEU A 1 288 ? 8.730 -1.624 -20.458 1.00 87.38 288 LEU A N 1
ATOM 2136 C CA . LEU A 1 288 ? 7.458 -2.347 -20.426 1.00 87.38 288 LEU A CA 1
ATOM 2137 C C . LEU A 1 288 ? 7.473 -3.504 -19.415 1.00 87.38 288 LEU A C 1
ATOM 2139 O O . LEU A 1 288 ? 6.546 -3.634 -18.615 1.00 87.38 288 LEU A O 1
ATOM 2143 N N . ALA A 1 289 ? 8.552 -4.290 -19.378 1.00 85.69 289 ALA A N 1
ATOM 2144 C CA . ALA A 1 289 ? 8.734 -5.337 -18.374 1.00 85.69 289 ALA A CA 1
ATOM 2145 C C . ALA A 1 289 ? 8.808 -4.761 -16.946 1.00 85.69 289 ALA A C 1
ATOM 2147 O O . ALA A 1 289 ? 8.234 -5.312 -16.001 1.00 85.69 289 ALA A O 1
ATOM 2148 N N . SER A 1 290 ? 9.469 -3.613 -16.780 1.00 87.00 290 SER A N 1
ATOM 2149 C CA . SER A 1 290 ? 9.628 -2.952 -15.481 1.00 87.00 290 SER A CA 1
ATOM 2150 C C . SER A 1 290 ? 8.325 -2.359 -14.931 1.00 87.00 290 SER A C 1
ATOM 2152 O O . SER A 1 290 ? 8.169 -2.296 -13.709 1.00 87.00 290 SER A O 1
ATOM 2154 N N . LEU A 1 291 ? 7.353 -2.009 -15.788 1.00 82.62 291 LEU A N 1
ATOM 2155 C CA . LEU A 1 291 ? 6.025 -1.515 -15.382 1.00 82.62 291 LEU A CA 1
ATOM 2156 C C . LEU A 1 291 ? 5.227 -2.529 -14.541 1.00 82.62 291 LEU A C 1
ATOM 2158 O O . LEU A 1 291 ? 4.350 -2.134 -13.766 1.00 82.62 291 LEU A O 1
ATOM 2162 N N . TYR A 1 292 ? 5.551 -3.825 -14.613 1.00 76.31 292 TYR A N 1
ATOM 2163 C CA . TYR A 1 292 ? 4.867 -4.865 -13.838 1.00 76.31 292 TYR A CA 1
ATOM 2164 C C . TYR A 1 292 ? 4.986 -4.658 -12.317 1.00 76.31 292 TYR A C 1
ATOM 2166 O O . TYR A 1 292 ? 3.999 -4.786 -11.581 1.00 76.31 292 TYR A O 1
ATOM 2174 N N . LYS A 1 293 ? 6.186 -4.313 -11.822 1.00 76.19 293 LYS A N 1
ATOM 2175 C CA . LYS A 1 293 ? 6.442 -4.162 -10.377 1.00 76.19 293 LYS A CA 1
ATOM 2176 C C . LYS A 1 293 ? 5.610 -3.017 -9.764 1.00 76.19 293 LYS A C 1
ATOM 2178 O O . LYS A 1 293 ? 4.898 -3.288 -8.787 1.00 76.19 293 LYS A O 1
ATOM 2183 N N . PRO A 1 294 ? 5.604 -1.786 -10.324 1.00 77.94 294 PRO A N 1
ATOM 2184 C CA . PRO A 1 294 ? 4.728 -0.705 -9.876 1.00 77.94 294 PRO A CA 1
ATOM 2185 C C . PRO A 1 294 ? 3.246 -1.081 -9.892 1.00 77.94 294 PRO A C 1
ATOM 2187 O O . PRO A 1 294 ? 2.563 -0.895 -8.886 1.00 77.94 294 PRO A O 1
ATOM 2190 N N . VAL A 1 295 ? 2.741 -1.674 -10.981 1.00 74.81 295 VAL A N 1
ATOM 2191 C CA . VAL A 1 295 ? 1.318 -2.049 -11.094 1.00 74.81 295 VAL A CA 1
ATOM 2192 C C . VAL A 1 295 ? 0.910 -3.032 -9.991 1.00 74.81 295 VAL A C 1
ATOM 2194 O O . VAL A 1 295 ? -0.152 -2.881 -9.368 1.00 74.81 295 VAL A O 1
ATOM 2197 N N . ARG A 1 296 ? 1.770 -4.012 -9.684 1.00 72.25 296 ARG A N 1
ATOM 2198 C CA . ARG A 1 296 ? 1.542 -4.965 -8.591 1.00 72.25 296 ARG A CA 1
ATOM 2199 C C . ARG A 1 296 ? 1.542 -4.268 -7.229 1.00 72.25 296 ARG A C 1
ATOM 2201 O O . ARG A 1 296 ? 0.624 -4.508 -6.441 1.00 72.25 296 ARG A O 1
ATOM 2208 N N . SER A 1 297 ? 2.508 -3.380 -6.987 1.00 73.31 297 SER A N 1
ATOM 2209 C CA . SER A 1 297 ? 2.642 -2.584 -5.756 1.00 73.31 297 SER A CA 1
ATOM 2210 C C . SER A 1 297 ? 1.416 -1.694 -5.498 1.00 73.31 297 SER A C 1
ATOM 2212 O O . SER A 1 297 ? 0.847 -1.717 -4.403 1.00 73.31 297 SER A O 1
ATOM 2214 N N . LEU A 1 298 ? 0.906 -1.020 -6.539 1.00 70.75 298 LEU A N 1
ATOM 2215 C CA . LEU A 1 298 ? -0.291 -0.170 -6.470 1.00 70.75 298 LEU A CA 1
ATOM 2216 C C . LEU A 1 298 ? -1.550 -0.909 -5.988 1.00 70.75 298 LEU A C 1
ATOM 2218 O O . LEU A 1 298 ? -2.445 -0.288 -5.421 1.00 70.75 298 LEU A O 1
ATOM 2222 N N . SER A 1 299 ? -1.620 -2.235 -6.153 1.00 65.06 299 SER A N 1
ATOM 2223 C CA . SER A 1 299 ? -2.754 -3.051 -5.683 1.00 65.06 299 SER A CA 1
ATOM 2224 C C . SER A 1 299 ? -2.888 -3.067 -4.160 1.00 65.06 299 SER A C 1
ATOM 2226 O O . SER A 1 299 ? -3.999 -3.139 -3.645 1.00 65.06 299 SER A O 1
ATOM 2228 N N . LYS A 1 300 ? -1.761 -3.040 -3.439 1.00 67.00 300 LYS A N 1
ATOM 2229 C CA . LYS A 1 300 ? -1.725 -3.159 -1.971 1.00 67.00 300 LYS A CA 1
ATOM 2230 C C . LYS A 1 300 ? -1.954 -1.811 -1.278 1.00 67.00 300 LYS A C 1
ATOM 2232 O O . LYS A 1 300 ? -2.334 -1.765 -0.110 1.00 67.00 300 LYS A O 1
ATOM 2237 N N . LEU A 1 301 ? -1.775 -0.719 -2.020 1.00 75.88 301 LEU A N 1
ATOM 2238 C CA . LEU A 1 301 ? -1.781 0.644 -1.503 1.00 75.88 301 LEU A CA 1
ATOM 2239 C C . LEU A 1 301 ? -3.152 1.100 -1.004 1.00 75.88 301 LEU A C 1
ATOM 2241 O O . LEU A 1 301 ? -3.225 1.704 0.061 1.00 75.88 301 LEU A O 1
ATOM 2245 N N . SER A 1 302 ? -4.248 0.779 -1.700 1.00 74.31 302 SER A N 1
ATOM 2246 C CA . SER A 1 302 ? -5.575 1.305 -1.332 1.00 74.31 302 SER A CA 1
ATOM 2247 C C . SER A 1 302 ? -5.981 0.942 0.097 1.00 74.31 302 SER A C 1
ATOM 2249 O O . SER A 1 302 ? -6.564 1.756 0.809 1.00 74.31 302 SER A O 1
ATOM 2251 N N . THR A 1 303 ? -5.659 -0.277 0.535 1.00 79.62 303 THR A N 1
ATOM 2252 C CA . THR A 1 303 ? -5.996 -0.755 1.879 1.00 79.62 303 THR A CA 1
ATOM 2253 C C . THR A 1 303 ? -5.122 -0.107 2.942 1.00 79.62 303 THR A C 1
ATOM 2255 O O . THR A 1 303 ? -5.656 0.324 3.960 1.00 79.62 303 THR A O 1
ATOM 2258 N N . VAL A 1 304 ? -3.812 -0.013 2.703 1.00 87.25 304 VAL A N 1
ATOM 2259 C CA . VAL A 1 304 ? -2.869 0.615 3.641 1.00 87.25 304 VAL A CA 1
ATOM 2260 C C . VAL A 1 304 ? -3.203 2.096 3.823 1.00 87.25 304 VAL A C 1
ATOM 2262 O O . VAL A 1 304 ? -3.317 2.556 4.953 1.00 87.25 304 VAL A O 1
ATOM 2265 N N . LEU A 1 305 ? -3.467 2.815 2.727 1.00 88.44 305 LEU A N 1
ATOM 2266 C CA . LEU A 1 305 ? -3.848 4.228 2.772 1.00 88.44 305 LEU A CA 1
ATOM 2267 C C . LEU A 1 305 ? -5.168 4.441 3.514 1.00 88.44 305 LEU A C 1
ATOM 2269 O O . LEU A 1 305 ? -5.243 5.286 4.394 1.00 88.44 305 LEU A O 1
ATOM 2273 N N . THR A 1 306 ? -6.205 3.661 3.198 1.00 87.44 306 THR A N 1
ATOM 2274 C CA . THR A 1 306 ? -7.523 3.841 3.834 1.00 87.44 306 THR A CA 1
ATOM 2275 C C . THR A 1 306 ? -7.465 3.548 5.333 1.00 87.44 306 THR A C 1
ATOM 2277 O O . THR A 1 306 ? -7.988 4.324 6.128 1.00 87.44 306 THR A O 1
ATOM 2280 N N . LYS A 1 307 ? -6.801 2.452 5.732 1.00 89.19 307 LYS A N 1
ATOM 2281 C CA . LYS A 1 307 ? -6.633 2.098 7.149 1.00 89.19 307 LYS A CA 1
ATOM 2282 C C . LYS A 1 307 ? -5.794 3.130 7.895 1.00 89.19 307 LYS A C 1
ATOM 2284 O O . LYS A 1 307 ? -6.182 3.540 8.980 1.00 89.19 307 LYS A O 1
ATOM 2289 N N . GLY A 1 308 ? -4.675 3.551 7.310 1.00 91.94 308 GLY A N 1
ATOM 2290 C CA . GLY A 1 308 ? -3.799 4.543 7.922 1.00 91.94 308 GLY A CA 1
ATOM 2291 C C . GLY A 1 308 ? -4.454 5.912 8.064 1.00 91.94 308 GLY A C 1
ATOM 2292 O O . GLY A 1 308 ? -4.260 6.554 9.086 1.00 91.94 308 GLY A O 1
ATOM 2293 N N . MET A 1 309 ? -5.272 6.346 7.097 1.00 91.62 309 MET A N 1
ATOM 2294 C CA . MET A 1 309 ? -6.006 7.613 7.203 1.00 91.62 309 MET A CA 1
ATOM 2295 C C . MET A 1 309 ? -7.029 7.575 8.340 1.00 91.62 309 MET A C 1
ATOM 2297 O O . MET A 1 309 ? -7.014 8.468 9.178 1.00 91.62 309 MET A O 1
ATOM 2301 N N . ALA A 1 310 ? -7.847 6.520 8.415 1.00 91.25 310 ALA A N 1
ATOM 2302 C CA . ALA A 1 310 ? -8.824 6.366 9.494 1.00 91.25 310 ALA A CA 1
ATOM 2303 C C . ALA A 1 310 ? -8.146 6.268 10.873 1.00 91.25 310 ALA A C 1
ATOM 2305 O O . ALA A 1 310 ? -8.597 6.873 11.840 1.00 91.25 310 ALA A O 1
ATOM 2306 N N . ALA A 1 311 ? -7.031 5.540 10.969 1.00 93.81 311 ALA A N 1
ATOM 2307 C CA . ALA A 1 311 ? -6.243 5.452 12.194 1.00 93.81 311 ALA A CA 1
ATOM 2308 C C . ALA A 1 311 ? -5.654 6.812 12.612 1.00 93.81 311 ALA A C 1
ATOM 2310 O O . ALA A 1 311 ? -5.728 7.187 13.780 1.00 93.81 311 ALA A O 1
ATOM 2311 N N . ALA A 1 312 ? -5.116 7.573 11.657 1.00 93.69 312 ALA A N 1
ATOM 2312 C CA . ALA A 1 312 ? -4.557 8.897 11.903 1.00 93.69 312 ALA A CA 1
ATOM 2313 C C . ALA A 1 312 ? -5.622 9.916 12.347 1.00 93.69 312 ALA A C 1
ATOM 2315 O O . ALA A 1 312 ? -5.329 10.766 13.188 1.00 93.69 312 ALA A O 1
ATOM 2316 N N . GLU A 1 313 ? -6.843 9.824 11.812 1.00 93.31 313 GLU A N 1
ATOM 2317 C CA . GLU A 1 313 ? -8.005 10.599 12.272 1.00 93.31 313 GLU A CA 1
ATOM 2318 C C . GLU A 1 313 ? -8.367 10.234 13.716 1.00 93.31 313 GLU A C 1
ATOM 2320 O O . GLU A 1 313 ? -8.396 11.110 14.571 1.00 93.31 313 GLU A O 1
ATOM 2325 N N . ARG A 1 314 ? -8.481 8.944 14.053 1.00 93.56 314 ARG A N 1
ATOM 2326 C CA . ARG A 1 314 ? -8.782 8.524 15.435 1.00 93.56 314 ARG A CA 1
ATOM 2327 C C . ARG A 1 314 ? -7.721 8.923 16.457 1.00 93.56 314 ARG A C 1
ATOM 2329 O O . ARG A 1 314 ? -8.057 9.216 17.604 1.00 93.56 314 ARG A O 1
ATOM 2336 N N . ILE A 1 315 ? -6.441 8.899 16.084 1.00 94.94 315 ILE A N 1
ATOM 2337 C CA . ILE A 1 315 ? -5.362 9.391 16.954 1.00 94.94 315 ILE A CA 1
ATOM 2338 C C . ILE A 1 315 ? -5.525 10.890 17.191 1.00 94.94 315 ILE A C 1
ATOM 2340 O O . ILE A 1 315 ? -5.351 11.367 18.311 1.00 94.94 315 ILE A O 1
ATOM 2344 N N . ARG A 1 316 ? -5.866 11.629 16.135 1.00 92.94 316 ARG A N 1
ATOM 2345 C CA . ARG A 1 316 ? -6.093 13.062 16.225 1.00 92.94 316 ARG A CA 1
ATOM 2346 C C . ARG A 1 316 ? -7.266 13.410 17.110 1.00 92.94 316 ARG A C 1
ATOM 2348 O O . ARG A 1 316 ? -7.104 14.295 17.929 1.00 92.94 316 ARG A O 1
ATOM 2355 N N . ASP A 1 317 ? -8.382 12.703 16.989 1.00 91.75 317 ASP A N 1
ATOM 2356 C CA . ASP A 1 317 ? -9.553 12.953 17.832 1.00 91.75 317 ASP A CA 1
ATOM 2357 C C . ASP A 1 317 ? -9.171 12.942 19.321 1.00 91.75 317 ASP A C 1
ATOM 2359 O O . ASP A 1 317 ? -9.628 13.781 20.091 1.00 91.75 317 ASP A O 1
ATOM 2363 N N . VAL A 1 318 ? -8.261 12.042 19.723 1.00 93.06 318 VAL A N 1
ATOM 2364 C CA . VAL A 1 318 ? -7.728 12.004 21.093 1.00 93.06 318 VAL A CA 1
ATOM 2365 C C . VAL A 1 318 ? -6.838 13.210 21.383 1.00 93.06 318 VAL A C 1
ATOM 2367 O O . VAL A 1 318 ? -7.035 13.872 22.395 1.00 93.06 318 VAL A O 1
ATOM 2370 N N . LEU A 1 319 ? -5.855 13.496 20.526 1.00 92.50 319 LEU A N 1
ATOM 2371 C CA . LEU A 1 319 ? -4.888 14.583 20.745 1.00 92.50 319 LEU A CA 1
ATOM 2372 C C . LEU A 1 319 ? -5.521 15.983 20.700 1.00 92.50 319 LEU A C 1
ATOM 2374 O O . LEU A 1 319 ? -5.052 16.880 21.396 1.00 92.50 319 LEU A O 1
ATOM 2378 N N . ASP A 1 320 ? -6.582 16.157 19.914 1.00 92.25 320 ASP A N 1
ATOM 2379 C CA . ASP A 1 320 ? -7.328 17.409 19.772 1.00 92.25 320 ASP A CA 1
ATOM 2380 C C . ASP A 1 320 ? -8.404 17.563 20.867 1.00 92.25 320 ASP A C 1
ATOM 2382 O O . ASP A 1 320 ? -8.987 18.639 21.009 1.00 92.25 320 ASP A O 1
ATOM 2386 N N . THR A 1 321 ? -8.658 16.522 21.674 1.00 90.75 321 THR A N 1
ATOM 2387 C CA . THR A 1 321 ? -9.559 16.621 22.831 1.00 90.75 321 THR A CA 1
ATOM 2388 C C . THR A 1 321 ? -8.946 17.567 23.876 1.00 90.75 321 THR A C 1
ATOM 2390 O O . THR A 1 321 ? -7.822 17.318 24.330 1.00 90.75 321 THR A O 1
ATOM 2393 N N . PRO A 1 322 ? -9.648 18.642 24.288 1.00 87.94 322 PRO A N 1
ATOM 2394 C CA . PRO A 1 322 ? -9.125 19.586 25.267 1.00 87.94 322 PRO A CA 1
ATOM 2395 C C . PRO A 1 322 ? -8.998 18.941 26.651 1.00 87.94 322 PRO A C 1
ATOM 2397 O O . PRO A 1 322 ? -9.846 18.163 27.082 1.00 87.94 322 PRO A O 1
ATOM 2400 N N . VAL A 1 323 ? -7.944 19.309 27.379 1.00 86.75 323 VAL A N 1
ATOM 2401 C CA . VAL A 1 323 ? -7.808 18.963 28.798 1.00 86.75 323 VAL A CA 1
ATOM 2402 C C . VAL A 1 323 ? -8.721 19.893 29.596 1.00 86.75 323 VAL A C 1
ATOM 2404 O O . VAL A 1 323 ? -8.453 21.087 29.679 1.00 86.75 323 VAL A O 1
ATOM 2407 N N . GLU A 1 324 ? -9.808 19.358 30.151 1.00 75.81 324 GLU A N 1
ATOM 2408 C CA . GLU A 1 324 ? -10.829 20.140 30.871 1.00 75.81 324 GLU A CA 1
ATOM 2409 C C . GLU A 1 324 ? -10.345 20.653 32.236 1.00 75.81 324 GLU A C 1
ATOM 2411 O O . GLU A 1 324 ? -10.771 21.709 32.698 1.00 75.81 324 GLU A O 1
ATOM 2416 N N . VAL A 1 325 ? -9.441 19.913 32.884 1.00 71.62 325 VAL A N 1
ATOM 2417 C CA . VAL A 1 325 ? -8.900 20.255 34.203 1.00 71.62 325 VAL A CA 1
ATOM 2418 C C . VAL A 1 325 ? -7.524 20.885 34.020 1.00 71.62 325 VAL A C 1
ATOM 2420 O O . VAL A 1 325 ? -6.523 20.192 33.844 1.00 71.62 325 VAL A O 1
ATOM 2423 N N . THR A 1 326 ? -7.470 22.215 34.041 1.00 71.25 326 THR A N 1
ATOM 2424 C CA . THR A 1 326 ? -6.217 22.975 33.947 1.00 71.25 326 THR A CA 1
ATOM 2425 C C . THR A 1 326 ? -6.033 23.879 35.152 1.00 71.25 326 THR A C 1
ATOM 2427 O O . THR A 1 326 ? -6.973 24.558 35.571 1.00 71.25 326 THR A O 1
ATOM 2430 N N . ASP A 1 327 ? -4.802 23.958 35.651 1.00 71.81 327 ASP A N 1
ATOM 2431 C CA . ASP A 1 327 ? -4.432 24.955 36.649 1.00 71.81 327 ASP A CA 1
ATOM 2432 C C . ASP A 1 327 ? -4.608 26.376 36.109 1.00 71.81 327 ASP A C 1
ATOM 2434 O O . ASP A 1 327 ? -4.403 26.661 34.924 1.00 71.81 327 ASP A O 1
ATOM 2438 N N . ARG A 1 328 ? -4.973 27.302 37.001 1.00 74.12 328 ARG A N 1
ATOM 2439 C CA . ARG A 1 328 ? -5.045 28.720 36.644 1.00 74.12 328 ARG A CA 1
ATOM 2440 C C . ARG A 1 328 ? -3.632 29.264 36.383 1.00 74.12 328 ARG A C 1
ATOM 2442 O O . ARG A 1 328 ? -2.722 28.957 37.157 1.00 74.12 328 ARG A O 1
ATOM 2449 N N . PRO A 1 329 ? -3.432 30.124 35.365 1.00 72.44 329 PRO A N 1
ATOM 2450 C CA . PRO A 1 329 ? -2.133 30.743 35.112 1.00 72.44 329 PRO A CA 1
ATOM 2451 C C . PRO A 1 329 ? -1.601 31.452 36.367 1.00 72.44 329 PRO A C 1
ATOM 2453 O O . PRO A 1 329 ? -2.280 32.307 36.933 1.00 72.44 329 PRO A O 1
ATOM 2456 N N . GLY A 1 330 ? -0.394 31.088 36.810 1.00 71.94 330 GLY A N 1
ATOM 2457 C CA . GLY A 1 330 ? 0.242 31.669 37.999 1.00 71.94 330 GLY A CA 1
ATOM 2458 C C . GLY A 1 330 ? -0.173 31.054 39.341 1.00 71.94 330 GLY A C 1
ATOM 2459 O O . GLY A 1 330 ? 0.146 31.628 40.384 1.00 71.94 330 GLY A O 1
ATOM 2460 N N . SER A 1 331 ? -0.859 29.902 39.357 1.00 66.06 331 SER A N 1
ATOM 2461 C CA . SER A 1 331 ? -1.156 29.200 40.608 1.00 66.06 331 SER A CA 1
ATOM 2462 C C . SER A 1 331 ? 0.136 28.746 41.292 1.00 66.06 331 SER A C 1
ATOM 2464 O O . SER A 1 331 ? 0.854 27.880 40.794 1.00 66.06 331 SER A O 1
ATOM 2466 N N . THR A 1 332 ? 0.428 29.321 42.453 1.00 68.44 332 THR A N 1
ATOM 2467 C CA . THR A 1 332 ? 1.498 28.863 43.339 1.00 68.44 332 THR A CA 1
ATOM 2468 C C . THR A 1 332 ? 0.877 28.211 44.563 1.00 68.44 332 THR A C 1
ATOM 2470 O O . THR A 1 332 ? -0.107 28.709 45.116 1.00 68.44 332 THR A O 1
ATOM 2473 N N . VAL A 1 333 ? 1.437 27.079 44.990 1.00 63.34 333 VAL A N 1
ATOM 2474 C CA . VAL A 1 333 ? 1.014 26.421 46.229 1.00 63.34 333 VAL A CA 1
ATOM 2475 C C . VAL A 1 333 ? 1.513 27.278 47.387 1.00 63.34 333 VAL A C 1
ATOM 2477 O O . VAL A 1 333 ? 2.689 27.250 47.744 1.00 63.34 333 VAL A O 1
ATOM 2480 N N . ARG A 1 334 ? 0.627 28.105 47.947 1.00 64.31 334 ARG A N 1
ATOM 2481 C CA . ARG A 1 334 ? 0.922 28.836 49.182 1.00 64.31 334 ARG A CA 1
ATOM 2482 C C . ARG A 1 334 ? 0.919 27.846 50.351 1.00 64.31 334 ARG A C 1
ATOM 2484 O O . ARG A 1 334 ? 0.083 26.944 50.345 1.00 64.31 334 ARG A O 1
ATOM 2491 N N . PRO A 1 335 ? 1.795 28.002 51.360 1.00 59.12 335 PRO A N 1
ATOM 2492 C CA . PRO A 1 335 ? 1.750 27.175 52.560 1.00 59.12 335 PRO A CA 1
ATOM 2493 C C . PRO A 1 335 ? 0.368 27.297 53.210 1.00 59.12 335 PRO A C 1
ATOM 2495 O O . PRO A 1 335 ? -0.048 28.371 53.652 1.00 59.12 335 PRO A O 1
ATOM 2498 N N . VAL A 1 336 ? -0.374 26.191 53.189 1.00 59.09 336 VAL A N 1
ATOM 2499 C CA . VAL A 1 336 ? -1.770 26.135 53.618 1.00 59.09 336 VAL A CA 1
ATOM 2500 C C . VAL A 1 336 ? -1.786 25.923 55.127 1.00 59.09 336 VAL A C 1
ATOM 2502 O O . VAL A 1 336 ? -1.247 24.940 55.623 1.00 59.09 336 VAL A O 1
ATOM 2505 N N . ARG A 1 337 ? -2.429 26.821 55.880 1.00 54.97 337 ARG A N 1
ATOM 2506 C CA . ARG A 1 337 ? -2.570 26.707 57.347 1.00 54.97 337 ARG A CA 1
ATOM 2507 C C . ARG A 1 337 ? -3.628 25.671 57.778 1.00 54.97 337 ARG A C 1
ATOM 2509 O O . ARG A 1 337 ? -4.232 25.823 58.830 1.00 54.97 337 ARG A O 1
ATOM 2516 N N . GLY A 1 338 ? -3.911 24.669 56.940 1.00 49.72 338 GLY A N 1
ATOM 2517 C CA . GLY A 1 338 ? -4.918 23.629 57.198 1.00 49.72 338 GLY A CA 1
ATOM 2518 C C . GLY A 1 338 ? -6.383 24.092 57.173 1.00 49.72 338 GLY A C 1
ATOM 2519 O O . GLY A 1 338 ? -7.267 23.300 57.471 1.00 49.72 338 GLY A O 1
ATOM 2520 N N . ARG A 1 339 ? -6.667 25.352 56.814 1.00 40.97 339 ARG A N 1
ATOM 2521 C CA . ARG A 1 339 ? -8.033 25.897 56.762 1.00 40.97 339 ARG A CA 1
ATOM 2522 C C . ARG A 1 339 ? -8.564 25.841 55.325 1.00 40.97 339 ARG A C 1
ATOM 2524 O O . ARG A 1 339 ? -8.140 26.633 54.486 1.00 40.97 339 ARG A O 1
ATOM 2531 N N . ILE A 1 340 ? -9.446 24.883 55.049 1.00 41.03 340 ILE A N 1
ATOM 2532 C CA . ILE A 1 340 ? -10.116 24.684 53.755 1.00 41.03 340 ILE A CA 1
ATOM 2533 C C . ILE A 1 340 ? -11.551 25.206 53.894 1.00 41.03 340 ILE A C 1
ATOM 2535 O O . ILE A 1 340 ? -12.256 24.818 54.818 1.00 41.03 340 ILE A O 1
ATOM 2539 N N . GLU A 1 341 ? -11.975 26.107 53.007 1.00 37.81 341 GLU A N 1
ATOM 2540 C CA . GLU A 1 341 ? -13.314 26.712 53.015 1.00 37.81 341 GLU A CA 1
ATOM 2541 C C . GLU A 1 341 ? -13.961 26.509 51.638 1.00 37.81 341 GLU A C 1
ATOM 2543 O O . GLU A 1 341 ? -13.437 26.975 50.624 1.00 37.81 341 GLU A O 1
ATOM 2548 N N . LEU A 1 342 ? -15.090 25.798 51.589 1.00 33.81 342 LEU A N 1
ATOM 2549 C CA . LEU A 1 342 ? -15.853 25.559 50.362 1.00 33.81 342 LEU A CA 1
ATOM 2550 C C . LEU A 1 342 ? -16.949 26.626 50.241 1.00 33.81 342 LEU A C 1
ATOM 2552 O O . LEU A 1 342 ? -17.913 26.627 51.003 1.00 33.81 342 LEU A O 1
ATOM 2556 N N . ARG A 1 343 ? -16.808 27.555 49.287 1.00 34.31 343 ARG A N 1
ATOM 2557 C CA . ARG A 1 343 ? -17.774 28.645 49.058 1.00 34.31 343 ARG A CA 1
ATOM 2558 C C . ARG A 1 343 ? -18.598 28.387 47.802 1.00 34.31 343 ARG A C 1
ATOM 2560 O O . ARG A 1 343 ? -18.047 28.398 46.706 1.00 34.31 343 ARG A O 1
ATOM 2567 N N . SER A 1 344 ? -19.911 28.211 47.970 1.00 31.20 344 SER A N 1
ATOM 2568 C CA . SER A 1 344 ? -20.897 28.123 46.876 1.00 31.20 344 SER A CA 1
ATOM 2569 C C . SER A 1 344 ? -20.535 27.109 45.780 1.00 31.20 344 SER A C 1
ATOM 2571 O O . SER A 1 344 ? -20.622 27.412 44.592 1.00 31.20 344 SER A O 1
ATOM 2573 N N . VAL A 1 345 ? -20.098 25.914 46.179 1.00 31.28 345 VAL A N 1
ATOM 2574 C CA . VAL A 1 345 ? -19.720 24.837 45.256 1.00 31.28 345 VAL A CA 1
ATOM 2575 C C . VAL A 1 345 ? -20.938 23.952 44.981 1.00 31.28 345 VAL A C 1
ATOM 2577 O O . VAL A 1 345 ? -21.598 23.512 45.917 1.00 31.28 345 VAL A O 1
ATOM 2580 N N . SER A 1 346 ? -21.222 23.680 43.709 1.00 35.34 346 SER A N 1
ATOM 2581 C CA . SER A 1 346 ? -22.215 22.702 43.251 1.00 35.34 346 SER A CA 1
ATOM 2582 C C . SER A 1 346 ? -21.600 21.826 42.154 1.00 35.34 346 SER A C 1
ATOM 2584 O O . SER A 1 346 ? -20.753 22.290 41.388 1.00 35.34 346 SER A O 1
ATOM 2586 N N . PHE A 1 347 ? -21.982 20.549 42.089 1.00 37.66 347 PHE A N 1
ATOM 2587 C CA . PHE A 1 347 ? -21.443 19.584 41.126 1.00 37.66 347 PHE A CA 1
ATOM 2588 C C . PHE A 1 347 ? -22.513 18.553 40.736 1.00 37.66 347 PHE A C 1
ATOM 2590 O O . PHE A 1 347 ? -23.357 18.204 41.555 1.00 37.66 347 PHE A O 1
ATOM 2597 N N . SER A 1 348 ? -22.498 18.086 39.484 1.00 41.06 348 SER A N 1
ATOM 2598 C CA . SER A 1 348 ? -23.416 17.060 38.975 1.00 41.06 348 SER A CA 1
ATOM 2599 C C . SER A 1 348 ? -22.768 16.266 37.839 1.00 41.06 348 SER A C 1
ATOM 2601 O O . SER A 1 348 ? -22.215 16.855 36.907 1.00 41.06 348 SER A O 1
ATOM 2603 N N . TYR A 1 349 ? -22.900 14.936 37.865 1.00 43.91 349 TYR A N 1
ATOM 2604 C CA . TYR A 1 349 ? -22.573 14.042 36.747 1.00 43.91 349 TYR A CA 1
ATOM 2605 C C . TYR A 1 349 ? -23.738 14.003 35.726 1.00 43.91 349 TYR A C 1
ATOM 2607 O O . TYR A 1 349 ? -24.288 12.946 35.441 1.00 43.91 349 TYR A O 1
ATOM 2615 N N . GLY A 1 350 ? -24.170 15.157 35.196 1.00 49.25 350 GLY A N 1
ATOM 2616 C CA . GLY A 1 350 ? -25.266 15.248 34.209 1.00 49.25 350 GLY A CA 1
ATOM 2617 C C . GLY A 1 350 ? -26.345 16.291 34.532 1.00 49.25 350 GLY A C 1
ATOM 2618 O O . GLY A 1 350 ? -26.146 17.155 35.384 1.00 49.25 350 GLY A O 1
ATOM 2619 N N . ARG A 1 351 ? -27.485 16.254 33.817 1.00 37.75 351 ARG A N 1
ATOM 2620 C CA . ARG A 1 351 ? -28.595 17.229 33.957 1.00 37.75 351 ARG A CA 1
ATOM 2621 C C . ARG A 1 351 ? -29.833 16.709 34.710 1.00 37.75 351 ARG A C 1
ATOM 2623 O O . ARG A 1 351 ? -30.760 17.490 34.878 1.00 37.75 351 ARG A O 1
ATOM 2630 N N . GLU A 1 352 ? -29.864 15.460 35.181 1.00 38.88 352 GLU A N 1
ATOM 2631 C CA . GLU A 1 352 ? -31.044 14.877 35.851 1.00 38.88 352 GLU A CA 1
ATOM 2632 C C . GLU A 1 352 ? -30.687 14.149 37.164 1.00 38.88 352 GLU A C 1
ATOM 2634 O O . GLU A 1 352 ? -29.631 13.516 37.230 1.00 38.88 352 GLU A O 1
ATOM 2639 N N . PRO A 1 353 ? -31.550 14.204 38.202 1.00 36.34 353 PRO A N 1
ATOM 2640 C CA . PRO A 1 353 ? -31.411 13.387 39.404 1.00 36.34 353 PRO A CA 1
ATOM 2641 C C . PRO A 1 353 ? -31.721 11.916 39.083 1.00 36.34 353 PRO A C 1
ATOM 2643 O O . PRO A 1 353 ? -32.840 11.563 38.724 1.00 36.34 353 PRO A O 1
ATOM 2646 N N . VAL A 1 354 ? -30.718 11.045 39.212 1.00 41.16 354 VAL A N 1
ATOM 2647 C CA . VAL A 1 354 ? -30.731 9.665 38.677 1.00 41.16 354 VAL A CA 1
ATOM 2648 C C . VAL A 1 354 ? -31.422 8.638 39.600 1.00 41.16 354 VAL A C 1
ATOM 2650 O O . VAL A 1 354 ? -31.510 7.465 39.258 1.00 41.16 354 VAL A O 1
ATOM 2653 N N . LEU A 1 355 ? -31.941 9.028 40.770 1.00 41.88 355 LEU A N 1
ATOM 2654 C CA . LEU A 1 355 ? -32.337 8.048 41.799 1.00 41.88 355 LEU A CA 1
ATOM 2655 C C . LEU A 1 355 ? -33.847 7.844 42.017 1.00 41.88 355 LEU A C 1
ATOM 2657 O O . LEU A 1 355 ? -34.215 6.786 42.519 1.00 41.88 355 LEU A O 1
ATOM 2661 N N . ASP A 1 356 ? -34.727 8.768 41.623 1.00 43.34 356 ASP A N 1
ATOM 2662 C CA . ASP A 1 356 ? -36.112 8.740 42.135 1.00 43.34 356 ASP A CA 1
ATOM 2663 C C . ASP A 1 356 ? -37.070 7.823 41.335 1.00 43.34 356 ASP A C 1
ATOM 2665 O O . ASP A 1 356 ? -37.806 7.016 41.904 1.00 43.34 356 ASP A O 1
ATOM 2669 N N . GLU A 1 357 ? -37.031 7.847 39.995 1.00 41.41 357 GLU A N 1
ATOM 2670 C CA . GLU A 1 357 ? -37.998 7.079 39.182 1.00 41.41 357 GLU A CA 1
ATOM 2671 C C . GLU A 1 357 ? -37.517 5.700 38.704 1.00 41.41 357 GLU A C 1
ATOM 2673 O O . GLU A 1 357 ? -38.332 4.801 38.469 1.00 41.41 357 GLU A O 1
ATOM 2678 N N . GLN A 1 358 ? -36.209 5.507 38.515 1.00 39.84 358 GLN A N 1
ATOM 2679 C CA . GLN A 1 358 ? -35.686 4.283 37.894 1.00 39.84 358 GLN A CA 1
ATOM 2680 C C . GLN A 1 358 ? -35.632 3.108 38.874 1.00 39.84 358 GLN A C 1
ATOM 2682 O O . GLN A 1 358 ? -35.923 1.979 38.481 1.00 39.84 358 GLN A O 1
ATOM 2687 N N . PHE A 1 359 ? -35.340 3.362 40.153 1.00 40.16 359 PHE A N 1
ATOM 2688 C CA . PHE A 1 359 ? -35.202 2.313 41.165 1.00 40.16 359 PHE A CA 1
ATOM 2689 C C . PHE A 1 359 ? -36.545 1.664 41.530 1.00 40.16 359 PHE A C 1
ATOM 2691 O O . PHE A 1 359 ? -36.634 0.442 41.665 1.00 40.16 359 PHE A O 1
ATOM 2698 N N . ARG A 1 360 ? -37.625 2.460 41.583 1.00 44.78 360 ARG A N 1
ATOM 2699 C CA . ARG A 1 360 ? -38.982 1.979 41.904 1.00 44.78 360 ARG A CA 1
ATOM 2700 C C . ARG A 1 360 ? -39.555 0.985 40.886 1.00 44.78 360 ARG A C 1
ATOM 2702 O O . ARG A 1 360 ? -40.504 0.281 41.199 1.00 44.78 360 ARG A O 1
ATOM 2709 N N . ARG A 1 361 ? -38.991 0.899 39.675 1.00 42.41 361 ARG A N 1
ATOM 2710 C CA . ARG A 1 361 ? -39.414 -0.069 38.640 1.00 42.41 361 ARG A CA 1
ATOM 2711 C C . ARG A 1 361 ? -38.714 -1.427 38.743 1.00 42.41 361 ARG A C 1
ATOM 2713 O O . ARG A 1 361 ? -39.077 -2.343 38.006 1.00 42.41 361 ARG A O 1
ATOM 2720 N N . ILE A 1 362 ? -37.678 -1.543 39.575 1.00 42.84 362 ILE A N 1
ATOM 2721 C CA . ILE A 1 362 ? -36.753 -2.685 39.571 1.00 42.84 362 ILE A CA 1
ATOM 2722 C C . ILE A 1 362 ? -37.106 -3.720 40.648 1.00 42.84 362 ILE A C 1
ATOM 2724 O O . ILE A 1 362 ? -36.853 -4.905 40.441 1.00 42.84 362 ILE A O 1
ATOM 2728 N N . ALA A 1 363 ? -37.720 -3.301 41.754 1.00 46.66 363 ALA A N 1
ATOM 2729 C CA . ALA A 1 363 ? -38.148 -4.174 42.844 1.00 46.66 363 ALA A CA 1
ATOM 2730 C C . ALA A 1 363 ? -39.638 -3.956 43.148 1.00 46.66 363 ALA A C 1
ATOM 2732 O O . ALA A 1 363 ? -40.081 -2.812 43.230 1.00 46.66 363 ALA A O 1
ATOM 2733 N N . ASP A 1 364 ? -40.404 -5.042 43.302 1.00 52.09 364 ASP A N 1
ATOM 2734 C CA . ASP A 1 364 ? -41.782 -4.974 43.801 1.00 52.09 364 ASP A CA 1
ATOM 2735 C C . ASP A 1 364 ? -41.732 -4.759 45.317 1.00 52.09 364 ASP A C 1
ATOM 2737 O O . ASP A 1 364 ? -41.218 -5.605 46.053 1.00 52.09 364 ASP A O 1
ATOM 2741 N N . SER A 1 365 ? -42.254 -3.629 45.794 1.00 55.38 365 SER A N 1
ATOM 2742 C CA . SER A 1 365 ? -42.248 -3.286 47.219 1.00 55.38 365 SER A CA 1
ATOM 2743 C C . SER A 1 365 ? -42.994 -4.306 48.087 1.00 55.38 365 SER A C 1
ATOM 2745 O O . SER A 1 365 ? -42.767 -4.354 49.291 1.00 55.38 365 SER A O 1
ATOM 2747 N N . ARG A 1 366 ? -43.845 -5.156 47.492 1.00 56.69 366 ARG A N 1
ATOM 2748 C CA . ARG A 1 366 ? -44.567 -6.234 48.187 1.00 56.69 366 ARG A CA 1
ATOM 2749 C C . ARG A 1 366 ? -43.730 -7.489 48.435 1.00 56.69 366 ARG A C 1
ATOM 2751 O O . ARG A 1 366 ? -44.105 -8.290 49.286 1.00 56.69 366 ARG A O 1
ATOM 2758 N N . GLU A 1 367 ? -42.635 -7.681 47.699 1.00 55.88 367 GLU A N 1
ATOM 2759 C CA . GLU A 1 367 ? -41.739 -8.840 47.849 1.00 55.88 367 GLU A CA 1
ATOM 2760 C C . GLU A 1 367 ? -40.490 -8.524 48.684 1.00 55.88 367 GLU A C 1
ATOM 2762 O O . GLU A 1 367 ? -39.778 -9.433 49.115 1.00 55.88 367 GLU A O 1
ATOM 2767 N N . VAL A 1 368 ? -40.216 -7.241 48.928 1.00 59.47 368 VAL A N 1
ATOM 2768 C CA . VAL A 1 368 ? -39.093 -6.792 49.753 1.00 59.47 368 VAL A CA 1
ATOM 2769 C C . VAL A 1 368 ? -39.520 -6.798 51.217 1.00 59.47 368 VAL A C 1
ATOM 2771 O O . VAL A 1 368 ? -40.437 -6.079 51.599 1.00 59.47 368 VAL A O 1
ATOM 2774 N N . THR A 1 369 ? -38.851 -7.603 52.043 1.00 64.00 369 THR A N 1
ATOM 2775 C CA . THR A 1 369 ? -39.125 -7.707 53.488 1.00 64.00 369 THR A CA 1
ATOM 2776 C C . THR A 1 369 ? -38.285 -6.749 54.329 1.00 64.00 369 THR A C 1
ATOM 2778 O O . THR A 1 369 ? -38.728 -6.312 55.388 1.00 64.00 369 THR A O 1
ATOM 2781 N N . GLU A 1 370 ? -37.087 -6.400 53.858 1.00 64.69 370 GLU A N 1
ATOM 2782 C CA . GLU A 1 370 ? -36.116 -5.581 54.585 1.00 64.69 370 GLU A CA 1
ATOM 2783 C C . GLU A 1 370 ? -35.228 -4.817 53.592 1.00 64.69 370 GLU A C 1
ATOM 2785 O O . GLU A 1 370 ? -34.888 -5.338 52.527 1.00 64.69 370 GLU A O 1
ATOM 2790 N N . VAL A 1 371 ? -34.862 -3.579 53.925 1.00 67.31 371 VAL A N 1
ATOM 2791 C CA . VAL A 1 371 ? -33.962 -2.740 53.121 1.00 67.31 371 VAL A CA 1
ATOM 2792 C C . VAL A 1 371 ? -32.840 -2.247 54.017 1.00 67.31 371 VAL A C 1
ATOM 2794 O O . VAL A 1 371 ? -33.103 -1.571 55.000 1.00 67.31 371 VAL A O 1
ATOM 2797 N N . THR A 1 372 ? -31.585 -2.513 53.664 1.00 68.25 372 THR A N 1
ATOM 2798 C CA . THR A 1 372 ? -30.436 -2.014 54.433 1.00 68.25 372 THR A CA 1
ATOM 2799 C C . THR A 1 372 ? -29.632 -1.037 53.595 1.00 68.25 372 THR A C 1
ATOM 2801 O O . THR A 1 372 ? -29.081 -1.395 52.556 1.00 68.25 372 THR A O 1
ATOM 2804 N N . VAL A 1 373 ? -29.540 0.202 54.068 1.00 67.06 373 VAL A N 1
ATOM 2805 C CA . VAL A 1 373 ? -28.707 1.248 53.480 1.00 67.06 373 VAL A CA 1
ATOM 2806 C C . VAL A 1 373 ? -27.398 1.309 54.260 1.00 67.06 373 VAL A C 1
ATOM 2808 O O . VAL A 1 373 ? -27.383 1.632 55.450 1.00 67.06 373 VAL A O 1
ATOM 2811 N N . VAL A 1 374 ? -26.295 0.984 53.586 1.00 66.12 374 VAL A N 1
ATOM 2812 C CA . VAL A 1 374 ? -24.951 0.959 54.176 1.00 66.12 374 VAL A CA 1
ATOM 2813 C C . VAL A 1 374 ? -24.099 2.059 53.552 1.00 66.12 374 VAL A C 1
ATOM 2815 O O . VAL A 1 374 ? -23.883 2.057 52.341 1.00 66.12 374 VAL A O 1
ATOM 2818 N N . ALA A 1 375 ? -23.561 2.958 54.373 1.00 67.19 375 ALA A N 1
ATOM 2819 C CA . ALA A 1 375 ? -22.451 3.821 53.980 1.00 67.19 375 ALA A CA 1
ATOM 2820 C C . ALA A 1 375 ? -21.136 3.253 54.513 1.00 67.19 375 ALA A C 1
ATOM 2822 O O . ALA A 1 375 ? -21.030 2.905 55.690 1.00 67.19 375 ALA A O 1
ATOM 2823 N N . VAL A 1 376 ? -20.122 3.179 53.650 1.00 65.38 376 VAL A N 1
ATOM 2824 C CA . VAL A 1 376 ? -18.773 2.755 54.035 1.00 65.38 376 VAL A CA 1
ATOM 2825 C C . VAL A 1 376 ? -17.827 3.939 53.908 1.00 65.38 376 VAL A C 1
ATOM 2827 O O . VAL A 1 376 ? -17.538 4.405 52.807 1.00 65.38 376 VAL A O 1
ATOM 2830 N N . VAL A 1 377 ? -17.334 4.416 55.045 1.00 64.62 377 VAL A N 1
ATOM 2831 C CA . VAL A 1 377 ? -16.351 5.494 55.127 1.00 64.62 377 VAL A CA 1
ATOM 2832 C C . VAL A 1 377 ? -14.957 4.889 54.965 1.00 64.62 377 VAL A C 1
ATOM 2834 O O . VAL A 1 377 ? -14.557 3.998 55.716 1.00 64.62 377 VAL A O 1
ATOM 2837 N N . SER A 1 378 ? -14.199 5.350 53.969 1.00 56.62 378 SER A N 1
ATOM 2838 C CA . SER A 1 378 ? -12.818 4.894 53.789 1.00 56.62 378 SER A CA 1
ATOM 2839 C C . SER A 1 378 ? -11.887 5.593 54.789 1.00 56.62 378 SER A C 1
ATOM 2841 O O . SER A 1 378 ? -11.901 6.824 54.850 1.00 56.62 378 SER A O 1
ATOM 2843 N N . PRO A 1 379 ? -10.997 4.865 55.491 1.00 51.56 379 PRO A N 1
ATOM 2844 C CA . PRO A 1 379 ? -9.997 5.465 56.381 1.00 51.56 379 PRO A CA 1
ATOM 2845 C C . PRO A 1 379 ? -8.936 6.315 55.650 1.00 51.56 379 PRO A C 1
ATOM 2847 O O . PRO A 1 379 ? -8.105 6.948 56.297 1.00 51.56 379 PRO A O 1
ATOM 2850 N N . HIS A 1 380 ? -8.947 6.343 54.311 1.00 48.00 380 HIS A N 1
ATOM 2851 C CA . HIS A 1 380 ? -8.056 7.160 53.477 1.00 48.00 380 HIS A CA 1
ATOM 2852 C C . HIS A 1 380 ? -8.770 8.321 52.763 1.00 48.00 380 HIS A C 1
ATOM 2854 O O . HIS A 1 380 ? -8.163 8.992 51.928 1.00 48.00 380 HIS A O 1
ATOM 2860 N N . ALA A 1 381 ? -10.050 8.568 53.059 1.00 44.06 381 ALA A N 1
ATOM 2861 C CA . ALA A 1 381 ? -10.776 9.700 52.496 1.00 44.06 381 ALA A CA 1
ATOM 2862 C C . ALA A 1 381 ? -10.250 11.019 53.092 1.00 44.06 381 ALA A C 1
ATOM 2864 O O . ALA A 1 381 ? -10.330 11.248 54.295 1.00 44.06 381 ALA A O 1
ATOM 2865 N N . ALA A 1 382 ? -9.701 11.894 52.245 1.00 39.03 382 ALA A N 1
ATOM 2866 C CA . ALA A 1 382 ? -9.150 13.189 52.662 1.00 39.03 382 ALA A CA 1
ATOM 2867 C C . ALA A 1 382 ? -10.197 14.321 52.711 1.00 39.03 382 ALA A C 1
ATOM 2869 O O . ALA A 1 382 ? -9.865 15.442 53.092 1.00 39.03 382 ALA A O 1
ATOM 2870 N N . VAL A 1 383 ? -11.444 14.052 52.306 1.00 45.00 383 VAL A N 1
ATOM 2871 C CA . VAL A 1 383 ? -12.536 15.035 52.259 1.00 45.00 383 VAL A CA 1
ATOM 2872 C C . VAL A 1 383 ? -13.838 14.359 52.712 1.00 45.00 383 VAL A C 1
ATOM 2874 O O . VAL A 1 383 ? -14.102 13.242 52.261 1.00 45.00 383 VAL A O 1
ATOM 2877 N N . PRO A 1 384 ? -14.639 14.985 53.592 1.00 44.84 384 PRO A N 1
ATOM 2878 C CA . PRO A 1 384 ? -15.961 14.483 53.963 1.00 44.84 384 PRO A CA 1
ATOM 2879 C C . PRO A 1 384 ? -16.902 14.419 52.749 1.00 44.84 384 PRO A C 1
ATOM 2881 O O . PRO A 1 384 ? -16.860 15.294 51.883 1.00 44.84 384 PRO A O 1
ATOM 2884 N N . PHE A 1 385 ? -17.754 13.388 52.687 1.00 48.91 385 PHE A N 1
ATOM 2885 C CA . PHE A 1 385 ? -18.771 13.152 51.638 1.00 48.91 385 PHE A CA 1
ATOM 2886 C C . PHE A 1 385 ? -19.910 14.203 51.638 1.00 48.91 385 PHE A C 1
ATOM 2888 O O . PHE A 1 385 ? -20.881 14.075 50.891 1.00 48.91 385 PHE A O 1
ATOM 2895 N N . ALA A 1 386 ? -19.775 15.239 52.469 1.00 41.34 386 ALA A N 1
ATOM 2896 C CA . ALA A 1 386 ? -20.769 16.172 52.987 1.00 41.34 386 ALA A CA 1
ATOM 2897 C C . ALA A 1 386 ? -21.860 16.710 52.048 1.00 41.34 386 ALA A C 1
ATOM 2899 O O . ALA A 1 386 ? -22.895 17.128 52.550 1.00 41.34 386 ALA A O 1
ATOM 2900 N N . ASN A 1 387 ? -21.694 16.737 50.723 1.00 43.44 387 ASN A N 1
ATOM 2901 C CA . ASN A 1 387 ? -22.614 17.476 49.843 1.00 43.44 387 ASN A CA 1
ATOM 2902 C C . ASN A 1 387 ? -23.189 16.680 48.664 1.00 43.44 387 ASN A C 1
ATOM 2904 O O . ASN A 1 387 ? -23.837 17.274 47.804 1.00 43.44 387 ASN A O 1
ATOM 2908 N N . GLU A 1 388 ? -22.976 15.365 48.587 1.00 43.75 388 GLU A N 1
ATOM 2909 C CA . GLU A 1 388 ? -23.444 14.590 47.424 1.00 43.75 388 GLU A CA 1
ATOM 2910 C C . GLU A 1 388 ? -24.918 14.162 47.517 1.00 43.75 388 GLU A C 1
ATOM 2912 O O . GLU A 1 388 ? -25.526 13.857 46.492 1.00 43.75 388 GLU A O 1
ATOM 2917 N N . LEU A 1 389 ? -25.510 14.156 48.720 1.00 40.25 389 LEU A N 1
ATOM 2918 C CA . LEU A 1 389 ? -26.851 13.600 48.955 1.00 40.25 389 LEU A CA 1
ATOM 2919 C C . LEU A 1 389 ? -27.764 14.481 49.832 1.00 40.25 389 LEU A C 1
ATOM 2921 O O . LEU A 1 389 ? -28.976 14.431 49.656 1.00 40.25 389 LEU A O 1
ATOM 2925 N N . THR A 1 390 ? -27.239 15.319 50.735 1.00 40.09 390 THR A N 1
ATOM 2926 C CA . THR A 1 390 ? -28.057 16.016 51.752 1.00 40.09 390 THR A CA 1
ATOM 2927 C C . THR A 1 390 ? -28.425 17.461 51.365 1.00 40.09 390 THR A C 1
ATOM 2929 O O . THR A 1 390 ? -27.534 18.250 51.069 1.00 40.09 390 THR A O 1
ATOM 2932 N N . PRO A 1 391 ? -29.711 17.878 51.408 1.00 40.56 391 PRO A N 1
ATOM 2933 C CA . PRO A 1 391 ? -30.135 19.247 51.075 1.00 40.56 391 PRO A CA 1
ATOM 2934 C C . PRO A 1 391 ? -29.894 20.279 52.198 1.00 40.56 391 PRO A C 1
ATOM 2936 O O . PRO A 1 391 ? -30.140 21.471 52.004 1.00 40.56 391 PRO A O 1
ATOM 2939 N N . GLY A 1 392 ? -29.441 19.848 53.382 1.00 43.41 392 GLY A N 1
ATOM 2940 C CA . GLY A 1 392 ? -29.246 20.693 54.563 1.00 43.41 392 GLY A CA 1
ATOM 2941 C C . GLY A 1 392 ? -27.832 21.272 54.674 1.00 43.41 392 GLY A C 1
ATOM 2942 O O . GLY A 1 392 ? -26.851 20.541 54.694 1.00 43.41 392 GLY A O 1
ATOM 2943 N N . ARG A 1 393 ? -27.739 22.601 54.796 1.00 44.09 393 ARG A N 1
ATOM 2944 C CA . ARG A 1 393 ? -26.505 23.365 55.062 1.00 44.09 393 ARG A CA 1
ATOM 2945 C C . ARG A 1 393 ? -25.999 23.105 56.486 1.00 44.09 393 ARG A C 1
ATOM 2947 O O . ARG A 1 393 ? -26.779 23.224 57.426 1.00 44.09 393 ARG A O 1
ATOM 2954 N N . HIS A 1 394 ? -24.702 22.875 56.668 1.00 45.06 394 HIS A N 1
ATOM 2955 C CA . HIS A 1 394 ? -24.032 23.013 57.969 1.00 45.06 394 HIS A CA 1
ATOM 2956 C C . HIS A 1 394 ? -23.016 24.159 57.882 1.00 45.06 394 HIS A C 1
ATOM 2958 O O . HIS A 1 394 ? -22.288 24.276 56.896 1.00 45.06 394 HIS A O 1
ATOM 2964 N N . THR A 1 395 ? -23.039 25.067 58.860 1.00 41.56 395 THR A N 1
ATOM 2965 C CA . THR A 1 395 ? -22.316 26.354 58.825 1.00 41.56 395 THR A CA 1
ATOM 2966 C C . THR A 1 395 ? -21.121 26.435 59.779 1.00 41.56 395 THR A C 1
ATOM 2968 O O . THR A 1 395 ? -20.372 27.404 59.673 1.00 41.56 395 THR A O 1
ATOM 2971 N N . ASP A 1 396 ? -20.904 25.444 60.657 1.00 41.34 396 ASP A N 1
ATOM 2972 C CA . ASP A 1 396 ? -19.837 25.463 61.672 1.00 41.34 396 ASP A CA 1
ATOM 2973 C C . ASP A 1 396 ? -18.927 24.203 61.605 1.00 41.34 396 ASP A C 1
ATOM 2975 O O . ASP A 1 396 ? -19.441 23.084 61.656 1.00 41.34 396 ASP A O 1
ATOM 2979 N N . PRO A 1 397 ? -17.586 24.315 61.460 1.00 44.31 397 PRO A N 1
ATOM 2980 C CA . PRO A 1 397 ? -16.702 23.163 61.219 1.00 44.31 397 PRO A CA 1
ATOM 2981 C C . PRO A 1 397 ? -16.374 22.302 62.446 1.00 44.31 397 PRO A C 1
ATOM 2983 O O . PRO A 1 397 ? -15.819 21.217 62.289 1.00 44.31 397 PRO A O 1
ATOM 2986 N N . THR A 1 398 ? -16.663 22.765 63.664 1.00 45.53 398 THR A N 1
ATOM 2987 C CA . THR A 1 398 ? -16.416 22.001 64.903 1.00 45.53 398 THR A CA 1
ATOM 2988 C C . THR A 1 398 ? -17.381 20.831 65.108 1.00 45.53 398 THR A C 1
ATOM 2990 O O . THR A 1 398 ? -17.173 20.034 66.017 1.00 45.53 398 THR A O 1
ATOM 2993 N N . GLU A 1 399 ? -18.393 20.697 64.248 1.00 44.25 399 GLU A N 1
ATOM 2994 C CA . GLU A 1 399 ? -19.422 19.651 64.319 1.00 44.25 399 GLU A CA 1
ATOM 2995 C C . GLU A 1 399 ? -19.269 18.558 63.238 1.00 44.25 399 GLU A C 1
ATOM 2997 O O . GLU A 1 399 ? -20.024 17.587 63.228 1.00 44.25 399 GLU A O 1
ATOM 3002 N N . LEU A 1 400 ? -18.287 18.669 62.331 1.00 54.06 400 LEU A N 1
ATOM 3003 C CA . LEU A 1 400 ? -18.135 17.750 61.193 1.00 54.06 400 LEU A CA 1
ATOM 3004 C C . LEU A 1 400 ? -17.409 16.459 61.598 1.00 54.06 400 LEU A C 1
ATOM 3006 O O . LEU A 1 400 ? -16.179 16.377 61.615 1.00 54.06 400 LEU A O 1
ATOM 3010 N N . SER A 1 401 ? -18.192 15.423 61.888 1.00 59.75 401 SER A N 1
ATOM 3011 C CA . SER A 1 401 ? -17.729 14.040 61.988 1.00 59.75 401 SER A CA 1
ATOM 3012 C C . SER A 1 401 ? -18.078 13.291 60.700 1.00 59.75 401 SER A C 1
ATOM 3014 O O . SER A 1 401 ? -19.245 13.253 60.314 1.00 59.75 401 SER A O 1
ATOM 3016 N N . PHE A 1 402 ? -17.099 12.627 60.064 1.00 57.66 402 PHE A N 1
ATOM 3017 C CA . PHE A 1 402 ? -17.337 11.715 58.927 1.00 57.66 402 PHE A CA 1
ATOM 3018 C C . PHE A 1 402 ? -18.441 10.688 59.224 1.00 57.66 402 PHE A C 1
ATOM 3020 O O . PHE A 1 402 ? -19.139 10.233 58.322 1.00 57.66 402 PHE A O 1
ATOM 3027 N N . GLN A 1 403 ? -18.595 10.331 60.500 1.00 62.31 403 GLN A N 1
ATOM 3028 C CA . GLN A 1 403 ? -19.629 9.427 60.971 1.00 62.31 403 GLN A CA 1
ATOM 3029 C C . GLN A 1 403 ? -21.016 10.089 60.971 1.00 62.31 403 GLN A C 1
ATOM 3031 O O . GLN A 1 403 ? -21.950 9.500 60.442 1.00 62.31 403 GLN A O 1
ATOM 3036 N N . ALA A 1 404 ? -21.137 11.330 61.457 1.00 61.59 404 ALA A N 1
ATOM 3037 C CA . ALA A 1 404 ? -22.401 12.076 61.458 1.00 61.59 404 ALA A CA 1
ATOM 3038 C C . ALA A 1 404 ? -22.904 12.378 60.032 1.00 61.59 404 ALA A C 1
ATOM 3040 O O . ALA A 1 404 ? -24.101 12.335 59.756 1.00 61.59 404 ALA A O 1
ATOM 3041 N N . GLU A 1 405 ? -21.992 12.626 59.090 1.00 63.12 405 GLU A N 1
ATOM 3042 C CA . GLU A 1 405 ? -22.352 12.837 57.683 1.00 63.12 405 GLU A CA 1
ATOM 3043 C C . GLU A 1 405 ? -22.763 11.551 56.971 1.00 63.12 405 GLU A C 1
ATOM 3045 O O . GLU A 1 405 ? -23.728 11.545 56.206 1.00 63.12 405 GLU A O 1
ATOM 3050 N N . ALA A 1 406 ? -22.051 10.450 57.222 1.00 62.06 406 ALA A N 1
ATOM 3051 C CA . ALA A 1 406 ? -22.455 9.150 56.713 1.00 62.06 406 ALA A CA 1
ATOM 3052 C C . ALA A 1 406 ? -23.835 8.758 57.267 1.00 62.06 406 ALA A C 1
ATOM 3054 O O . ALA A 1 406 ? -24.665 8.252 56.516 1.00 62.06 406 ALA A O 1
ATOM 3055 N N . GLU A 1 407 ? -24.125 9.067 58.535 1.00 66.19 407 GLU A N 1
ATOM 3056 C CA . GLU A 1 407 ? -25.452 8.885 59.134 1.00 66.19 407 GLU A CA 1
ATOM 3057 C C . GLU A 1 407 ? -26.523 9.733 58.421 1.00 66.19 407 GLU A C 1
ATOM 3059 O O . GLU A 1 407 ? -27.605 9.221 58.122 1.00 66.19 407 GLU A O 1
ATOM 3064 N N . ALA A 1 408 ? -26.219 10.987 58.068 1.00 61.94 408 ALA A N 1
ATOM 3065 C CA . ALA A 1 408 ? -27.131 11.868 57.333 1.00 61.94 408 ALA A CA 1
ATOM 3066 C C . ALA A 1 408 ? -27.387 11.407 55.883 1.00 61.94 408 ALA A C 1
ATOM 3068 O O . ALA A 1 408 ? -28.534 11.380 55.433 1.00 61.94 408 ALA A O 1
ATOM 3069 N N . ALA A 1 409 ? -26.344 10.995 55.157 1.00 58.03 409 ALA A N 1
ATOM 3070 C CA . ALA A 1 409 ? -26.461 10.474 53.794 1.00 58.03 409 ALA A CA 1
ATOM 3071 C C . ALA A 1 409 ? -27.258 9.161 53.756 1.00 58.03 409 ALA A C 1
ATOM 3073 O O . ALA A 1 409 ? -28.136 8.978 52.910 1.00 58.03 409 ALA A O 1
ATOM 3074 N N . VAL A 1 410 ? -26.998 8.269 54.717 1.00 64.75 410 VAL A N 1
ATOM 3075 C CA . VAL A 1 410 ? -27.762 7.030 54.896 1.00 64.75 410 VAL A CA 1
ATOM 3076 C C . VAL A 1 410 ? -29.221 7.336 55.223 1.00 64.75 410 VAL A C 1
ATOM 3078 O O . VAL A 1 410 ? -30.103 6.683 54.674 1.00 64.75 410 VAL A O 1
ATOM 3081 N N . ALA A 1 411 ? -29.500 8.335 56.066 1.00 63.94 411 ALA A N 1
ATOM 3082 C CA . ALA A 1 411 ? -30.867 8.746 56.373 1.00 63.94 411 ALA A CA 1
ATOM 3083 C C . ALA A 1 411 ? -31.615 9.266 55.136 1.00 63.94 411 ALA A C 1
ATOM 3085 O O . ALA A 1 411 ? -32.787 8.942 54.959 1.00 63.94 411 ALA A O 1
ATOM 3086 N N . LEU A 1 412 ? -30.948 10.012 54.254 1.00 61.00 412 LEU A N 1
ATOM 3087 C CA . LEU A 1 412 ? -31.581 10.526 53.043 1.00 61.00 412 LEU A CA 1
ATOM 3088 C C . LEU A 1 412 ? -31.846 9.443 51.995 1.00 61.00 412 LEU A C 1
ATOM 3090 O O . LEU A 1 412 ? -32.919 9.410 51.399 1.00 61.00 412 LEU A O 1
ATOM 3094 N N . VAL A 1 413 ? -30.893 8.536 51.782 1.00 58.12 413 VAL A N 1
ATOM 3095 C CA . VAL A 1 413 ? -31.099 7.394 50.880 1.00 58.12 413 VAL A CA 1
ATOM 3096 C C . VAL A 1 413 ? -32.167 6.454 51.445 1.00 58.12 413 VAL A C 1
ATOM 3098 O O . VAL A 1 413 ? -32.989 5.949 50.689 1.00 58.12 413 VAL A O 1
ATOM 3101 N N . ALA A 1 414 ? -32.211 6.266 52.768 1.00 63.97 414 ALA A N 1
ATOM 3102 C CA . ALA A 1 414 ? -33.273 5.515 53.433 1.00 63.97 414 ALA A CA 1
ATOM 3103 C C . ALA A 1 414 ? -34.657 6.147 53.209 1.00 63.97 414 ALA A C 1
ATOM 3105 O O . ALA A 1 414 ? -35.603 5.414 52.933 1.00 63.97 414 ALA A O 1
ATOM 3106 N N . ALA A 1 415 ? -34.756 7.481 53.226 1.00 65.19 415 ALA A N 1
ATOM 3107 C CA . ALA A 1 415 ? -36.015 8.197 53.013 1.00 65.19 415 ALA A CA 1
ATOM 3108 C C . ALA A 1 415 ? -36.639 7.961 51.621 1.00 65.19 415 ALA A C 1
ATOM 3110 O O . ALA A 1 415 ? -37.848 8.089 51.448 1.00 65.19 415 ALA A O 1
ATOM 3111 N N . VAL A 1 416 ? -35.850 7.550 50.618 1.00 61.75 416 VAL A N 1
ATOM 3112 C CA . VAL A 1 416 ? -36.367 7.155 49.288 1.00 61.75 416 VAL A CA 1
ATOM 3113 C C . VAL A 1 416 ? -37.305 5.942 49.379 1.00 61.75 416 VAL A C 1
ATOM 3115 O O . VAL A 1 416 ? -38.231 5.796 48.570 1.00 61.75 416 VAL A O 1
ATOM 3118 N N . PHE A 1 417 ? -37.075 5.086 50.377 1.00 59.28 417 PHE A N 1
ATOM 3119 C CA . PHE A 1 417 ? -37.839 3.870 50.648 1.00 59.28 417 PHE A CA 1
ATOM 3120 C C . PHE A 1 417 ? -38.946 4.082 51.693 1.00 59.28 417 PHE A C 1
ATOM 3122 O O . PHE A 1 417 ? -39.651 3.129 52.038 1.00 59.28 417 PHE A O 1
ATOM 3129 N N . ASP A 1 418 ? -39.152 5.315 52.166 1.00 64.50 418 ASP A N 1
ATOM 3130 C CA . ASP A 1 418 ? -40.262 5.631 53.062 1.00 64.50 418 ASP A CA 1
ATOM 3131 C C . ASP A 1 418 ? -41.601 5.315 52.374 1.00 64.50 418 ASP A C 1
ATOM 3133 O O . ASP A 1 418 ? -41.864 5.695 51.229 1.00 64.50 418 ASP A O 1
ATOM 3137 N N . GLY A 1 419 ? -42.462 4.570 53.074 1.00 64.88 419 GLY A N 1
ATOM 3138 C CA . GLY A 1 419 ? -43.766 4.141 52.559 1.00 64.88 419 GLY A CA 1
ATOM 3139 C C . GLY A 1 419 ? -43.755 2.875 51.692 1.00 64.88 419 GLY A C 1
ATOM 3140 O O . GLY A 1 419 ? -44.808 2.501 51.179 1.00 64.88 419 GLY A O 1
ATOM 3141 N N . TRP A 1 420 ? -42.618 2.181 51.542 1.00 60.12 420 TRP A N 1
ATOM 3142 C CA . TRP A 1 420 ? -42.563 0.900 50.820 1.00 60.12 420 TRP A CA 1
ATOM 3143 C C . TRP A 1 420 ? -43.134 -0.292 51.602 1.00 60.12 420 TRP A C 1
ATOM 3145 O O . TRP A 1 420 ? -43.489 -1.290 50.981 1.00 60.12 420 TRP A O 1
ATOM 3155 N N . GLY A 1 421 ? -43.214 -0.215 52.938 1.00 66.62 421 GLY A N 1
ATOM 3156 C CA . GLY A 1 421 ? -43.636 -1.325 53.807 1.00 66.62 421 GLY A CA 1
ATOM 3157 C C . GLY A 1 421 ? -42.522 -2.060 54.583 1.00 66.62 421 GLY A C 1
ATOM 3158 O O . GLY A 1 421 ? -42.743 -2.302 55.770 1.00 66.62 421 GLY A O 1
ATOM 3159 N N . PRO A 1 422 ? -41.350 -2.406 54.001 1.00 67.81 422 PRO A N 1
ATOM 3160 C CA . PRO A 1 422 ? -40.291 -3.118 54.713 1.00 67.81 422 PRO A CA 1
ATOM 3161 C C . PRO A 1 422 ? -39.548 -2.246 55.724 1.00 67.81 422 PRO A C 1
ATOM 3163 O O . PRO A 1 422 ? -39.492 -1.021 55.602 1.00 67.81 422 PRO A O 1
ATOM 3166 N N . THR A 1 423 ? -38.922 -2.900 56.703 1.00 74.38 423 THR A N 1
ATOM 3167 C CA . THR A 1 423 ? -38.069 -2.232 57.691 1.00 74.38 423 THR A CA 1
ATOM 3168 C C . THR A 1 423 ? -36.793 -1.729 57.015 1.00 74.38 423 THR A C 1
ATOM 3170 O O . THR A 1 423 ? -36.087 -2.503 56.364 1.00 74.38 423 THR A O 1
ATOM 3173 N N . VAL A 1 424 ? -36.496 -0.432 57.157 1.00 72.00 424 VAL A N 1
ATOM 3174 C CA . VAL A 1 424 ? -35.298 0.193 56.579 1.00 72.00 424 VAL A CA 1
ATOM 3175 C C . VAL A 1 424 ? -34.205 0.329 57.641 1.00 72.00 424 VAL A C 1
ATOM 3177 O O . VAL A 1 424 ? -34.309 1.129 58.574 1.00 72.00 424 VAL A O 1
ATOM 3180 N N . HIS A 1 425 ? -33.134 -0.444 57.497 1.00 76.75 425 HIS A N 1
ATOM 3181 C CA . HIS A 1 425 ? -31.964 -0.435 58.364 1.00 76.75 425 HIS A CA 1
ATOM 3182 C C . HIS A 1 425 ? -30.908 0.527 57.827 1.00 76.75 425 HIS A C 1
ATOM 3184 O O . HIS A 1 425 ? -30.681 0.647 56.624 1.00 76.75 425 HIS A O 1
ATOM 3190 N N . ARG A 1 426 ? -30.241 1.222 58.745 1.00 79.06 426 ARG A N 1
ATOM 3191 C CA . ARG A 1 426 ? -29.252 2.259 58.451 1.00 79.06 426 ARG A CA 1
ATOM 3192 C C . ARG A 1 426 ? -27.946 1.871 59.116 1.00 79.06 426 ARG A C 1
ATOM 3194 O O . ARG A 1 426 ? -27.926 1.665 60.327 1.00 79.06 426 ARG A O 1
ATOM 3201 N N . GLN A 1 427 ? -26.878 1.739 58.340 1.00 78.38 427 GLN A N 1
ATOM 3202 C CA . GLN A 1 427 ? -25.575 1.335 58.858 1.00 78.38 427 GLN A CA 1
ATOM 3203 C C . GLN A 1 427 ? -24.471 2.238 58.319 1.00 78.38 427 GLN A C 1
ATOM 3205 O O . GLN A 1 427 ? -24.400 2.511 57.122 1.00 78.38 427 GLN A O 1
ATOM 3210 N N . VAL A 1 428 ? -23.571 2.645 59.209 1.00 75.19 428 VAL A N 1
ATOM 3211 C CA . VAL A 1 428 ? -22.326 3.325 58.856 1.00 75.19 428 VAL A CA 1
ATOM 3212 C C . VAL A 1 428 ? -21.173 2.434 59.282 1.00 75.19 428 VAL A C 1
ATOM 3214 O O . VAL A 1 428 ? -21.082 2.031 60.439 1.00 75.19 428 VAL A O 1
ATOM 3217 N N . ARG A 1 429 ? -20.304 2.097 58.332 1.00 76.44 429 ARG A N 1
ATOM 3218 C CA . ARG A 1 429 ? -19.146 1.220 58.530 1.00 76.44 429 ARG A CA 1
ATOM 3219 C C . ARG A 1 429 ? -17.872 1.942 58.118 1.00 76.44 429 ARG A C 1
ATOM 3221 O O . ARG A 1 429 ? -17.915 2.878 57.324 1.00 76.44 429 ARG A O 1
ATOM 3228 N N . SER A 1 430 ? -16.732 1.491 58.631 1.00 72.50 430 SER A N 1
ATOM 3229 C CA . SER A 1 430 ? -15.414 2.011 58.254 1.00 72.50 430 SER A CA 1
ATOM 3230 C C . SER A 1 430 ? -14.563 0.888 57.673 1.00 72.50 430 SER A C 1
ATOM 3232 O O . SER A 1 430 ? -14.421 -0.158 58.303 1.00 72.50 430 SER A O 1
ATOM 3234 N N . GLY A 1 431 ? -14.015 1.077 56.470 1.00 66.88 431 GLY A N 1
ATOM 3235 C CA . GLY A 1 431 ? -13.218 0.046 55.801 1.00 66.88 431 GLY A CA 1
ATOM 3236 C C . GLY A 1 431 ? -13.244 0.112 54.275 1.00 66.88 431 GLY A C 1
ATOM 3237 O O . GLY A 1 431 ? -13.476 1.160 53.674 1.00 66.88 431 GLY A O 1
ATOM 3238 N N . SER A 1 432 ? -12.968 -1.026 53.633 1.00 56.06 432 SER A N 1
ATOM 3239 C CA . SER A 1 432 ? -13.101 -1.183 52.180 1.00 56.06 432 SER A CA 1
ATOM 3240 C C . SER A 1 432 ? -14.574 -1.420 51.820 1.00 56.06 432 SER A C 1
ATOM 3242 O O . SER A 1 432 ? -15.157 -2.356 52.374 1.00 56.06 432 SER A O 1
ATOM 3244 N N . PRO A 1 433 ? -15.175 -0.658 50.880 1.00 56.44 433 PRO A N 1
ATOM 3245 C CA . PRO A 1 433 ? -16.582 -0.807 50.506 1.00 56.44 433 PRO A CA 1
ATOM 3246 C C . PRO A 1 433 ? -16.978 -2.245 50.176 1.00 56.44 433 PRO A C 1
ATOM 3248 O O . PRO A 1 433 ? -17.964 -2.745 50.697 1.00 56.44 433 PRO A O 1
ATOM 3251 N N . ALA A 1 434 ? -16.172 -2.952 49.380 1.00 51.78 434 ALA A N 1
ATOM 3252 C CA . ALA A 1 434 ? -16.466 -4.334 49.005 1.00 51.78 434 ALA A CA 1
ATOM 3253 C C . ALA A 1 434 ? -16.491 -5.280 50.220 1.00 51.78 434 ALA A C 1
ATOM 3255 O O . ALA A 1 434 ? -17.372 -6.125 50.327 1.00 51.78 434 ALA A O 1
ATOM 3256 N N . THR A 1 435 ? -15.548 -5.123 51.149 1.00 60.91 435 THR A N 1
ATOM 3257 C CA . THR A 1 435 ? -15.437 -5.973 52.343 1.00 60.91 435 THR A CA 1
ATOM 3258 C C . THR A 1 435 ? -16.560 -5.698 53.338 1.00 60.91 435 THR A C 1
ATOM 3260 O O . THR A 1 435 ? -17.155 -6.631 53.868 1.00 60.91 435 THR A O 1
ATOM 3263 N N . GLU A 1 436 ? -16.877 -4.426 53.571 1.00 66.50 436 GLU A N 1
ATOM 3264 C CA . GLU A 1 436 ? -17.901 -4.032 54.539 1.00 66.50 436 GLU A CA 1
ATOM 3265 C C . GLU A 1 436 ? -19.326 -4.276 54.022 1.00 66.50 436 GLU A C 1
ATOM 3267 O O . GLU A 1 436 ? -20.201 -4.624 54.810 1.00 66.50 436 GLU A O 1
ATOM 3272 N N . ILE A 1 437 ? -19.559 -4.191 52.706 1.00 63.91 437 ILE A N 1
ATOM 3273 C CA . ILE A 1 437 ? -20.838 -4.594 52.100 1.00 63.91 437 ILE A CA 1
ATOM 3274 C C . ILE A 1 437 ? -21.053 -6.109 52.238 1.00 63.91 437 ILE A C 1
ATOM 3276 O O . ILE A 1 437 ? -22.160 -6.541 52.553 1.00 63.91 437 ILE A O 1
ATOM 3280 N N . VAL A 1 438 ? -20.007 -6.922 52.050 1.00 63.03 438 VAL A N 1
ATOM 3281 C CA . VAL A 1 438 ? -20.094 -8.380 52.247 1.00 63.03 438 VAL A CA 1
ATOM 3282 C C . VAL A 1 438 ? -20.359 -8.723 53.715 1.00 63.03 438 VAL A C 1
ATOM 3284 O O . VAL A 1 438 ? -21.261 -9.507 53.986 1.00 63.03 438 VAL A O 1
ATOM 3287 N N . ARG A 1 439 ? -19.672 -8.079 54.667 1.00 69.06 439 ARG A N 1
ATOM 3288 C CA . ARG A 1 439 ? -19.944 -8.259 56.107 1.00 69.06 439 ARG A CA 1
ATOM 3289 C C . ARG A 1 439 ? -21.369 -7.873 56.494 1.00 69.06 439 ARG A C 1
ATOM 3291 O O . ARG A 1 439 ? -22.014 -8.598 57.243 1.00 69.06 439 ARG A O 1
ATOM 3298 N N . ALA A 1 440 ? -21.881 -6.765 55.957 1.00 71.44 440 ALA A N 1
ATOM 3299 C CA . ALA A 1 440 ? -23.268 -6.364 56.177 1.00 71.44 440 ALA A CA 1
ATOM 3300 C C . ALA A 1 440 ? -24.261 -7.414 55.650 1.00 71.44 440 ALA A C 1
ATOM 3302 O O . ALA A 1 440 ? -25.280 -7.668 56.286 1.00 71.44 440 ALA A O 1
ATOM 3303 N N . ALA A 1 441 ? -23.949 -8.048 54.515 1.00 65.50 441 ALA A N 1
ATOM 3304 C CA . ALA A 1 441 ? -24.752 -9.131 53.952 1.00 65.50 441 ALA A CA 1
ATOM 3305 C C . ALA A 1 441 ? -24.698 -10.417 54.802 1.00 65.50 441 ALA A C 1
ATOM 3307 O O . ALA A 1 441 ? -25.709 -11.103 54.955 1.00 65.50 441 ALA A O 1
ATOM 3308 N N . GLU A 1 442 ? -23.535 -10.735 55.374 1.00 68.69 442 GLU A N 1
ATOM 3309 C CA . GLU A 1 442 ? -23.346 -11.878 56.275 1.00 68.69 442 GLU A CA 1
ATOM 3310 C C . GLU A 1 442 ? -24.097 -11.698 57.606 1.00 68.69 442 GLU A C 1
ATOM 3312 O O . GLU A 1 442 ? -24.703 -12.650 58.096 1.00 68.69 442 GLU A O 1
ATOM 3317 N N . GLU A 1 443 ? -24.130 -10.483 58.167 1.00 72.88 443 GLU A N 1
ATOM 3318 C CA . GLU A 1 443 ? -24.854 -10.174 59.413 1.00 72.88 443 GLU A CA 1
ATOM 3319 C C . GLU A 1 443 ? -26.369 -10.390 59.299 1.00 72.88 443 GLU A C 1
ATOM 3321 O O . GLU A 1 443 ? -26.996 -10.866 60.245 1.00 72.88 443 GLU A O 1
ATOM 3326 N N . VAL A 1 444 ? -26.956 -10.120 58.130 1.00 68.19 444 VAL A N 1
ATOM 3327 C CA . VAL A 1 444 ? -28.378 -10.404 57.857 1.00 68.19 444 VAL A CA 1
ATOM 3328 C C . VAL A 1 444 ? -28.624 -11.855 57.420 1.00 68.19 444 VAL A C 1
ATOM 3330 O O . VAL A 1 444 ? -29.711 -12.194 56.956 1.00 68.19 444 VAL A O 1
ATOM 3333 N N . SER A 1 445 ? -27.627 -12.738 57.571 1.00 62.09 445 SER A N 1
ATOM 3334 C CA . SER A 1 445 ? -27.703 -14.155 57.191 1.00 62.09 445 SER A CA 1
ATOM 3335 C C . SER A 1 445 ? -28.171 -14.364 55.743 1.00 62.09 445 SER A C 1
ATOM 3337 O O . SER A 1 445 ? -28.968 -15.263 55.465 1.00 62.09 445 SER A O 1
ATOM 3339 N N . ALA A 1 446 ? -27.701 -13.531 54.808 1.00 56.00 446 ALA A N 1
ATOM 3340 C CA . ALA A 1 446 ? -28.059 -13.663 53.400 1.00 56.00 446 ALA A CA 1
ATOM 3341 C C . ALA A 1 446 ? -27.514 -14.981 52.816 1.00 56.00 446 ALA A C 1
ATOM 3343 O O . ALA A 1 446 ? -26.315 -15.244 52.866 1.00 56.00 446 ALA A O 1
ATOM 3344 N N . GLU A 1 447 ? -28.382 -15.802 52.215 1.00 41.00 447 GLU A N 1
ATOM 3345 C CA . GLU A 1 447 ? -27.966 -17.029 51.505 1.00 41.00 447 GLU A CA 1
ATOM 3346 C C . GLU A 1 447 ? -27.383 -16.729 50.115 1.00 41.00 447 GLU A C 1
ATOM 3348 O O . GLU A 1 447 ? -26.691 -17.560 49.528 1.00 41.00 447 GLU A O 1
ATOM 3353 N N . LEU A 1 448 ? -27.682 -15.546 49.570 1.00 41.47 448 LEU A N 1
ATOM 3354 C CA . LEU A 1 448 ? -27.273 -15.114 48.238 1.00 41.47 448 LEU A CA 1
ATOM 3355 C C . LEU A 1 448 ? -26.977 -13.614 48.249 1.00 41.47 448 LEU A C 1
ATOM 3357 O O . LEU A 1 448 ? -27.816 -12.834 48.687 1.00 41.47 448 LEU A O 1
ATOM 3361 N N . VAL A 1 449 ? -25.816 -13.228 47.722 1.00 44.03 449 VAL A N 1
ATOM 3362 C CA . VAL A 1 449 ? -25.314 -11.847 47.670 1.00 44.03 449 VAL A CA 1
ATOM 3363 C C . VAL A 1 449 ? -25.141 -11.466 46.198 1.00 44.03 449 VAL A C 1
ATOM 3365 O O . VAL A 1 449 ? -24.196 -11.910 45.550 1.00 44.03 449 VAL A O 1
ATOM 3368 N N . SER A 1 450 ? -26.066 -10.682 45.634 1.00 40.41 450 SER A N 1
ATOM 3369 C CA . SER A 1 450 ? -25.976 -10.211 44.242 1.00 40.41 450 SER A CA 1
ATOM 3370 C C . SER A 1 450 ? -25.533 -8.752 44.194 1.00 40.41 450 SER A C 1
ATOM 3372 O O . SER A 1 450 ? -26.354 -7.865 44.410 1.00 40.41 450 SER A O 1
ATOM 3374 N N . LEU A 1 451 ? -24.257 -8.506 43.879 1.00 43.41 451 LEU A N 1
ATOM 3375 C CA . LEU A 1 451 ? -23.668 -7.170 43.726 1.00 43.41 451 LEU A CA 1
ATOM 3376 C C . LEU A 1 451 ? -23.687 -6.727 42.259 1.00 43.41 451 LEU A C 1
ATOM 3378 O O . LEU A 1 451 ? -23.003 -7.312 41.420 1.00 43.41 451 LEU A O 1
ATOM 3382 N N . ALA A 1 452 ? -24.420 -5.661 41.949 1.00 41.00 452 ALA A N 1
ATOM 3383 C CA . ALA A 1 452 ? -24.393 -5.020 40.638 1.00 41.00 452 ALA A CA 1
ATOM 3384 C C . ALA A 1 452 ? -23.720 -3.648 40.751 1.00 41.00 452 ALA A C 1
ATOM 3386 O O . ALA A 1 452 ? -24.329 -2.711 41.250 1.00 41.00 452 ALA A O 1
ATOM 3387 N N . ALA A 1 453 ? -22.471 -3.527 40.288 1.00 42.22 453 ALA A N 1
ATOM 3388 C CA . ALA A 1 453 ? -21.751 -2.258 40.191 1.00 42.22 453 ALA A CA 1
ATOM 3389 C C . ALA A 1 453 ? -21.445 -1.934 38.721 1.00 42.22 453 ALA A C 1
ATOM 3391 O O . ALA A 1 453 ? -20.937 -2.778 37.984 1.00 42.22 453 ALA A O 1
ATOM 3392 N N . GLY A 1 454 ? -21.689 -0.690 38.301 1.00 38.06 454 GLY A N 1
ATOM 3393 C CA . GLY A 1 454 ? -21.282 -0.188 36.979 1.00 38.06 454 GLY A CA 1
ATOM 3394 C C . GLY A 1 454 ? -19.759 -0.042 36.797 1.00 38.06 454 GLY A C 1
ATOM 3395 O O . GLY A 1 454 ? -19.297 0.302 35.711 1.00 38.06 454 GLY A O 1
ATOM 3396 N N . GLY A 1 455 ? -18.965 -0.307 37.842 1.00 35.44 455 GLY A N 1
ATOM 3397 C CA . GLY A 1 455 ? -17.503 -0.235 37.847 1.00 35.44 455 GLY A CA 1
ATOM 3398 C C . GLY A 1 455 ? -16.851 -1.617 37.936 1.00 35.44 455 GLY A C 1
ATOM 3399 O O . GLY A 1 455 ? -17.274 -2.471 38.708 1.00 35.44 455 GLY A O 1
ATOM 3400 N N . ARG A 1 456 ? -15.798 -1.835 37.140 1.00 44.62 456 ARG A N 1
ATOM 3401 C CA . ARG A 1 456 ? -15.030 -3.090 37.071 1.00 44.62 456 ARG A CA 1
ATOM 3402 C C . ARG A 1 456 ? -14.370 -3.421 38.419 1.00 44.62 456 ARG A C 1
ATOM 3404 O O . ARG A 1 456 ? -13.354 -2.824 38.759 1.00 44.62 456 ARG A O 1
ATOM 3411 N N . GLY A 1 457 ? -14.904 -4.413 39.129 1.00 32.44 457 GLY A N 1
ATOM 3412 C CA . GLY A 1 457 ? -14.322 -5.016 40.331 1.00 32.44 457 GLY A CA 1
ATOM 3413 C C . GLY A 1 457 ? -14.903 -6.413 40.585 1.00 32.44 457 GLY A C 1
ATOM 3414 O O . GLY A 1 457 ? -16.059 -6.659 40.257 1.00 32.44 457 GLY A O 1
ATOM 3415 N N . LEU A 1 458 ? -14.059 -7.322 41.088 1.00 31.56 458 LEU A N 1
ATOM 3416 C CA . LEU A 1 458 ? -14.247 -8.779 41.214 1.00 31.56 458 LEU A CA 1
ATOM 3417 C C . LEU A 1 458 ? -15.651 -9.212 41.673 1.00 31.56 458 LEU A C 1
ATOM 3419 O O . LEU A 1 458 ? -16.090 -8.880 42.769 1.00 31.56 458 LEU A O 1
ATOM 3423 N N . THR A 1 459 ? -16.312 -10.024 40.848 1.00 33.47 459 THR A N 1
ATOM 3424 C CA . THR A 1 459 ? -17.568 -10.718 41.167 1.00 33.47 459 THR A CA 1
ATOM 3425 C C . THR A 1 459 ? -17.229 -12.176 41.471 1.00 33.47 459 THR A C 1
ATOM 3427 O O . THR A 1 459 ? -16.738 -12.880 40.591 1.00 33.47 459 THR A O 1
ATOM 3430 N N . SER A 1 460 ? -17.435 -12.638 42.706 1.00 28.41 460 SER A N 1
ATOM 3431 C CA . SER A 1 460 ? -17.148 -14.029 43.097 1.00 28.41 460 SER A CA 1
ATOM 3432 C C . SER A 1 460 ? -18.332 -14.979 42.907 1.00 28.41 460 SER A C 1
ATOM 3434 O O . SER A 1 460 ? -18.143 -16.190 42.974 1.00 28.41 460 SER A O 1
ATOM 3436 N N . THR A 1 461 ? -19.543 -14.494 42.616 1.00 31.62 461 THR A N 1
ATOM 3437 C CA . THR A 1 461 ? -20.689 -15.337 42.226 1.00 31.62 461 THR A CA 1
ATOM 3438 C C . THR A 1 461 ? -21.723 -14.497 41.468 1.00 31.62 461 THR A C 1
ATOM 3440 O O . THR A 1 461 ? -22.022 -13.378 41.872 1.00 31.62 461 THR A O 1
ATOM 3443 N N . ILE A 1 462 ? -22.257 -15.019 40.359 1.00 32.66 462 ILE A N 1
ATOM 3444 C CA . ILE A 1 462 ? -23.329 -14.399 39.562 1.00 32.66 462 ILE A CA 1
ATOM 3445 C C . ILE A 1 462 ? -24.462 -15.420 39.436 1.00 32.66 462 ILE A C 1
ATOM 3447 O O . ILE A 1 462 ? -24.216 -16.550 39.019 1.00 32.66 462 ILE A O 1
ATOM 3451 N N . LEU A 1 463 ? -25.701 -15.015 39.729 1.00 35.56 463 LEU A N 1
ATOM 3452 C CA . LEU A 1 463 ? -26.898 -15.711 39.253 1.00 35.56 463 LEU A CA 1
ATOM 3453 C C . LEU A 1 463 ? -27.725 -14.787 38.356 1.00 35.56 463 LEU A C 1
ATOM 3455 O O . LEU A 1 463 ? -27.873 -13.593 38.609 1.00 35.56 463 LEU A O 1
ATOM 3459 N N . LEU A 1 464 ? -28.237 -15.382 37.280 1.00 32.53 464 LEU A N 1
ATOM 3460 C CA . LEU A 1 464 ? -28.998 -14.741 36.215 1.00 32.53 464 LEU A CA 1
ATOM 3461 C C . LEU A 1 464 ? -30.496 -14.762 36.529 1.00 32.53 464 LEU A C 1
ATOM 3463 O O . LEU A 1 464 ? -31.080 -15.809 36.793 1.00 32.53 464 LEU A O 1
ATOM 3467 N N . GLY A 1 465 ? -31.121 -13.594 36.413 1.00 36.84 465 GLY A N 1
ATOM 3468 C CA . GLY A 1 465 ? -32.566 -13.398 36.432 1.00 36.84 465 GLY A CA 1
ATOM 3469 C C . GLY A 1 465 ? -32.913 -12.066 35.764 1.00 36.84 465 GLY A C 1
ATOM 3470 O O . GLY A 1 465 ? -32.087 -11.149 35.735 1.00 36.84 465 GLY A O 1
ATOM 3471 N N . SER A 1 466 ? -34.125 -11.940 35.212 1.00 35.66 466 SER A N 1
ATOM 3472 C CA . SER A 1 466 ? -34.543 -10.733 34.469 1.00 35.66 466 SER A CA 1
ATOM 3473 C C . SER A 1 466 ? -34.483 -9.444 35.308 1.00 35.66 466 SER A C 1
ATOM 3475 O O . SER A 1 466 ? -34.394 -8.348 34.755 1.00 35.66 466 SER A O 1
ATOM 3477 N N . THR A 1 467 ? -34.507 -9.576 36.635 1.00 38.72 467 THR A N 1
ATOM 3478 C CA . THR A 1 467 ? -34.375 -8.491 37.612 1.00 38.72 467 THR A CA 1
ATOM 3479 C C . THR A 1 467 ? -32.914 -8.065 37.773 1.00 38.72 467 THR A C 1
ATOM 3481 O O . THR A 1 467 ? -32.615 -6.883 37.656 1.00 38.72 467 THR A O 1
ATOM 3484 N N . ALA A 1 468 ? -31.973 -9.009 37.901 1.00 41.94 468 ALA A N 1
ATOM 3485 C CA . ALA A 1 468 ? -30.539 -8.722 38.041 1.00 41.94 468 ALA A CA 1
ATOM 3486 C C . ALA A 1 468 ? -29.951 -8.008 36.808 1.00 41.94 468 ALA A C 1
ATOM 3488 O O . ALA A 1 468 ? -29.203 -7.041 36.940 1.00 41.94 468 ALA A O 1
ATOM 3489 N N . SER A 1 469 ? -30.362 -8.415 35.600 1.00 41.12 469 SER A N 1
ATOM 3490 C CA . SER A 1 469 ? -29.943 -7.745 34.358 1.00 41.12 469 SER A CA 1
ATOM 3491 C C . SER A 1 469 ? -30.509 -6.324 34.228 1.00 41.12 469 SER A C 1
ATOM 3493 O O . SER A 1 469 ? -29.864 -5.477 33.608 1.00 41.12 469 SER A O 1
ATOM 3495 N N . ARG A 1 470 ? -31.696 -6.057 34.799 1.00 39.81 470 ARG A N 1
ATOM 3496 C CA . ARG A 1 470 ? -32.317 -4.721 34.853 1.00 39.81 470 ARG A CA 1
ATOM 3497 C C . ARG A 1 470 ? -31.630 -3.824 35.883 1.00 39.81 470 ARG A C 1
ATOM 3499 O O . ARG A 1 470 ? -31.302 -2.691 35.552 1.00 39.81 470 ARG A O 1
ATOM 3506 N N . VAL A 1 471 ? -31.316 -4.351 37.070 1.00 41.59 471 VAL A N 1
ATOM 3507 C CA . VAL A 1 471 ? -30.521 -3.650 38.097 1.00 41.59 471 VAL A CA 1
ATOM 3508 C C . VAL A 1 471 ? -29.165 -3.219 37.524 1.00 41.59 471 VAL A C 1
ATOM 3510 O O . VAL A 1 471 ? -28.802 -2.054 37.630 1.00 41.59 471 VAL A O 1
ATOM 3513 N N . GLN A 1 472 ? -28.442 -4.115 36.842 1.00 44.81 472 GLN A N 1
ATOM 3514 C CA . GLN A 1 472 ? -27.107 -3.825 36.298 1.00 44.81 472 GLN A CA 1
ATOM 3515 C C . GLN A 1 472 ? -27.094 -2.718 35.226 1.00 44.81 472 GLN A C 1
ATOM 3517 O O . GLN A 1 472 ? -26.089 -2.027 35.075 1.00 44.81 472 GLN A O 1
ATOM 3522 N N . HIS A 1 473 ? -28.188 -2.550 34.477 1.00 41.12 473 HIS A N 1
ATOM 3523 C CA . HIS A 1 473 ? -28.297 -1.533 33.424 1.00 41.12 473 HIS A CA 1
ATOM 3524 C C . HIS A 1 473 ? -28.876 -0.197 33.912 1.00 41.12 473 HIS A C 1
ATOM 3526 O O . HIS A 1 473 ? -28.740 0.798 33.204 1.00 41.12 473 HIS A O 1
ATOM 3532 N N . SER A 1 474 ? -29.535 -0.167 35.074 1.00 39.00 474 SER A N 1
ATOM 3533 C CA . SER A 1 474 ? -30.301 0.998 35.545 1.00 39.00 474 SER A CA 1
ATOM 3534 C C . SER A 1 474 ? -29.849 1.549 36.900 1.00 39.00 474 SER A C 1
ATOM 3536 O O . SER A 1 474 ? -30.280 2.633 37.272 1.00 39.00 474 SER A O 1
ATOM 3538 N N . ALA A 1 475 ? -28.994 0.843 37.645 1.00 36.62 475 ALA A N 1
ATOM 3539 C CA . ALA A 1 475 ? -28.512 1.311 38.939 1.00 36.62 475 ALA A CA 1
ATOM 3540 C C . ALA A 1 475 ? -27.266 2.216 38.802 1.00 36.62 475 ALA A C 1
ATOM 3542 O O . ALA A 1 475 ? -26.245 1.770 38.270 1.00 36.62 475 ALA A O 1
ATOM 3543 N N . PRO A 1 476 ? -27.298 3.461 39.315 1.00 35.47 476 PRO A N 1
ATOM 3544 C CA . PRO A 1 476 ? -26.151 4.376 39.293 1.00 35.47 476 PRO A CA 1
ATOM 3545 C C . PRO A 1 476 ? -25.102 4.084 40.384 1.00 35.47 476 PRO A C 1
ATOM 3547 O O . PRO A 1 476 ? -24.025 4.677 40.374 1.00 35.47 476 PRO A O 1
ATOM 3550 N N . CYS A 1 477 ? -25.392 3.177 41.320 1.00 38.75 477 CYS A N 1
ATOM 3551 C CA . CYS A 1 477 ? -24.527 2.784 42.435 1.00 38.75 477 CYS A CA 1
ATOM 3552 C C . CYS A 1 477 ? -24.504 1.250 42.605 1.00 38.75 477 CYS A C 1
ATOM 3554 O O . CYS A 1 477 ? -25.334 0.563 42.005 1.00 38.75 477 CYS A O 1
ATOM 3556 N N . PRO A 1 478 ? -23.560 0.686 43.388 1.00 44.31 478 PRO A N 1
ATOM 3557 C CA . PRO A 1 478 ? -23.558 -0.736 43.706 1.00 44.31 478 PRO A CA 1
ATOM 3558 C C . PRO A 1 478 ? -24.853 -1.142 44.423 1.00 44.31 478 PRO A C 1
ATOM 3560 O O . PRO A 1 478 ? -25.081 -0.732 45.557 1.00 44.31 478 PRO A O 1
ATOM 3563 N N . VAL A 1 479 ? -25.697 -1.944 43.776 1.00 47.38 479 VAL A N 1
ATOM 3564 C CA . VAL A 1 479 ? -26.930 -2.473 44.382 1.00 47.38 479 VAL A CA 1
ATOM 3565 C C . VAL A 1 479 ? -26.689 -3.901 44.824 1.00 47.38 479 VAL A C 1
ATOM 3567 O O . VAL A 1 479 ? -26.212 -4.722 44.036 1.00 47.38 479 VAL A O 1
ATOM 3570 N N . LEU A 1 480 ? -27.033 -4.182 46.080 1.00 46.31 480 LEU A N 1
ATOM 3571 C CA . LEU A 1 480 ? -26.976 -5.507 46.670 1.00 46.31 480 LEU A CA 1
ATOM 3572 C C . LEU A 1 480 ? -28.396 -6.054 46.856 1.00 46.31 480 LEU A C 1
ATOM 3574 O O . LEU A 1 480 ? -29.183 -5.478 47.601 1.00 46.31 480 LEU A O 1
ATOM 3578 N N . VAL A 1 481 ? -28.717 -7.170 46.200 1.00 50.09 481 VAL A N 1
ATOM 3579 C CA . VAL A 1 481 ? -29.977 -7.900 46.426 1.00 50.09 481 VAL A CA 1
ATOM 3580 C C . VAL A 1 481 ? -29.665 -9.188 47.178 1.00 50.09 481 VAL A C 1
ATOM 3582 O O . VAL A 1 481 ? -28.882 -10.009 46.690 1.00 50.09 481 VAL A O 1
ATOM 3585 N N . CYS A 1 482 ? -30.278 -9.352 48.351 1.00 45.06 482 CYS A N 1
ATOM 3586 C CA . CYS A 1 482 ? -30.086 -10.503 49.229 1.00 45.06 482 CYS A CA 1
ATOM 3587 C C . CYS A 1 482 ? -31.367 -11.331 49.356 1.00 45.06 482 CYS A C 1
ATOM 3589 O O . CYS A 1 482 ? -32.463 -10.777 49.419 1.00 45.06 482 CYS A O 1
ATOM 3591 N N . ARG A 1 483 ? -31.233 -12.662 49.432 1.00 44.72 483 ARG A N 1
ATOM 3592 C CA . ARG A 1 483 ? -32.335 -13.560 49.813 1.00 44.72 483 ARG A CA 1
ATOM 3593 C C . ARG A 1 483 ? -32.139 -14.003 51.271 1.00 44.72 483 ARG A C 1
ATOM 3595 O O . ARG A 1 483 ? -31.066 -14.535 51.567 1.00 44.72 483 ARG A O 1
ATOM 3602 N N . PRO A 1 484 ? -33.120 -13.799 52.170 1.00 48.50 484 PRO A N 1
ATOM 3603 C CA . PRO A 1 484 ? -32.992 -14.217 53.562 1.00 48.50 484 PRO A CA 1
ATOM 3604 C C . PRO A 1 484 ? -33.024 -15.745 53.693 1.00 48.50 484 PRO A C 1
ATOM 3606 O O . PRO A 1 484 ? -33.722 -16.429 52.937 1.00 48.50 484 PRO A O 1
ATOM 3609 N N . ARG A 1 485 ? -32.280 -16.267 54.676 1.00 42.78 485 ARG A N 1
ATOM 3610 C CA . ARG A 1 485 ? -32.265 -17.685 55.054 1.00 42.78 485 ARG A CA 1
ATOM 3611 C C . ARG A 1 485 ? -33.663 -18.122 55.488 1.00 42.78 485 ARG A C 1
ATOM 3613 O O . ARG A 1 485 ? -34.256 -17.490 56.362 1.00 42.78 485 ARG A O 1
ATOM 3620 N N . ARG A 1 486 ? -34.205 -19.204 54.915 1.00 44.34 486 ARG A N 1
ATOM 3621 C CA . ARG A 1 486 ? -35.451 -19.782 55.452 1.00 44.34 486 ARG A CA 1
ATOM 3622 C C . ARG A 1 486 ? -35.172 -20.283 56.877 1.00 44.34 486 ARG A C 1
ATOM 3624 O O . ARG A 1 486 ? -34.195 -21.017 57.053 1.00 44.34 486 ARG A O 1
ATOM 3631 N N . PRO A 1 487 ? -35.982 -19.918 57.888 1.00 42.81 487 PRO A N 1
ATOM 3632 C CA . PRO A 1 487 ? -35.826 -20.489 59.217 1.00 42.81 487 PRO A CA 1
ATOM 3633 C C . PRO A 1 487 ? -35.959 -22.011 59.117 1.00 42.81 487 PRO A C 1
ATOM 3635 O O . PRO A 1 487 ? -36.835 -22.531 58.424 1.00 42.81 487 PRO A O 1
ATOM 3638 N N . ALA A 1 488 ? -35.052 -22.735 59.771 1.00 48.81 488 ALA A N 1
ATOM 3639 C CA . ALA A 1 488 ? -35.145 -24.182 59.880 1.00 48.81 488 ALA A CA 1
ATOM 3640 C C . ALA A 1 488 ? -36.338 -24.521 60.793 1.00 48.81 488 ALA A C 1
ATOM 3642 O O . ALA A 1 488 ? -36.190 -24.593 62.009 1.00 48.81 488 ALA A O 1
ATOM 3643 N N . GLY A 1 489 ? -37.520 -24.668 60.190 1.00 50.75 489 GLY A N 1
ATOM 3644 C CA . GLY A 1 489 ? -38.782 -24.983 60.862 1.00 50.75 489 GLY A CA 1
ATOM 3645 C C . GLY A 1 489 ? -39.852 -23.922 60.610 1.00 50.75 489 GLY A C 1
ATOM 3646 O O . GLY A 1 489 ? -39.843 -22.874 61.251 1.00 50.75 489 GLY A O 1
ATOM 3647 N N . GLY A 1 490 ? -40.765 -24.223 59.684 1.00 36.31 490 GLY A N 1
ATOM 3648 C CA . GLY A 1 490 ? -41.917 -23.412 59.289 1.00 36.31 490 GLY A CA 1
ATOM 3649 C C . GLY A 1 490 ? -42.568 -23.991 58.046 1.00 36.31 490 GLY A C 1
ATOM 3650 O O . GLY A 1 490 ? -42.081 -23.649 56.945 1.00 36.31 490 GLY A O 1
#

Foldseek 3Di:
DVVLVVVLVVLLVVLVVLLVLLLVLLLVLLVLLLCLLVLVLQLQVPQPPVVDDDDVSVVSNVVSVVVNVCSVVSSVVSLVSSLVSLLVSLVSSLVVLLVLLVVLVVLADVLVVLVDDPVLSVCLSPVLSVLLSLLRSCVRSPQPSLVVSLVSLLVVLCVQPVVLSVQLVVLCVLLVVLLVVLLVQLVVLVVQLVVLVVVLVVLVVVCVVCVVVCVVVVVVVVSVVVSVVSVVSSVVSVVSSVVSVVVSVVSSVVSLVSSLVSSCVVVVVCVVVVNHPPSSSSSSSSSSVVNSVSVVSVSVNVVSNVSNSVSSVSSVVSSVDDSPDDDDPPDDPDPDPPDDDDDPDDDDPDDDDQPQPLVPVLDQLVPDAEAEQEDEAEPPDPDAPQPPFDPDDDDDPVPDDSQVRLQRNQVRSQVSCPPSPHYYHYYYHYHDPVVVLVVVLVVQVFPDWQWQAQDDDDDPDDDDDPSSVSCNVRPNGTDIDTDGDDPPPD